Protein AF-0000000076987330 (afdb_homodimer)

Organism: Strigamia maritima (NCBI:txid126957)

Secondary structure (DSSP, 8-state):
------GGGHHHHHHHHHHHHHHHHHHHHTT---EEEEEEEES-GGGGGGHHHHHHHHHHHHHHHHHTS---TTTHHHHHHHTTEEEEEEE-SS--TT---SEEEEEEEE-SS-EEEEEEEEETTEEEEEEETTEEEEEEEESSSEEEEEETTTS--HHHHHHHHHHTT-EEEEEEEEETT--EEEEEEE--S----S-SS-----BS-S---/------TTTHHHHHHHHHHHHHHHHHHHHTT-S-EEEEEEEES-GGGGGGHHHHHHHHHHHHHHHHHTS---TTTHHHHHHHTTEEEEEEE-SS--TT---SEEEEEEEE-SS-EEEEEEEEETTEEEEEEETTEEEEEEEESSSEEEEEETTTS--HHHHHHHHHHTTPEEEEEEEEETT--EEEEEEE--SS---S-S-------------

InterPro domains:
  IPR029009 Allosteric substrate binding domain superfamily [G3DSA:3.30.1330.90] (2-137)
  IPR029009 Allosteric substrate binding domain superfamily [SSF143548] (8-134)

Structure (mmCIF, N/CA/C/O backbone):
data_AF-0000000076987330-model_v1
#
loop_
_entity.id
_entity.type
_entity.pdbx_description
1 polymer 'Uncharacterized protein'
#
loop_
_atom_site.group_PDB
_atom_site.id
_atom_site.type_symbol
_atom_site.label_atom_id
_atom_site.label_alt_id
_atom_site.label_comp_id
_atom_site.label_asym_id
_atom_site.label_entity_id
_atom_site.label_seq_id
_atom_site.pdbx_PDB_ins_code
_atom_site.Cartn_x
_atom_site.Cartn_y
_atom_site.Cartn_z
_atom_site.occupancy
_atom_site.B_iso_or_equiv
_atom_site.auth_seq_id
_atom_site.auth_comp_id
_atom_site.auth_asym_id
_atom_site.auth_atom_id
_atom_site.pdbx_PDB_model_num
ATOM 1 N N . MET A 1 1 ? -26.516 26.719 1.888 1 25.03 1 MET A N 1
ATOM 2 C CA . MET A 1 1 ? -25.797 26.312 0.688 1 25.03 1 MET A CA 1
ATOM 3 C C . MET A 1 1 ? -24.922 25.094 0.966 1 25.03 1 MET A C 1
ATOM 5 O O . MET A 1 1 ? -23.828 25.219 1.531 1 25.03 1 MET A O 1
ATOM 9 N N . SER A 1 2 ? -25.391 24.078 1.393 1 35.44 2 SER A N 1
ATOM 10 C CA . SER A 1 2 ? -24.75 22.812 1.689 1 35.44 2 SER A CA 1
ATOM 11 C C . SER A 1 2 ? -23.922 22.312 0.505 1 35.44 2 SER A C 1
ATOM 13 O O . SER A 1 2 ? -24.469 21.812 -0.478 1 35.44 2 SER A O 1
ATOM 15 N N . ALA A 1 3 ? -23 23.078 -0.077 1 39.34 3 ALA A N 1
ATOM 16 C CA . ALA A 1 3 ? -22.219 22.688 -1.252 1 39.34 3 ALA A CA 1
ATOM 17 C C . ALA A 1 3 ? -21.859 21.203 -1.199 1 39.34 3 ALA A C 1
ATOM 19 O O . ALA A 1 3 ? -21.172 20.75 -0.271 1 39.34 3 ALA A O 1
ATOM 20 N N . THR A 1 4 ? -22.688 20.406 -1.548 1 46.47 4 THR A N 1
ATOM 21 C CA . THR A 1 4 ? -22.516 18.984 -1.773 1 46.47 4 THR A CA 1
ATOM 22 C C . THR A 1 4 ? -21.141 18.703 -2.377 1 46.47 4 THR A C 1
ATOM 24 O O . THR A 1 4 ? -20.812 19.188 -3.463 1 46.47 4 THR A O 1
ATOM 27 N N . MET A 1 5 ? -20.234 18.688 -1.55 1 57.88 5 MET A N 1
ATOM 28 C CA . MET A 1 5 ? -18.891 18.344 -1.998 1 57.88 5 MET A CA 1
ATOM 29 C C . MET A 1 5 ? -18.938 17.297 -3.109 1 57.88 5 MET A C 1
ATOM 31 O O . MET A 1 5 ? -19.625 16.281 -2.982 1 57.88 5 MET A O 1
ATOM 35 N N . SER A 1 6 ? -18.719 17.719 -4.324 1 71.38 6 SER A N 1
ATOM 36 C CA . SER A 1 6 ? -18.703 16.766 -5.441 1 71.38 6 SER A CA 1
ATOM 37 C C . SER A 1 6 ? -17.844 15.555 -5.117 1 71.38 6 SER A C 1
ATOM 39 O O . SER A 1 6 ? -16.891 15.641 -4.34 1 71.38 6 SER A O 1
ATOM 41 N N . THR A 1 7 ? -18.375 14.375 -5.336 1 76.38 7 THR A N 1
ATOM 42 C CA . THR A 1 7 ? -17.672 13.102 -5.191 1 76.38 7 THR A CA 1
ATOM 43 C C . THR A 1 7 ? -16.234 13.211 -5.684 1 76.38 7 THR A C 1
ATOM 45 O O . THR A 1 7 ? -15.336 12.555 -5.145 1 76.38 7 THR A O 1
ATOM 48 N N . GLU A 1 8 ? -15.992 14.227 -6.535 1 84.06 8 GLU A N 1
ATOM 49 C CA . GLU A 1 8 ? -14.672 14.391 -7.141 1 84.06 8 GLU A CA 1
ATOM 50 C C . GLU A 1 8 ? -13.711 15.094 -6.188 1 84.06 8 GLU A C 1
ATOM 52 O O . GLU A 1 8 ? -12.492 14.961 -6.324 1 84.06 8 GLU A O 1
ATOM 57 N N . ASN A 1 9 ? -14.281 15.742 -5.219 1 92.12 9 ASN A N 1
ATOM 58 C CA . ASN A 1 9 ? -13.43 16.562 -4.359 1 92.12 9 ASN A CA 1
ATOM 59 C C . ASN A 1 9 ? -13.156 15.867 -3.025 1 92.12 9 ASN A C 1
ATOM 61 O O . ASN A 1 9 ? -12.312 16.328 -2.246 1 92.12 9 ASN A O 1
ATOM 65 N N . GLN A 1 10 ? -13.797 14.75 -2.848 1 93.25 10 GLN A N 1
ATOM 66 C CA . GLN A 1 10 ? -13.703 14.062 -1.563 1 93.25 10 GLN A CA 1
ATOM 67 C C . GLN A 1 10 ? -12.266 13.641 -1.273 1 93.25 10 GLN A C 1
ATOM 69 O O . GLN A 1 10 ? -11.773 13.805 -0.154 1 93.25 10 GLN A O 1
ATOM 74 N N . PRO A 1 11 ? -11.531 13.195 -2.26 1 93.31 11 PRO A N 1
ATOM 75 C CA . PRO A 1 11 ? -10.148 12.805 -1.983 1 93.31 11 PRO A CA 1
ATOM 76 C C . PRO A 1 11 ? -9.289 13.977 -1.513 1 93.31 11 PRO A C 1
ATOM 78 O O . PRO A 1 11 ? -8.391 13.797 -0.686 1 93.31 11 PRO A O 1
ATOM 81 N N . TRP A 1 12 ? -9.578 15.164 -1.968 1 96.06 12 TRP A N 1
ATOM 82 C CA . TRP A 1 12 ? -8.836 16.359 -1.569 1 96.06 12 TRP A CA 1
ATOM 83 C C . TRP A 1 12 ? -9.164 16.734 -0.131 1 96.06 12 TRP A C 1
ATOM 85 O O . TRP A 1 12 ? -8.281 17.188 0.61 1 96.06 12 TRP A O 1
ATOM 95 N N . VAL A 1 13 ? -10.336 16.547 0.188 1 96 13 VAL A N 1
ATOM 96 C CA . VAL A 1 13 ? -10.75 16.812 1.56 1 96 13 VAL A CA 1
ATOM 97 C C . VAL A 1 13 ? -10.047 15.852 2.514 1 96 13 VAL A C 1
ATOM 99 O O . VAL A 1 13 ? -9.438 16.281 3.5 1 96 13 VAL A O 1
ATOM 102 N N . GLU A 1 14 ? -10.078 14.594 2.148 1 94.38 14 GLU A N 1
ATOM 103 C CA . GLU A 1 14 ? -9.438 13.578 2.979 1 94.38 14 GLU A CA 1
ATOM 104 C C . GLU A 1 14 ? -7.938 13.836 3.105 1 94.38 14 GLU A C 1
ATOM 106 O O . GLU A 1 14 ? -7.387 13.781 4.207 1 94.38 14 GLU A O 1
ATOM 111 N N . LEU A 1 15 ? -7.367 14.133 2.02 1 96.31 15 LEU A N 1
ATOM 112 C CA . LEU A 1 15 ? -5.934 14.391 1.995 1 96.31 15 LEU A CA 1
ATOM 113 C C . LEU A 1 15 ? -5.582 15.578 2.891 1 96.31 15 LEU A C 1
ATOM 115 O O . LEU A 1 15 ? -4.715 15.461 3.762 1 96.31 15 LEU A O 1
ATOM 119 N N . SER A 1 16 ? -6.285 16.641 2.695 1 97.56 16 SER A N 1
ATOM 120 C CA . SER A 1 16 ? -6 17.875 3.416 1 97.56 16 SER A CA 1
ATOM 121 C C . SER A 1 16 ? -6.23 17.703 4.914 1 97.56 16 SER A C 1
ATOM 123 O O . SER A 1 16 ? -5.414 18.141 5.727 1 97.56 16 SER A O 1
ATOM 125 N N . GLN A 1 17 ? -7.273 17.094 5.227 1 96.25 17 GLN A N 1
ATOM 126 C CA . GLN A 1 17 ? -7.609 16.891 6.633 1 96.25 17 GLN A CA 1
ATOM 127 C C . GLN A 1 17 ? -6.586 15.984 7.316 1 96.25 17 GLN A C 1
ATOM 129 O O . GLN A 1 17 ? -6.125 16.297 8.422 1 96.25 17 GLN A O 1
ATOM 134 N N . SER A 1 18 ? -6.262 14.914 6.656 1 94.56 18 SER A N 1
ATOM 135 C CA . SER A 1 18 ? -5.32 13.961 7.234 1 94.56 18 SER A CA 1
ATOM 136 C C . SER A 1 18 ? -3.936 14.578 7.395 1 94.56 18 SER A C 1
ATOM 138 O O . SER A 1 18 ? -3.297 14.422 8.438 1 94.56 18 SER A O 1
ATOM 140 N N . LEU A 1 19 ? -3.5 15.266 6.395 1 96.56 19 LEU A N 1
ATOM 141 C CA . LEU A 1 19 ? -2.199 15.914 6.496 1 96.56 19 LEU A CA 1
ATOM 142 C C . LEU A 1 19 ? -2.215 17 7.57 1 96.56 19 LEU A C 1
ATOM 144 O O . LEU A 1 19 ? -1.224 17.188 8.273 1 96.56 19 LEU A O 1
ATOM 148 N N . GLY A 1 20 ? -3.318 17.688 7.617 1 96.94 20 GLY A N 1
ATOM 149 C CA . GLY A 1 20 ? -3.447 18.688 8.672 1 96.94 20 GLY A CA 1
ATOM 150 C C . GLY A 1 20 ? -3.301 18.109 10.062 1 96.94 20 GLY A C 1
ATOM 151 O O . GLY A 1 20 ? -2.58 18.656 10.898 1 96.94 20 GLY A O 1
ATOM 152 N N . GLN A 1 21 ? -3.982 17.062 10.289 1 94.31 21 GLN A N 1
ATOM 153 C CA . GLN A 1 21 ? -3.869 16.391 11.578 1 94.31 21 GLN A CA 1
ATOM 154 C C . GLN A 1 21 ? -2.428 15.977 11.859 1 94.31 21 GLN A C 1
ATOM 156 O O . GLN A 1 21 ? -1.93 16.172 12.969 1 94.31 21 GLN A O 1
ATOM 161 N N . LEU A 1 22 ? -1.836 15.43 10.898 1 93.44 22 LEU A N 1
ATOM 162 C CA . LEU A 1 22 ? -0.453 14.992 11.039 1 93.44 22 LEU A 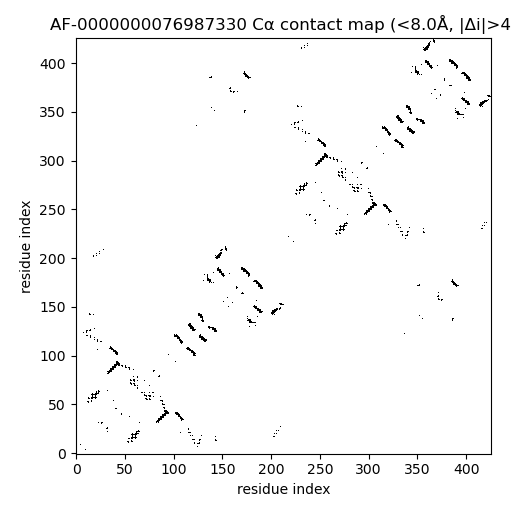CA 1
ATOM 163 C C . LEU A 1 22 ? 0.47 16.172 11.297 1 93.44 22 LEU A C 1
ATOM 165 O O . LEU A 1 22 ? 1.363 16.094 12.148 1 93.44 22 LEU A O 1
ATOM 169 N N . LEU A 1 23 ? 0.264 17.219 10.594 1 95.19 23 LEU A N 1
ATOM 170 C CA . LEU A 1 23 ? 1.075 18.422 10.789 1 95.19 23 LEU A CA 1
ATOM 171 C C . LEU A 1 23 ? 0.955 18.938 12.219 1 95.19 23 LEU A C 1
ATOM 173 O O . LEU A 1 23 ? 1.961 19.266 12.852 1 95.19 23 LEU A O 1
ATOM 177 N N . ALA A 1 24 ? -0.267 19 12.672 1 93.38 24 ALA A N 1
ATOM 178 C CA . ALA A 1 24 ? -0.497 19.453 14.039 1 93.38 24 ALA A CA 1
ATOM 179 C C . ALA A 1 24 ? 0.251 18.578 15.039 1 93.38 24 ALA A C 1
ATOM 181 O O . ALA A 1 24 ? 0.836 19.094 16 1 93.38 24 ALA A O 1
ATOM 182 N N . ALA A 1 25 ? 0.23 17.328 14.805 1 88.81 25 ALA A N 1
ATOM 183 C CA . ALA A 1 25 ? 0.934 16.391 15.68 1 88.81 25 ALA A CA 1
ATOM 184 C C . ALA A 1 25 ? 2.436 16.656 15.672 1 88.81 25 ALA A C 1
ATOM 186 O O . ALA A 1 25 ? 3.078 16.656 16.719 1 88.81 25 ALA A O 1
ATOM 187 N N . LEU A 1 26 ? 2.963 16.891 14.539 1 89 26 LEU A N 1
ATOM 188 C CA . LEU A 1 26 ? 4.391 17.156 14.406 1 89 26 LEU A CA 1
ATOM 189 C C . LEU A 1 26 ? 4.766 18.453 15.094 1 89 26 LEU A C 1
ATOM 191 O O . LEU A 1 26 ? 5.781 18.531 15.789 1 89 26 LEU A O 1
ATOM 195 N N . VAL A 1 27 ? 3.941 19.422 14.875 1 90.88 27 VAL A N 1
ATOM 196 C CA . VAL A 1 27 ? 4.188 20.734 15.453 1 90.88 27 VAL A CA 1
ATOM 197 C C . VAL A 1 27 ? 4.098 20.656 16.969 1 90.88 27 VAL A C 1
ATOM 199 O O . VAL A 1 27 ? 4.898 21.266 17.688 1 90.88 27 VAL A O 1
ATOM 202 N N . SER A 1 28 ? 3.109 19.922 17.391 1 86.94 28 SER A N 1
ATOM 203 C CA . SER A 1 28 ? 2.934 19.75 18.828 1 86.94 28 SER A CA 1
ATOM 204 C C . SER A 1 28 ? 4.164 19.125 19.469 1 86.94 28 SER A C 1
ATOM 206 O O . SER A 1 28 ? 4.5 19.438 20.625 1 86.94 28 SER A O 1
ATOM 208 N N . LYS A 1 29 ? 4.785 18.266 18.812 1 81.88 29 LYS A N 1
ATOM 209 C CA . LYS A 1 29 ? 6.004 17.641 19.312 1 81.88 29 LYS A CA 1
ATOM 210 C C . LYS A 1 29 ? 7.102 18.672 19.547 1 81.88 29 LYS A C 1
ATOM 212 O O . LYS A 1 29 ? 7.98 18.469 20.391 1 81.88 29 LYS A O 1
ATOM 217 N N . GLU A 1 30 ? 7.035 19.734 18.781 1 82.94 30 GLU A N 1
ATOM 218 C CA . GLU A 1 30 ? 7.988 20.828 18.938 1 82.94 30 GLU A CA 1
ATOM 219 C C . GLU A 1 30 ? 7.59 21.75 20.094 1 82.94 30 GLU A C 1
ATOM 221 O O . GLU A 1 30 ? 8.266 22.75 20.344 1 82.94 30 GLU A O 1
ATOM 226 N N . GLY A 1 31 ? 6.512 21.469 20.719 1 84.31 31 GLY A N 1
ATOM 227 C CA . GLY A 1 31 ? 6.035 22.266 21.844 1 84.31 31 GLY A CA 1
ATOM 228 C C . GLY A 1 31 ? 5.293 23.516 21.406 1 84.31 31 GLY A C 1
ATOM 229 O O . GLY A 1 31 ? 5.219 24.484 22.156 1 84.31 31 GLY A O 1
ATOM 230 N N . LYS A 1 32 ? 4.848 23.5 20.172 1 85.31 32 LYS A N 1
ATOM 231 C CA . LYS A 1 32 ? 4.16 24.672 19.625 1 85.31 32 LYS A CA 1
ATOM 232 C C . LYS A 1 32 ? 2.686 24.375 19.375 1 85.31 32 LYS A C 1
ATOM 234 O O . LYS A 1 32 ? 2.32 23.234 19.062 1 85.31 32 LYS A O 1
ATOM 239 N N . ASN A 1 33 ? 1.853 25.422 19.562 1 87.19 33 ASN A N 1
ATOM 240 C CA . ASN A 1 33 ? 0.434 25.266 19.25 1 87.19 33 ASN A CA 1
ATOM 241 C C . ASN A 1 33 ? -0.064 26.406 18.359 1 87.19 33 ASN A C 1
ATOM 243 O O . ASN A 1 33 ? -1.194 26.359 17.859 1 87.19 33 ASN A O 1
ATOM 247 N N . GLU A 1 34 ? 0.752 27.391 18.281 1 93.81 34 GLU A N 1
ATOM 248 C CA . GLU A 1 34 ? 0.515 28.5 17.344 1 93.81 34 GLU A CA 1
ATOM 249 C C . GLU A 1 34 ? 1.531 28.5 16.219 1 93.81 34 GLU A C 1
ATOM 251 O O . GLU A 1 34 ? 2.734 28.359 16.453 1 93.81 34 GLU A O 1
ATOM 256 N N . PHE A 1 35 ? 0.999 28.5 15.047 1 95.94 35 PHE A N 1
ATOM 257 C CA . PHE A 1 35 ? 1.918 28.438 13.914 1 95.94 35 PHE A CA 1
ATOM 258 C C . PHE A 1 35 ? 1.219 28.859 12.625 1 95.94 35 PHE A C 1
ATOM 260 O O . PHE A 1 35 ? -0.01 28.938 12.578 1 95.94 35 PHE A O 1
ATOM 267 N N . SER A 1 36 ? 2.057 29.281 11.656 1 97.38 36 SER A N 1
ATOM 268 C CA . SER A 1 36 ? 1.613 29.547 10.297 1 97.38 36 SER A CA 1
ATOM 269 C C . SER A 1 36 ? 2.064 28.438 9.344 1 97.38 36 SER A C 1
ATOM 271 O O . SER A 1 36 ? 3.254 28.125 9.266 1 97.38 36 SER A O 1
ATOM 273 N N . ALA A 1 37 ? 1.075 27.859 8.711 1 98.12 37 ALA A N 1
ATOM 274 C CA . ALA A 1 37 ? 1.368 26.781 7.773 1 98.12 37 ALA A CA 1
ATOM 275 C C . ALA A 1 37 ? 0.993 27.172 6.348 1 98.12 37 ALA A C 1
ATOM 277 O O . ALA A 1 37 ? 0.308 28.188 6.137 1 98.12 37 ALA A O 1
ATOM 278 N N . ASN A 1 38 ? 1.553 26.469 5.41 1 98.44 38 ASN A N 1
ATOM 279 C CA . ASN A 1 38 ? 1.253 26.703 4 1 98.44 38 ASN A CA 1
ATOM 280 C C . ASN A 1 38 ? 1.027 25.391 3.254 1 98.44 38 ASN A C 1
ATOM 282 O O . ASN A 1 38 ? 1.54 24.344 3.656 1 98.44 38 ASN A O 1
ATOM 286 N N . ILE A 1 39 ? 0.185 25.422 2.223 1 98.62 39 ILE A N 1
ATOM 287 C CA . ILE A 1 39 ? -0.045 24.312 1.308 1 98.62 39 ILE A CA 1
ATOM 288 C C . ILE A 1 39 ? 0.259 24.75 -0.123 1 98.62 39 ILE A C 1
ATOM 290 O O . ILE A 1 39 ? -0.17 25.812 -0.554 1 98.62 39 ILE A O 1
ATOM 294 N N . THR A 1 40 ? 1.055 24 -0.81 1 97.56 40 THR A N 1
ATOM 295 C CA . THR A 1 40 ? 1.182 24.125 -2.258 1 97.56 40 THR A CA 1
ATOM 296 C C . THR A 1 40 ? 0.51 22.938 -2.953 1 97.56 40 THR A C 1
ATOM 298 O O . THR A 1 40 ? 0.898 21.781 -2.748 1 97.56 40 THR A O 1
ATOM 301 N N . ILE A 1 41 ? -0.51 23.234 -3.756 1 97.25 41 ILE A N 1
ATOM 302 C CA . ILE A 1 41 ? -1.228 22.219 -4.523 1 97.25 41 ILE A CA 1
ATOM 303 C C . ILE A 1 41 ? -0.545 22.016 -5.875 1 97.25 41 ILE A C 1
ATOM 305 O O . ILE A 1 41 ? -0.143 22.984 -6.527 1 97.25 41 ILE A O 1
ATOM 309 N N . TYR A 1 42 ? -0.451 20.734 -6.219 1 95.06 42 TYR A N 1
ATOM 310 C CA . TYR A 1 42 ? 0.102 20.375 -7.516 1 95.06 42 TYR A CA 1
ATOM 311 C C . TYR A 1 42 ? -0.917 19.609 -8.352 1 95.06 42 TYR A C 1
ATOM 313 O O . TYR A 1 42 ? -1.58 18.703 -7.844 1 95.06 42 TYR A O 1
ATOM 321 N N . GLY A 1 43 ? -1.052 19.828 -9.672 1 88.38 43 GLY A N 1
ATOM 322 C CA . GLY A 1 43 ? -1.956 19.125 -10.57 1 88.38 43 GLY A CA 1
ATOM 323 C C . GLY A 1 43 ? -2.473 20 -11.695 1 88.38 43 GLY A C 1
ATOM 324 O O . GLY A 1 43 ? -3.193 19.531 -12.578 1 88.38 43 GLY A O 1
ATOM 325 N N . GLY A 1 44 ? -2.098 21.266 -11.719 1 84.19 44 GLY A N 1
ATOM 326 C CA . GLY A 1 44 ? -2.457 22.156 -12.812 1 84.19 44 GLY A CA 1
ATOM 327 C C . GLY A 1 44 ? -3.406 23.266 -12.391 1 84.19 44 GLY A C 1
ATOM 328 O O . GLY A 1 44 ? -3.951 23.234 -11.289 1 84.19 44 GLY A O 1
ATOM 329 N N . PRO A 1 45 ? -3.529 24.25 -13.203 1 85.38 45 PRO A N 1
ATOM 330 C CA . PRO A 1 45 ? -4.301 25.453 -12.883 1 85.38 45 PRO A CA 1
ATOM 331 C C . PRO A 1 45 ? -5.777 25.156 -12.641 1 85.38 45 PRO A C 1
ATOM 333 O O . PRO A 1 45 ? -6.469 25.938 -11.984 1 85.38 45 PRO A O 1
ATOM 336 N N . GLU A 1 46 ? -6.227 24.031 -13.109 1 88.31 46 GLU A N 1
ATOM 337 C CA . GLU A 1 46 ? -7.633 23.656 -12.938 1 88.31 46 GLU A CA 1
ATOM 338 C C . GLU A 1 46 ? -7.965 23.406 -11.469 1 88.31 46 GLU A C 1
ATOM 340 O O . GLU A 1 46 ? -9.141 23.391 -11.094 1 88.31 46 GLU A O 1
ATOM 345 N N . LEU A 1 47 ? -6.934 23.422 -10.688 1 93.19 47 LEU A N 1
ATOM 346 C CA . LEU A 1 47 ? -7.16 23.094 -9.281 1 93.19 47 LEU A CA 1
ATOM 347 C C . LEU A 1 47 ? -7.258 24.375 -8.438 1 93.19 47 LEU A C 1
ATOM 349 O O . LEU A 1 47 ? -7.352 24.297 -7.211 1 93.19 47 LEU A O 1
ATOM 353 N N . GLU A 1 48 ? -7.312 25.531 -9.039 1 94.75 48 GLU A N 1
ATOM 354 C CA . GLU A 1 48 ? -7.426 26.797 -8.336 1 94.75 48 GLU A CA 1
ATOM 355 C C . GLU A 1 48 ? -8.734 26.891 -7.555 1 94.75 48 GLU A C 1
ATOM 357 O O . GLU A 1 48 ? -8.797 27.531 -6.508 1 94.75 48 GLU A O 1
ATOM 362 N N . ASN A 1 49 ? -9.695 26.219 -8.031 1 94.75 49 ASN A N 1
ATOM 363 C CA . ASN A 1 49 ? -11 26.25 -7.387 1 94.75 49 ASN A CA 1
ATOM 364 C C . ASN A 1 49 ? -11 25.469 -6.078 1 94.75 49 ASN A C 1
ATOM 366 O O . ASN A 1 49 ? -11.945 25.562 -5.289 1 94.75 49 ASN A O 1
ATOM 370 N N . LEU A 1 50 ? -9.922 24.734 -5.809 1 96 50 LEU A N 1
ATOM 371 C CA . LEU A 1 50 ? -9.867 23.891 -4.621 1 96 50 LEU A CA 1
ATOM 372 C C . LEU A 1 50 ? -9.195 24.609 -3.463 1 96 50 LEU A C 1
ATOM 374 O O . LEU A 1 50 ? -9.148 24.094 -2.344 1 96 50 LEU A O 1
ATOM 378 N N . ILE A 1 51 ? -8.742 25.828 -3.662 1 97.62 51 ILE A N 1
ATOM 379 C CA . ILE A 1 51 ? -7.91 26.531 -2.688 1 97.62 51 ILE A CA 1
ATOM 380 C C . ILE A 1 51 ? -8.641 26.609 -1.352 1 97.62 51 ILE A C 1
ATOM 382 O O . ILE A 1 51 ? -8.117 26.188 -0.318 1 97.62 51 ILE A O 1
ATOM 386 N N . GLU A 1 52 ? -9.797 27.047 -1.394 1 97.69 52 GLU A N 1
ATOM 387 C CA . GLU A 1 52 ? -10.523 27.25 -0.142 1 97.69 52 GLU A CA 1
ATOM 388 C C . GLU A 1 52 ? -10.914 25.906 0.483 1 97.69 52 GLU A C 1
ATOM 390 O O . GLU A 1 52 ? -10.82 25.734 1.701 1 97.69 52 GLU A O 1
ATOM 395 N N . LEU A 1 53 ? -11.352 25.016 -0.306 1 97.56 53 LEU A N 1
ATOM 396 C CA . LEU A 1 53 ? -11.719 23.688 0.197 1 97.56 53 LEU A CA 1
ATOM 397 C C . LEU A 1 53 ? -10.539 23.031 0.892 1 97.56 53 LEU A C 1
ATOM 399 O O . LEU A 1 53 ? -10.68 22.469 1.983 1 97.56 53 LEU A O 1
ATOM 403 N N . VAL A 1 54 ? -9.422 23.078 0.267 1 98.19 54 VAL A N 1
ATOM 404 C CA . VAL A 1 54 ? -8.188 22.5 0.807 1 98.19 54 VAL A CA 1
ATOM 405 C C . VAL A 1 54 ? -7.805 23.219 2.096 1 98.19 54 VAL A C 1
ATOM 407 O O . VAL A 1 54 ? -7.453 22.578 3.09 1 98.19 54 VAL A O 1
ATOM 410 N N . ARG A 1 55 ? -7.926 24.5 2.088 1 98.69 55 ARG A N 1
ATOM 411 C CA . ARG A 1 55 ? -7.57 25.312 3.252 1 98.69 55 ARG A CA 1
ATOM 412 C C . ARG A 1 55 ? -8.414 24.922 4.465 1 98.69 55 ARG A C 1
ATOM 414 O O . ARG A 1 55 ? -7.875 24.578 5.516 1 98.69 55 ARG A O 1
ATOM 421 N N . VAL A 1 56 ? -9.688 24.922 4.281 1 98.56 56 VAL A N 1
ATOM 422 C CA . VAL A 1 56 ? -10.578 24.688 5.414 1 98.56 56 VAL A CA 1
ATOM 423 C C . VAL A 1 56 ? -10.492 23.234 5.852 1 98.56 56 VAL A C 1
ATOM 425 O O . VAL A 1 56 ? -10.633 22.922 7.039 1 98.56 56 VAL A O 1
ATOM 428 N N . SER A 1 57 ? -10.281 22.344 4.898 1 97.88 57 SER A N 1
ATOM 429 C CA . SER A 1 57 ? -10.125 20.922 5.242 1 97.88 57 SER A CA 1
ATOM 430 C C . SER A 1 57 ? -8.867 20.703 6.074 1 97.88 57 SER A C 1
ATOM 432 O O . SER A 1 57 ? -8.906 19.969 7.066 1 97.88 57 SER A O 1
ATOM 434 N N . ALA A 1 58 ? -7.801 21.344 5.66 1 98.38 58 ALA A N 1
ATOM 435 C CA . ALA A 1 58 ? -6.555 21.25 6.422 1 98.38 58 ALA A CA 1
ATOM 436 C C . ALA A 1 58 ? -6.727 21.797 7.832 1 98.38 58 ALA A C 1
ATOM 438 O O . ALA A 1 58 ? -6.305 21.172 8.805 1 98.38 58 ALA A O 1
ATOM 439 N N . LEU A 1 59 ? -7.332 22.891 7.895 1 98.62 59 LEU A N 1
ATOM 440 C CA . LEU A 1 59 ? -7.562 23.516 9.195 1 98.62 59 LEU A CA 1
ATOM 441 C C . LEU A 1 59 ? -8.453 22.641 10.07 1 98.62 59 LEU A C 1
ATOM 443 O O . LEU A 1 59 ? -8.258 22.578 11.289 1 98.62 59 LEU A O 1
ATOM 447 N N . SER A 1 60 ? -9.398 22.016 9.438 1 97.94 60 SER A N 1
ATOM 448 C CA . SER A 1 60 ? -10.258 21.094 10.18 1 97.94 60 SER A CA 1
ATOM 449 C C . SER A 1 60 ? -9.438 19.969 10.82 1 97.94 60 SER A C 1
ATOM 451 O O . SER A 1 60 ? -9.648 19.641 11.984 1 97.94 60 SER A O 1
ATOM 453 N N . GLY A 1 61 ? -8.547 19.469 10.094 1 95.56 61 GLY A N 1
ATOM 454 C CA . GLY A 1 61 ? -7.668 18.438 10.633 1 95.56 61 GLY A CA 1
ATOM 455 C C . GLY A 1 61 ? -6.77 18.953 11.742 1 95.56 61 GLY A C 1
ATOM 456 O O . GLY A 1 61 ? -6.648 18.312 12.789 1 95.56 61 GLY A O 1
ATOM 457 N N . ILE A 1 62 ? -6.227 20.062 11.531 1 96.38 62 ILE A N 1
ATOM 458 C CA . ILE A 1 62 ? -5.316 20.672 12.5 1 96.38 62 ILE A CA 1
ATOM 459 C C . ILE A 1 62 ? -6.062 20.953 13.805 1 96.38 62 ILE A C 1
ATOM 461 O O . ILE A 1 62 ? -5.609 20.547 14.883 1 96.38 62 ILE A O 1
ATOM 465 N N . MET A 1 63 ? -7.141 21.5 13.648 1 96.81 63 MET A N 1
ATOM 466 C CA . MET A 1 63 ? -7.863 21.938 14.836 1 96.81 63 MET A CA 1
ATOM 467 C C . MET A 1 63 ? -8.461 20.75 15.578 1 96.81 63 MET A C 1
ATOM 469 O O . MET A 1 63 ? -8.547 20.75 16.812 1 96.81 63 MET A O 1
ATOM 473 N N . SER A 1 64 ? -8.867 19.781 14.828 1 94.44 64 SER A N 1
ATOM 474 C CA . SER A 1 64 ? -9.359 18.578 15.484 1 94.44 64 SER A CA 1
ATOM 475 C C . SER A 1 64 ? -8.289 17.953 16.375 1 94.44 64 SER A C 1
ATOM 477 O O . SER A 1 64 ? -8.594 17.453 17.453 1 94.44 64 SER A O 1
ATOM 479 N N . TYR A 1 65 ? -7.133 18.031 15.945 1 90.94 65 TYR A N 1
ATOM 480 C CA . TYR A 1 65 ? -6.031 17.484 16.734 1 90.94 65 TYR A CA 1
ATOM 481 C C . TYR A 1 65 ? -5.746 18.359 17.953 1 90.94 65 TYR A C 1
ATOM 483 O O . TYR A 1 65 ? -5.617 17.859 19.062 1 90.94 65 TYR A O 1
ATOM 491 N N . ILE A 1 66 ? -5.648 19.625 17.75 1 92.31 66 ILE A N 1
ATOM 492 C CA . ILE A 1 66 ? -5.258 20.562 18.797 1 92.31 66 ILE A CA 1
ATOM 493 C C . ILE A 1 66 ? -6.324 20.594 19.891 1 92.31 66 ILE A C 1
ATOM 495 O O . ILE A 1 66 ? -6.004 20.562 21.078 1 92.31 66 ILE A O 1
ATOM 499 N N . LEU A 1 67 ? -7.52 20.562 19.453 1 93.75 67 LEU A N 1
ATOM 500 C CA . LEU A 1 67 ? -8.609 20.734 20.406 1 93.75 67 LEU A CA 1
ATOM 501 C C . LEU A 1 67 ? -9.117 19.391 20.922 1 93.75 67 LEU A C 1
ATOM 503 O O . LEU A 1 67 ? -9.945 19.344 21.828 1 93.75 67 LEU A O 1
ATOM 507 N N . LYS A 1 68 ? -8.703 18.375 20.328 1 89.88 68 LYS A N 1
ATOM 508 C CA . LYS A 1 68 ? -9.07 17.031 20.719 1 89.88 68 LYS A CA 1
ATOM 509 C C . LYS A 1 68 ? -10.586 16.828 20.625 1 89.88 68 LYS A C 1
ATOM 511 O O . LYS A 1 68 ? -11.195 16.25 21.516 1 89.88 68 LYS A O 1
ATOM 516 N N . ARG A 1 69 ? -11.109 17.438 19.609 1 90.56 69 ARG A N 1
ATOM 517 C CA . ARG A 1 69 ? -12.516 17.266 19.266 1 90.56 69 ARG A CA 1
ATOM 518 C C . ARG A 1 69 ? -12.727 17.438 17.75 1 90.56 69 ARG A C 1
ATOM 520 O O . ARG A 1 69 ? -11.875 18 17.062 1 90.56 69 ARG A O 1
ATOM 527 N N . LYS A 1 70 ? -13.898 16.922 17.359 1 91.25 70 LYS A N 1
ATOM 528 C CA . LYS A 1 70 ? -14.203 17.016 15.938 1 91.25 70 LYS A CA 1
ATOM 529 C C . LYS A 1 70 ? -14.422 18.469 15.531 1 91.25 70 LYS A C 1
ATOM 531 O O . LYS A 1 70 ? -15.227 19.188 16.141 1 91.25 70 LYS A O 1
ATOM 536 N N . CYS A 1 71 ? -13.68 18.938 14.555 1 95.62 71 CYS A N 1
ATOM 537 C CA . CYS A 1 71 ? -13.836 20.234 13.914 1 95.62 71 CYS A CA 1
ATOM 538 C C . CYS A 1 71 ? -14.195 20.094 12.445 1 95.62 71 CYS A C 1
ATOM 540 O O . CYS A 1 71 ? -13.555 19.312 11.719 1 95.62 71 CYS A O 1
ATOM 542 N N . THR A 1 72 ? -15.266 20.75 12.031 1 96 72 THR A N 1
ATOM 543 C CA . THR A 1 72 ? -15.742 20.625 10.656 1 96 72 THR A CA 1
ATOM 544 C C . THR A 1 72 ? -15.141 21.719 9.781 1 96 72 THR A C 1
ATOM 546 O O . THR A 1 72 ? -14.555 22.688 10.281 1 96 72 THR A O 1
ATOM 549 N N . ILE A 1 73 ? -15.305 21.531 8.484 1 96.19 73 ILE A N 1
ATOM 550 C CA . ILE A 1 73 ? -14.781 22.5 7.523 1 96.19 73 ILE A CA 1
ATOM 551 C C . ILE A 1 73 ? -15.539 23.828 7.66 1 96.19 73 ILE A C 1
ATOM 553 O O . ILE A 1 73 ? -15.039 24.875 7.254 1 96.19 73 ILE A O 1
ATOM 557 N N . ILE A 1 74 ? -16.656 23.781 8.297 1 96.56 74 ILE A N 1
ATOM 558 C CA . ILE A 1 74 ? -17.5 24.969 8.43 1 96.56 74 ILE A CA 1
ATOM 559 C C . ILE A 1 74 ? -16.953 25.875 9.531 1 96.56 74 ILE A C 1
ATOM 561 O O . ILE A 1 74 ? -17.016 27.094 9.422 1 96.56 74 ILE A O 1
ATOM 565 N N . ASN A 1 75 ? -16.375 25.297 10.523 1 97.25 75 ASN A N 1
ATOM 566 C CA . ASN A 1 75 ? -15.961 26.094 11.664 1 97.25 75 ASN A CA 1
ATOM 567 C C . ASN A 1 75 ? -14.445 26.125 11.805 1 97.25 75 ASN A C 1
ATOM 569 O O . ASN A 1 75 ? -13.914 26.734 12.734 1 97.25 75 ASN A O 1
ATOM 573 N N . SER A 1 76 ? -13.82 25.578 10.906 1 98.12 76 SER A N 1
ATOM 574 C CA . SER A 1 76 ? -12.375 25.375 11.031 1 98.12 76 SER A CA 1
ATOM 575 C C . SER A 1 76 ? -11.641 26.719 10.969 1 98.12 76 SER A C 1
ATOM 577 O O . SER A 1 76 ? -10.68 26.938 11.711 1 98.12 76 SER A O 1
ATOM 579 N N . SER A 1 77 ? -12.031 27.625 10.125 1 98.31 77 SER A N 1
ATOM 580 C CA . SER A 1 77 ? -11.352 28.906 9.969 1 98.31 77 SER A CA 1
ATOM 581 C C . SER A 1 77 ? -11.469 29.766 11.227 1 98.31 77 SER A C 1
ATOM 583 O O . SER A 1 77 ? -10.5 30.391 11.648 1 98.31 77 SER A O 1
ATOM 585 N N . VAL A 1 78 ? -12.617 29.812 11.797 1 98.38 78 VAL A N 1
ATOM 586 C CA . VAL A 1 78 ? -12.859 30.594 13 1 98.38 78 VAL A CA 1
ATOM 587 C C . VAL A 1 78 ? -12.047 30.016 14.164 1 98.38 78 VAL A C 1
ATOM 589 O O . VAL A 1 78 ? -11.375 30.75 14.891 1 98.38 78 VAL A O 1
ATOM 592 N N . LEU A 1 79 ? -12.133 28.703 14.297 1 98.25 79 LEU A N 1
ATOM 593 C CA . LEU A 1 79 ? -11.391 28.031 15.359 1 98.25 79 LEU A CA 1
ATOM 594 C C . LEU A 1 79 ? -9.891 28.266 15.203 1 98.25 79 LEU A C 1
ATOM 596 O O . LEU A 1 79 ? -9.188 28.484 16.188 1 98.25 79 LEU A O 1
ATOM 600 N N . ALA A 1 80 ? -9.438 28.188 13.984 1 98.56 80 ALA A N 1
ATOM 601 C CA . ALA A 1 80 ? -8.016 28.438 13.711 1 98.56 80 ALA A CA 1
ATOM 602 C C . ALA A 1 80 ? -7.617 29.844 14.117 1 98.56 80 ALA A C 1
ATOM 604 O O . ALA A 1 80 ? -6.586 30.047 14.766 1 98.56 80 ALA A O 1
ATOM 605 N N . HIS A 1 81 ? -8.391 30.812 13.727 1 98.06 81 HIS A N 1
ATOM 606 C CA . HIS A 1 81 ? -8.125 32.188 14.062 1 98.06 81 HIS A CA 1
ATOM 607 C C . HIS A 1 81 ? -8.078 32.406 15.578 1 98.06 81 HIS A C 1
ATOM 609 O O . HIS A 1 81 ? -7.176 33.062 16.094 1 98.06 81 HIS A O 1
ATOM 615 N N . GLU A 1 82 ? -8.977 31.781 16.25 1 97.94 82 GLU A N 1
ATOM 616 C CA . GLU A 1 82 ? -9.07 31.891 17.703 1 97.94 82 GLU A CA 1
ATOM 617 C C . GLU A 1 82 ? -7.855 31.25 18.375 1 97.94 82 GLU A C 1
ATOM 619 O O . GLU A 1 82 ? -7.559 31.562 19.547 1 97.94 82 GLU A O 1
ATOM 624 N N . ASN A 1 83 ? -7.184 30.406 17.734 1 97.25 83 ASN A N 1
ATOM 625 C CA . ASN A 1 83 ? -6.062 29.688 18.328 1 97.25 83 ASN A CA 1
ATOM 626 C C . ASN A 1 83 ? -4.738 30.078 17.672 1 97.25 83 ASN A C 1
ATOM 628 O O . ASN A 1 83 ? -3.734 29.375 17.828 1 97.25 83 ASN A O 1
ATOM 632 N N . ASN A 1 84 ? -4.715 31.109 16.875 1 97.44 84 ASN A N 1
ATOM 633 C CA . ASN A 1 84 ? -3.533 31.703 16.25 1 97.44 84 ASN A CA 1
ATOM 634 C C . ASN A 1 84 ? -2.85 30.703 15.32 1 97.44 84 ASN A C 1
ATOM 636 O O . ASN A 1 84 ? -1.625 30.562 15.344 1 97.44 84 ASN A O 1
ATOM 640 N N . VAL A 1 85 ? -3.662 29.922 14.586 1 97.94 85 VAL A N 1
ATOM 641 C CA . VAL A 1 85 ? -3.191 29.062 13.508 1 97.94 85 VAL A CA 1
ATOM 642 C C . VAL A 1 85 ? -3.566 29.656 12.156 1 97.94 85 VAL A C 1
ATOM 644 O O . VAL A 1 85 ? -4.73 29.984 11.914 1 97.94 85 VAL A O 1
ATOM 647 N N . LYS A 1 86 ? -2.611 29.875 11.359 1 97.88 86 LYS A N 1
ATOM 648 C CA . LYS A 1 86 ? -2.822 30.438 10.031 1 97.88 86 LYS A CA 1
ATOM 649 C C . LYS A 1 86 ? -2.469 29.438 8.938 1 97.88 86 LYS A C 1
ATOM 651 O O . LYS A 1 86 ? -1.551 28.625 9.102 1 97.88 86 LYS A O 1
ATOM 656 N N . MET A 1 87 ? -3.248 29.469 7.852 1 98.44 87 MET A N 1
ATOM 657 C CA . MET A 1 87 ? -3.021 28.594 6.711 1 98.44 87 MET A CA 1
ATOM 658 C C . MET A 1 87 ? -3.139 29.359 5.398 1 98.44 87 MET A C 1
ATOM 660 O O . MET A 1 87 ? -4.148 30.016 5.148 1 98.44 87 MET A O 1
ATOM 664 N N . THR A 1 88 ? -2.1 29.312 4.617 1 98.44 88 THR A N 1
ATOM 665 C CA . THR A 1 88 ? -2.156 29.828 3.258 1 98.44 88 THR A CA 1
ATOM 666 C C . THR A 1 88 ? -2.062 28.703 2.238 1 98.44 88 THR A C 1
ATOM 668 O O . THR A 1 88 ? -1.392 27.688 2.48 1 98.44 88 THR A O 1
ATOM 671 N N . VAL A 1 89 ? -2.82 28.812 1.145 1 98.44 89 VAL A N 1
ATOM 672 C CA . VAL A 1 89 ? -2.842 27.781 0.107 1 98.44 89 VAL A CA 1
ATOM 673 C C . VAL A 1 89 ? -2.561 28.422 -1.253 1 98.44 89 VAL A C 1
ATOM 675 O O . VAL A 1 89 ? -3.07 29.5 -1.559 1 98.44 89 VAL A O 1
ATOM 678 N N . GLU A 1 90 ? -1.685 27.797 -1.964 1 97.69 90 GLU A N 1
ATOM 679 C CA . GLU A 1 90 ? -1.426 28.219 -3.338 1 97.69 90 GLU A CA 1
ATOM 680 C C . GLU A 1 90 ? -1.396 27.031 -4.285 1 97.69 90 GLU A C 1
ATOM 682 O O . GLU A 1 90 ? -1.259 25.891 -3.846 1 97.69 90 GLU A O 1
ATOM 687 N N . VAL A 1 91 ? -1.633 27.297 -5.598 1 96.75 91 VAL A N 1
ATOM 688 C CA . VAL A 1 91 ? -1.53 26.297 -6.648 1 96.75 91 VAL A CA 1
ATOM 689 C C . VAL A 1 91 ? -0.269 26.531 -7.473 1 96.75 91 VAL A C 1
ATOM 691 O O . VAL A 1 91 ? -0.038 27.641 -7.957 1 96.75 91 VAL A O 1
ATOM 694 N N . ALA A 1 92 ? 0.562 25.5 -7.484 1 94.25 92 ALA A N 1
ATOM 695 C CA . ALA A 1 92 ? 1.771 25.609 -8.297 1 94.25 92 ALA A CA 1
ATOM 696 C C . ALA A 1 92 ? 1.477 25.281 -9.758 1 94.25 92 ALA A C 1
ATOM 698 O O . ALA A 1 92 ? 0.67 24.406 -10.062 1 94.25 92 ALA A O 1
ATOM 699 N N . PRO A 1 93 ? 2.195 25.922 -10.656 1 85.94 93 PRO A N 1
ATOM 700 C CA . PRO A 1 93 ? 1.955 25.703 -12.078 1 85.94 93 PRO A CA 1
ATOM 701 C C . PRO A 1 93 ? 2.504 24.359 -12.562 1 85.94 93 PRO A C 1
ATOM 703 O O . PRO A 1 93 ? 1.975 23.781 -13.516 1 85.94 93 PRO A O 1
ATOM 706 N N . THR A 1 94 ? 3.604 23.938 -11.984 1 86.38 94 THR A N 1
ATOM 707 C CA . THR A 1 94 ? 4.23 22.688 -12.422 1 86.38 94 THR A CA 1
ATOM 708 C C . THR A 1 94 ? 4.594 21.812 -11.227 1 86.38 94 THR A C 1
ATOM 710 O O . THR A 1 94 ? 4.785 22.328 -10.117 1 86.38 94 THR A O 1
ATOM 713 N N . ILE A 1 95 ? 4.523 20.562 -11.477 1 82.94 95 ILE A N 1
ATOM 714 C CA . ILE A 1 95 ? 4.988 19.594 -10.477 1 82.94 95 ILE A CA 1
ATOM 715 C C . ILE A 1 95 ? 6.504 19.422 -10.594 1 82.94 95 ILE A C 1
ATOM 717 O O . ILE A 1 95 ? 7.027 19.234 -11.695 1 82.94 95 ILE A O 1
ATOM 721 N N . PRO A 1 96 ? 7.125 19.594 -9.484 1 84.31 96 PRO A N 1
ATOM 722 C CA . PRO A 1 96 ? 8.555 19.281 -9.578 1 84.31 96 PRO A CA 1
ATOM 723 C C . PRO A 1 96 ? 8.828 17.906 -10.188 1 84.31 96 PRO A C 1
ATOM 725 O O . PRO A 1 96 ? 8.086 16.953 -9.93 1 84.31 96 PRO A O 1
ATOM 728 N N . SER A 1 97 ? 9.852 17.688 -10.938 1 83.06 97 SER A N 1
ATOM 729 C CA . SER A 1 97 ? 10.133 16.516 -11.75 1 83.06 97 SER A CA 1
ATOM 730 C C . SER A 1 97 ? 10.406 15.297 -10.875 1 83.06 97 SER A C 1
ATOM 732 O O . SER A 1 97 ? 10.203 14.156 -11.305 1 83.06 97 SER A O 1
ATOM 734 N N . HIS A 1 98 ? 10.836 15.602 -9.648 1 82.06 98 HIS A N 1
ATOM 735 C CA . HIS A 1 98 ? 11.211 14.461 -8.82 1 82.06 98 HIS A CA 1
ATOM 736 C C . HIS A 1 98 ? 9.977 13.805 -8.195 1 82.06 98 HIS A C 1
ATOM 738 O O . HIS A 1 98 ? 10.055 12.695 -7.672 1 82.06 98 HIS A O 1
ATOM 744 N N . TYR A 1 99 ? 8.875 14.516 -8.266 1 81.5 99 TYR A N 1
ATOM 745 C CA . TYR A 1 99 ? 7.637 13.898 -7.809 1 81.5 99 TYR A CA 1
ATOM 746 C C . TYR A 1 99 ? 6.977 13.117 -8.938 1 81.5 99 TYR A C 1
ATOM 748 O O . TYR A 1 99 ? 6.871 13.609 -10.062 1 81.5 99 TYR A O 1
ATOM 756 N N . ARG A 1 100 ? 6.684 11.828 -8.656 1 74.12 100 ARG A N 1
ATOM 757 C CA . ARG A 1 100 ? 6.109 10.953 -9.664 1 74.12 100 ARG A CA 1
ATOM 758 C C . ARG A 1 100 ? 4.602 10.812 -9.477 1 74.12 100 ARG A C 1
ATOM 760 O O . ARG A 1 100 ? 4.055 9.711 -9.617 1 74.12 100 ARG A O 1
ATOM 767 N N . PHE A 1 101 ? 4.035 11.945 -9.07 1 78.56 101 PHE A N 1
ATOM 768 C CA . PHE A 1 101 ? 2.582 11.883 -8.953 1 78.56 101 PHE A CA 1
ATOM 769 C C . PHE A 1 101 ? 1.924 12.992 -9.758 1 78.56 101 PHE A C 1
ATOM 771 O O . PHE A 1 101 ? 2.578 13.977 -10.117 1 78.56 101 PHE A O 1
ATOM 778 N N . GLY A 1 102 ? 0.658 12.789 -10.211 1 81.75 102 GLY A N 1
ATOM 779 C CA . GLY A 1 102 ? -0.074 13.758 -11.016 1 81.75 102 GLY A CA 1
ATOM 780 C C . GLY A 1 102 ? -0.694 14.867 -10.195 1 81.75 102 GLY A C 1
ATOM 781 O O . GLY A 1 102 ? -0.499 16.047 -10.492 1 81.75 102 GLY A O 1
ATOM 782 N N . GLU A 1 103 ? -1.432 14.539 -9.18 1 92.06 103 GLU A N 1
ATOM 783 C CA . GLU A 1 103 ? -2.121 15.492 -8.32 1 92.06 103 GLU A CA 1
ATOM 784 C C . GLU A 1 103 ? -1.767 15.273 -6.852 1 92.06 103 GLU A C 1
ATOM 786 O O . GLU A 1 103 ? -1.804 14.141 -6.363 1 92.06 103 GLU A O 1
ATOM 791 N N . GLY A 1 104 ? -1.341 16.344 -6.223 1 95.56 104 GLY A N 1
ATOM 792 C CA . GLY A 1 104 ? -0.955 16.234 -4.828 1 95.56 104 GLY A CA 1
ATOM 793 C C . GLY A 1 104 ? -0.689 17.578 -4.168 1 95.56 104 GLY A C 1
ATOM 794 O O . GLY A 1 104 ? -1.117 18.609 -4.672 1 95.56 104 GLY A O 1
ATOM 795 N N . MET A 1 105 ? -0.096 17.5 -2.924 1 97.38 105 MET A N 1
ATOM 796 C CA . MET A 1 105 ? 0.194 18.75 -2.221 1 97.38 105 MET A CA 1
ATOM 797 C C . MET A 1 105 ? 1.373 18.578 -1.27 1 97.38 105 MET A C 1
ATOM 799 O O . MET A 1 105 ? 1.707 17.453 -0.887 1 97.38 105 MET A O 1
ATOM 803 N N . ILE A 1 106 ? 2.025 19.688 -1.034 1 97.38 106 ILE A N 1
ATOM 804 C CA . ILE A 1 106 ? 2.998 19.828 0.043 1 97.38 106 ILE A CA 1
ATOM 805 C C . ILE A 1 106 ? 2.432 20.75 1.126 1 97.38 106 ILE A C 1
ATOM 807 O O . ILE A 1 106 ? 1.946 21.844 0.832 1 97.38 106 ILE A O 1
ATOM 811 N N . MET A 1 107 ? 2.373 20.234 2.332 1 98.25 107 MET A N 1
ATOM 812 C CA . MET A 1 107 ? 1.919 21 3.49 1 98.25 107 MET A CA 1
ATOM 813 C C . MET A 1 107 ? 3.041 21.156 4.512 1 98.25 107 MET A C 1
ATOM 815 O O . MET A 1 107 ? 3.76 20.203 4.805 1 98.25 107 MET A O 1
ATOM 819 N N . GLY A 1 108 ? 3.193 22.391 4.996 1 97.69 108 GLY A N 1
ATOM 820 C CA . GLY A 1 108 ? 4.285 22.484 5.957 1 97.69 108 GLY A CA 1
ATOM 821 C C . GLY A 1 108 ? 4.281 23.797 6.73 1 97.69 108 GLY A C 1
ATOM 822 O O . GLY A 1 108 ? 3.408 24.641 6.527 1 97.69 108 GLY A O 1
ATOM 823 N N . VAL A 1 109 ? 5.078 23.812 7.707 1 96.94 109 VAL A N 1
ATOM 824 C CA . VAL A 1 109 ? 5.434 24.984 8.508 1 96.94 109 VAL A CA 1
ATOM 825 C C . VAL A 1 109 ? 6.906 25.328 8.297 1 96.94 109 VAL A C 1
ATOM 827 O O . VAL A 1 109 ? 7.762 24.438 8.289 1 96.94 109 VAL A O 1
ATOM 830 N N . ASN A 1 110 ? 7.109 26.531 7.883 1 93.69 110 ASN A N 1
ATOM 831 C CA . ASN A 1 110 ? 8.477 27.031 7.738 1 93.69 110 ASN A CA 1
ATOM 832 C C . ASN A 1 110 ? 8.773 28.141 8.742 1 93.69 110 ASN A C 1
ATOM 834 O O . ASN A 1 110 ? 8.641 29.328 8.422 1 93.69 110 ASN A O 1
ATOM 838 N N . GLU A 1 111 ? 9.117 27.797 9.953 1 87.06 111 GLU A N 1
ATOM 839 C CA . GLU A 1 111 ? 9.516 28.75 10.984 1 87.06 111 GLU A CA 1
ATOM 840 C C . GLU A 1 111 ? 11.039 28.875 11.047 1 87.06 111 GLU A C 1
ATOM 842 O O . GLU A 1 111 ? 11.766 28.031 10.531 1 87.06 111 GLU A O 1
ATOM 847 N N . LYS A 1 112 ? 11.547 30 11.594 1 85.62 112 LYS A N 1
ATOM 848 C CA . LYS A 1 112 ? 12.977 30.297 11.648 1 85.62 112 LYS A CA 1
ATOM 849 C C . LYS A 1 112 ? 13.75 29.188 12.344 1 85.62 112 LYS A C 1
ATOM 851 O O . LYS A 1 112 ? 14.82 28.781 11.883 1 85.62 112 LYS A O 1
ATOM 856 N N . GLU A 1 113 ? 13.18 28.578 13.438 1 85 113 GLU A N 1
ATOM 857 C CA . GLU A 1 113 ? 13.891 27.609 14.273 1 85 113 GLU A CA 1
ATOM 858 C C . GLU A 1 113 ? 13.547 26.188 13.891 1 85 113 GLU A C 1
ATOM 860 O O . GLU A 1 113 ? 14.273 25.25 14.234 1 85 113 GLU A O 1
ATOM 865 N N . TRP A 1 114 ? 12.422 26.016 13.203 1 83.69 114 TRP A N 1
ATOM 866 C CA . TRP A 1 114 ? 12.008 24.641 12.898 1 83.69 114 TRP A CA 1
ATOM 867 C C . TRP A 1 114 ? 11.133 24.594 11.656 1 83.69 114 TRP A C 1
ATOM 869 O O . TRP A 1 114 ? 10.523 25.594 11.281 1 83.69 114 TRP A O 1
ATOM 879 N N . THR A 1 115 ? 11.25 23.438 10.898 1 92.94 115 THR A N 1
ATOM 880 C CA . THR A 1 115 ? 10.461 23.219 9.695 1 92.94 115 THR A CA 1
ATOM 881 C C . THR A 1 115 ? 9.812 21.844 9.711 1 92.94 115 THR A C 1
ATOM 883 O O . THR A 1 115 ? 10.352 20.906 10.305 1 92.94 115 THR A O 1
ATOM 886 N N . GLU A 1 116 ? 8.57 21.766 9.273 1 94.06 116 GLU A N 1
ATOM 887 C CA . GLU A 1 116 ? 7.859 20.516 9.008 1 94.06 116 GLU A CA 1
ATOM 888 C C . GLU A 1 116 ? 7.363 20.469 7.562 1 94.06 116 GLU A C 1
ATOM 890 O O . GLU A 1 116 ? 6.961 21.484 7.004 1 94.06 116 GLU A O 1
ATOM 895 N N . SER A 1 117 ? 7.465 19.297 6.992 1 96.75 117 SER A N 1
ATOM 896 C CA . SER A 1 117 ? 6.992 19.156 5.617 1 96.75 117 SER A CA 1
ATOM 897 C C . SER A 1 117 ? 6.328 17.797 5.406 1 96.75 117 SER A C 1
ATOM 899 O O . SER A 1 117 ? 6.902 16.766 5.738 1 96.75 117 SER A O 1
ATOM 901 N N . LEU A 1 118 ? 5.113 17.859 4.902 1 96.88 118 LEU A N 1
ATOM 902 C CA . LEU A 1 118 ? 4.344 16.672 4.539 1 96.88 118 LEU A CA 1
ATOM 903 C C . LEU A 1 118 ? 4.004 16.688 3.055 1 96.88 118 LEU A C 1
ATOM 905 O O . LEU A 1 118 ? 3.645 17.719 2.498 1 96.88 118 LEU A O 1
ATOM 909 N N . VAL A 1 119 ? 4.211 15.539 2.402 1 96.94 119 VAL A N 1
ATOM 910 C CA . VAL A 1 119 ? 3.832 15.398 0.999 1 96.94 119 VAL A CA 1
ATOM 911 C C . VAL A 1 119 ? 2.812 14.273 0.845 1 96.94 119 VAL A C 1
ATOM 913 O O . VAL A 1 119 ? 3.016 13.172 1.358 1 96.94 119 VAL A O 1
ATOM 916 N N . GLY A 1 120 ? 1.702 14.562 0.261 1 96.75 120 GLY A N 1
ATOM 917 C CA . GLY A 1 120 ? 0.687 13.586 -0.087 1 96.75 120 GLY A CA 1
ATOM 918 C C . GLY A 1 120 ? 0.125 13.773 -1.482 1 96.75 120 GLY A C 1
ATOM 919 O O . GLY A 1 120 ? 0.308 14.836 -2.092 1 96.75 120 GLY A O 1
ATOM 920 N N . PHE A 1 121 ? -0.468 12.734 -2.029 1 94.25 121 PHE A N 1
ATOM 921 C CA . PHE A 1 121 ? -1.062 12.883 -3.352 1 94.25 121 PHE A CA 1
ATOM 922 C C . PHE A 1 121 ? -2.32 12.039 -3.48 1 94.25 121 PHE A C 1
ATOM 924 O O . PHE A 1 121 ? -2.68 11.305 -2.557 1 94.25 121 PHE A O 1
ATOM 931 N N . ILE A 1 122 ? -3.02 12.375 -4.547 1 91.5 122 ILE A N 1
ATOM 932 C CA . ILE A 1 122 ? -4.223 11.625 -4.902 1 91.5 122 ILE A CA 1
ATOM 933 C C . ILE A 1 122 ? -3.881 10.578 -5.953 1 91.5 122 ILE A C 1
ATOM 935 O O . ILE A 1 122 ? -3.322 10.898 -7.004 1 91.5 122 ILE A O 1
ATOM 939 N N . ARG A 1 123 ? -4.125 9.305 -5.602 1 82.75 123 ARG A N 1
ATOM 940 C CA . ARG A 1 123 ? -3.898 8.203 -6.531 1 82.75 123 ARG A CA 1
ATOM 941 C C . ARG A 1 123 ? -5.172 7.387 -6.73 1 82.75 123 ARG A C 1
ATOM 943 O O . ARG A 1 123 ? -5.668 6.762 -5.793 1 82.75 123 ARG A O 1
ATOM 950 N N . GLN A 1 124 ? -5.699 7.426 -7.934 1 75.69 124 GLN A N 1
ATOM 951 C CA . GLN A 1 124 ? -6.898 6.676 -8.281 1 75.69 124 GLN A CA 1
ATOM 952 C C . GLN A 1 124 ? -8.047 7.004 -7.332 1 75.69 124 GLN A C 1
ATOM 954 O O . GLN A 1 124 ? -8.727 6.102 -6.832 1 75.69 124 GLN A O 1
ATOM 959 N N . GLY A 1 125 ? -8.086 8.227 -6.934 1 81.5 125 GLY A N 1
ATOM 960 C CA . GLY A 1 125 ? -9.203 8.68 -6.121 1 81.5 125 GLY A CA 1
ATOM 961 C C . GLY A 1 125 ? -8.969 8.508 -4.633 1 81.5 125 GLY A C 1
ATOM 962 O O . GLY A 1 125 ? -9.836 8.82 -3.818 1 81.5 125 GLY A O 1
ATOM 963 N N . PHE A 1 126 ? -7.793 8.062 -4.309 1 84.44 126 PHE A N 1
ATOM 964 C CA . PHE A 1 126 ? -7.5 7.859 -2.895 1 84.44 126 PHE A CA 1
ATOM 965 C C . PHE A 1 126 ? -6.379 8.781 -2.436 1 84.44 126 PHE A C 1
ATOM 967 O O . PHE A 1 126 ? -5.426 9.031 -3.18 1 84.44 126 PHE A O 1
ATOM 974 N N . ALA A 1 127 ? -6.531 9.25 -1.228 1 92.5 127 ALA A N 1
ATOM 975 C CA . ALA A 1 127 ? -5.496 10.07 -0.598 1 92.5 127 ALA A CA 1
ATOM 976 C C . ALA A 1 127 ? -4.395 9.195 -0.001 1 92.5 127 ALA A C 1
ATOM 978 O O . ALA A 1 127 ? -4.68 8.211 0.68 1 92.5 127 ALA A O 1
ATOM 979 N N . VAL A 1 128 ? -3.107 9.578 -0.273 1 92.94 128 VAL A N 1
ATOM 980 C CA . VAL A 1 128 ? -2 8.797 0.267 1 92.94 128 VAL A CA 1
ATOM 981 C C . VAL A 1 128 ? -0.931 9.727 0.825 1 92.94 128 VAL A C 1
ATOM 983 O O . VAL A 1 128 ? -0.793 10.867 0.368 1 92.94 128 VAL A O 1
ATOM 986 N N . LEU A 1 129 ? -0.196 9.266 1.832 1 95.31 129 LEU A N 1
ATOM 987 C CA . LEU A 1 129 ? 0.967 9.945 2.395 1 95.31 129 LEU A CA 1
ATOM 988 C C . LEU A 1 129 ? 2.248 9.484 1.71 1 95.31 129 LEU A C 1
ATOM 990 O O . LEU A 1 129 ? 2.502 8.281 1.604 1 95.31 129 LEU A O 1
ATOM 994 N N . TYR A 1 130 ? 3.033 10.43 1.284 1 95.06 130 TYR A N 1
ATOM 995 C CA . TYR A 1 130 ? 4.238 10.117 0.523 1 95.06 130 TYR A CA 1
ATOM 996 C C . TYR A 1 130 ? 5.484 10.305 1.378 1 95.06 130 TYR A C 1
ATOM 998 O O . TYR A 1 130 ? 6.41 9.492 1.321 1 95.06 130 TYR A O 1
ATOM 1006 N N . SER A 1 131 ? 5.48 11.406 2.131 1 95.44 131 SER A N 1
ATOM 1007 C CA . SER A 1 131 ? 6.695 11.656 2.898 1 95.44 131 SER A CA 1
ATOM 1008 C C . SER A 1 131 ? 6.41 12.508 4.129 1 95.44 131 SER A C 1
ATOM 1010 O O . SER A 1 131 ? 5.441 13.273 4.148 1 95.44 131 SER A O 1
ATOM 1012 N N . ILE A 1 132 ? 7.148 12.297 5.156 1 94.31 132 ILE A N 1
ATOM 1013 C CA . ILE A 1 132 ? 7.227 13.125 6.355 1 94.31 132 ILE A CA 1
ATOM 1014 C C . ILE A 1 132 ? 8.641 13.672 6.512 1 94.31 132 ILE A C 1
ATOM 1016 O O . ILE A 1 132 ? 9.594 12.914 6.688 1 94.31 132 ILE A O 1
ATOM 1020 N N . ASN A 1 133 ? 8.773 15 6.414 1 93.69 133 ASN A N 1
ATOM 1021 C CA . ASN A 1 133 ? 10.055 15.672 6.602 1 93.69 133 ASN A CA 1
ATOM 1022 C C . ASN A 1 133 ? 11.133 15.078 5.707 1 93.69 133 ASN A C 1
ATOM 1024 O O . ASN A 1 133 ? 12.211 14.719 6.184 1 93.69 133 ASN A O 1
ATOM 1028 N N . ASN A 1 134 ? 10.805 14.883 4.484 1 93.31 134 ASN A N 1
ATOM 1029 C CA . ASN A 1 134 ? 11.695 14.445 3.412 1 93.31 134 ASN A CA 1
ATOM 1030 C C . ASN A 1 134 ? 12.07 12.977 3.557 1 93.31 134 ASN A C 1
ATOM 1032 O O . ASN A 1 134 ? 12.914 12.469 2.809 1 93.31 134 ASN A O 1
ATOM 1036 N N . SER A 1 135 ? 11.562 12.328 4.516 1 93.44 135 SER A N 1
ATOM 1037 C CA . SER A 1 135 ? 11.641 10.875 4.582 1 93.44 135 SER A CA 1
ATOM 1038 C C . SER A 1 135 ? 10.492 10.227 3.814 1 93.44 135 SER A C 1
ATOM 1040 O O . SER A 1 135 ? 9.328 10.422 4.145 1 93.44 135 SER A O 1
ATOM 1042 N N . VAL A 1 136 ? 10.828 9.391 2.848 1 94 136 VAL A N 1
ATOM 1043 C CA . VAL A 1 136 ? 9.859 8.961 1.84 1 94 136 VAL A CA 1
ATOM 1044 C C . VAL A 1 136 ? 9.414 7.527 2.127 1 94 136 VAL A C 1
ATOM 1046 O O . VAL A 1 136 ? 10.227 6.684 2.523 1 94 136 VAL A O 1
ATOM 1049 N N . PHE A 1 137 ? 8.156 7.309 1.903 1 92.62 137 PHE A N 1
ATOM 1050 C CA . PHE A 1 137 ? 7.633 5.949 1.899 1 92.62 137 PHE A CA 1
ATOM 1051 C C . PHE A 1 137 ? 7.617 5.379 0.486 1 92.62 137 PHE A C 1
ATOM 1053 O O . PHE A 1 137 ? 6.891 5.871 -0.38 1 92.62 137 PHE A O 1
ATOM 1060 N N . GLU A 1 138 ? 8.391 4.34 0.303 1 87.81 138 GLU A N 1
ATOM 1061 C CA . GLU A 1 138 ? 8.461 3.721 -1.017 1 87.81 138 GLU A CA 1
ATOM 1062 C C . GLU A 1 138 ? 7.09 3.238 -1.477 1 87.81 138 GLU A C 1
ATOM 1064 O O . GLU A 1 138 ? 6.781 3.279 -2.67 1 87.81 138 GLU A O 1
ATOM 1069 N N . THR A 1 139 ? 6.414 2.734 -0.595 1 85.25 139 THR A 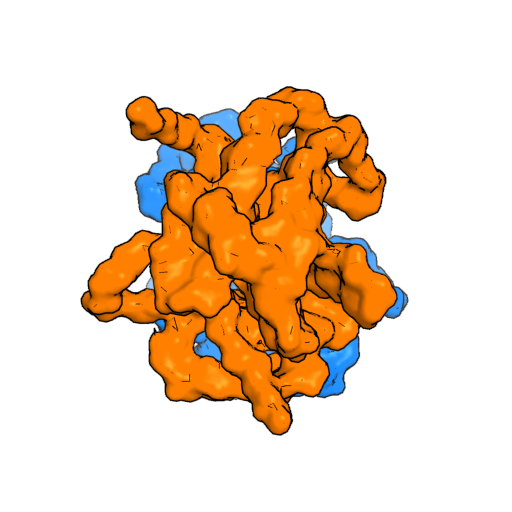N 1
ATOM 1070 C CA . THR A 1 139 ? 4.996 2.443 -0.797 1 85.25 139 THR A CA 1
ATOM 1071 C C . THR A 1 139 ? 4.129 3.494 -0.114 1 85.25 139 THR A C 1
ATOM 1073 O O . THR A 1 139 ? 4.066 3.555 1.115 1 85.25 139 THR A O 1
ATOM 1076 N N . PRO A 1 140 ? 3.469 4.27 -0.965 1 88.06 140 PRO A N 1
ATOM 1077 C CA . PRO A 1 140 ? 2.668 5.316 -0.323 1 88.06 140 PRO A CA 1
ATOM 1078 C C . PRO A 1 140 ? 1.651 4.754 0.669 1 88.06 140 PRO A C 1
ATOM 1080 O O . PRO A 1 140 ? 1.071 3.693 0.431 1 88.06 140 PRO A O 1
ATOM 1083 N N . VAL A 1 141 ? 1.437 5.535 1.697 1 92.31 141 VAL A N 1
ATOM 1084 C CA . VAL A 1 141 ? 0.6 5.094 2.809 1 92.31 141 VAL A CA 1
ATOM 1085 C C . VAL A 1 141 ? -0.839 5.551 2.586 1 92.31 141 VAL A C 1
ATOM 1087 O O . VAL A 1 141 ? -1.116 6.754 2.566 1 92.31 141 VAL A O 1
ATOM 1090 N N . PRO A 1 142 ? -1.723 4.59 2.475 1 89.81 142 PRO A N 1
ATOM 1091 C CA . PRO A 1 142 ? -3.117 5.023 2.359 1 89.81 142 PRO A CA 1
ATOM 1092 C C . PRO A 1 142 ? -3.609 5.762 3.602 1 89.81 142 PRO A C 1
ATOM 1094 O O . PRO A 1 142 ? -3.305 5.355 4.727 1 89.81 142 PRO A O 1
ATOM 1097 N N . LEU A 1 143 ? -4.391 6.828 3.363 1 90.75 143 LEU A N 1
ATOM 1098 C CA . LEU A 1 143 ? -4.848 7.652 4.477 1 90.75 143 LEU A CA 1
ATOM 1099 C C . LEU A 1 143 ? -6.285 7.305 4.852 1 90.75 143 LEU A C 1
ATOM 1101 O O . LEU A 1 143 ? -6.883 7.965 5.707 1 90.75 143 LEU A O 1
ATOM 1105 N N . SER A 1 144 ? -6.75 6.227 4.277 1 81.5 144 SER A N 1
ATOM 1106 C CA . SER A 1 144 ? -8.148 5.852 4.469 1 81.5 144 SER A CA 1
ATOM 1107 C C . SER A 1 144 ? -8.336 5.074 5.766 1 81.5 144 SER A C 1
ATOM 1109 O O . SER A 1 144 ? -9.469 4.859 6.207 1 81.5 144 SER A O 1
ATOM 1111 N N . HIS A 1 145 ? -7.258 4.605 6.391 1 78.5 145 HIS A N 1
ATOM 1112 C CA . HIS A 1 145 ? -7.348 3.814 7.609 1 78.5 145 HIS A CA 1
ATOM 1113 C C . HIS A 1 145 ? -6.852 4.602 8.82 1 78.5 145 HIS A C 1
ATOM 1115 O O . HIS A 1 145 ? -6.344 5.715 8.672 1 78.5 145 HIS A O 1
ATOM 1121 N N . ARG A 1 146 ? -7.18 3.988 10 1 82.25 146 ARG A N 1
ATOM 1122 C CA . ARG A 1 146 ? -6.559 4.527 11.203 1 82.25 146 ARG A CA 1
ATOM 1123 C C . ARG A 1 146 ? -5.051 4.301 11.188 1 82.25 146 ARG A C 1
ATOM 1125 O O . ARG A 1 146 ? -4.59 3.174 10.984 1 82.25 146 ARG A O 1
ATOM 1132 N N . LEU A 1 147 ? -4.387 5.422 11.414 1 86.31 147 LEU A N 1
ATOM 1133 C CA . LEU A 1 147 ? -2.932 5.336 11.336 1 86.31 147 LEU A CA 1
ATOM 1134 C C . LEU A 1 147 ? -2.295 5.664 12.688 1 86.31 147 LEU A C 1
ATOM 1136 O O . LEU A 1 147 ? -2.74 6.578 13.383 1 86.31 147 LEU A O 1
ATOM 1140 N N . LEU A 1 148 ? -1.385 4.836 13.055 1 83.19 148 LEU A N 1
ATOM 1141 C CA . LEU A 1 148 ? -0.444 5.133 14.133 1 83.19 148 LEU A CA 1
ATOM 1142 C C . LEU A 1 148 ? 0.929 5.488 13.57 1 83.19 148 LEU A C 1
ATOM 1144 O O . LEU A 1 148 ? 1.508 4.715 12.805 1 83.19 148 LEU A O 1
ATOM 1148 N N . ILE A 1 149 ? 1.397 6.66 13.938 1 86.69 149 ILE A N 1
ATOM 1149 C CA . ILE A 1 149 ? 2.643 7.16 13.367 1 86.69 149 ILE A CA 1
ATOM 1150 C C . ILE A 1 149 ? 3.709 7.258 14.453 1 86.69 149 ILE A C 1
ATOM 1152 O O . ILE A 1 149 ? 3.48 7.871 15.5 1 86.69 149 ILE A O 1
ATOM 1156 N N . TYR A 1 150 ? 4.875 6.652 14.117 1 80.81 150 TYR A N 1
ATOM 1157 C CA . TYR A 1 150 ? 5.98 6.617 15.07 1 80.81 150 TYR A CA 1
ATOM 1158 C C . TYR A 1 150 ? 7.242 7.223 14.461 1 80.81 150 TYR A C 1
ATOM 1160 O O . TYR A 1 150 ? 7.547 6.992 13.289 1 80.81 150 TYR A O 1
ATOM 1168 N N . SER A 1 151 ? 7.914 8.031 15.297 1 81.25 151 SER A N 1
ATOM 1169 C CA . SER A 1 151 ? 9.242 8.508 14.922 1 81.25 151 SER A CA 1
ATOM 1170 C C . SER A 1 151 ? 10.336 7.645 15.539 1 81.25 151 SER A C 1
ATOM 1172 O O . SER A 1 151 ? 10.211 7.203 16.688 1 81.25 151 SER A O 1
ATOM 1174 N N . LYS A 1 152 ? 11.422 7.414 14.734 1 73.38 152 LYS A N 1
ATOM 1175 C CA . LYS A 1 152 ? 12.555 6.625 15.211 1 73.38 152 LYS A CA 1
ATOM 1176 C C . LYS A 1 152 ? 13.164 7.238 16.469 1 73.38 152 LYS A C 1
ATOM 1178 O O . LYS A 1 152 ? 13.586 6.516 17.375 1 73.38 152 LYS A O 1
ATOM 1183 N N . ASP A 1 153 ? 13.414 8.508 16.469 1 65.25 153 ASP A N 1
ATOM 1184 C CA . ASP A 1 153 ? 14.117 9.188 17.547 1 65.25 153 ASP A CA 1
ATOM 1185 C C . ASP A 1 153 ? 13.383 9.016 18.875 1 65.25 153 ASP A C 1
ATOM 1187 O O . ASP A 1 153 ? 13.992 9.086 19.953 1 65.25 153 ASP A O 1
ATOM 1191 N N . LYS A 1 154 ? 12.195 8.836 18.891 1 54 154 LYS A N 1
ATOM 1192 C CA . LYS A 1 154 ? 11.422 8.82 20.125 1 54 154 LYS A CA 1
ATOM 1193 C C . LYS A 1 154 ? 10.906 7.418 20.422 1 54 154 LYS A C 1
ATOM 1195 O O . LYS A 1 154 ? 10.359 7.172 21.516 1 54 154 LYS A O 1
ATOM 1200 N N . THR A 1 155 ? 10.922 6.641 19.438 1 54.81 155 THR A N 1
ATOM 1201 C CA . THR A 1 155 ? 10.164 5.41 19.625 1 54.81 155 THR A CA 1
ATOM 1202 C C . THR A 1 155 ? 11.086 4.191 19.562 1 54.81 155 THR A C 1
ATOM 1204 O O . THR A 1 155 ? 12.086 4.203 18.844 1 54.81 155 THR A O 1
ATOM 1207 N N . PRO A 1 156 ? 10.555 3.236 20.469 1 55.47 156 PRO A N 1
ATOM 1208 C CA . PRO A 1 156 ? 11.109 1.881 20.406 1 55.47 156 PRO A CA 1
ATOM 1209 C C . PRO A 1 156 ? 11.203 1.344 18.984 1 55.47 156 PRO A C 1
ATOM 1211 O O . PRO A 1 156 ? 10.508 1.835 18.094 1 55.47 156 PRO A O 1
ATOM 1214 N N . ASP A 1 157 ? 12.055 0.47 18.672 1 64.12 157 ASP A N 1
ATOM 1215 C CA . ASP A 1 157 ? 12.281 -0.228 17.422 1 64.12 157 ASP A CA 1
ATOM 1216 C C . ASP A 1 157 ? 10.977 -0.815 16.875 1 64.12 157 ASP A C 1
ATOM 1218 O O . ASP A 1 157 ? 10.023 -1.026 17.641 1 64.12 157 ASP A O 1
ATOM 1222 N N . VAL A 1 158 ? 10.656 -0.63 15.656 1 67.06 158 VAL A N 1
ATOM 1223 C CA . VAL A 1 158 ? 9.492 -1.166 14.961 1 67.06 158 VAL A CA 1
ATOM 1224 C C . VAL A 1 158 ? 9.109 -2.514 15.562 1 67.06 158 VAL A C 1
ATOM 1226 O O . VAL A 1 158 ? 7.926 -2.855 15.625 1 67.06 158 VAL A O 1
ATOM 1229 N N . VAL A 1 159 ? 10.047 -3.09 16.156 1 71.06 159 VAL A N 1
ATOM 1230 C CA . VAL A 1 159 ? 9.82 -4.402 16.75 1 71.06 159 VAL A CA 1
ATOM 1231 C C . VAL A 1 159 ? 9 -4.254 18.031 1 71.06 159 VAL A C 1
ATOM 1233 O O . VAL A 1 159 ? 8.062 -5.023 18.266 1 71.06 159 VAL A O 1
ATOM 1236 N N . GLN A 1 160 ? 9.383 -3.281 18.703 1 72.31 160 GLN A N 1
ATOM 1237 C CA . GLN A 1 160 ? 8.656 -3.043 19.953 1 72.31 160 GLN A CA 1
ATOM 1238 C C . GLN A 1 160 ? 7.223 -2.602 19.672 1 72.31 160 GLN A C 1
ATOM 1240 O O . GLN A 1 160 ? 6.293 -3.041 20.359 1 72.31 160 GLN A O 1
ATOM 1245 N N . VAL A 1 161 ? 7.039 -1.853 18.734 1 67.56 161 VAL A N 1
ATOM 1246 C CA . VAL A 1 161 ? 5.711 -1.379 18.359 1 67.56 161 VAL A CA 1
ATOM 1247 C C . VAL A 1 161 ? 4.852 -2.557 17.906 1 67.56 161 VAL A C 1
ATOM 1249 O O . VAL A 1 161 ? 3.711 -2.707 18.344 1 67.56 161 VAL A O 1
ATOM 1252 N N . MET A 1 162 ? 5.453 -3.361 17.125 1 69.69 162 MET A N 1
ATOM 1253 C CA . MET A 1 162 ? 4.727 -4.52 16.609 1 69.69 162 MET A CA 1
ATOM 1254 C C . MET A 1 162 ? 4.355 -5.477 17.734 1 69.69 162 MET A C 1
ATOM 1256 O O . MET A 1 162 ? 3.252 -6.02 17.766 1 69.69 162 MET A O 1
ATOM 1260 N N . ASN A 1 163 ? 5.324 -5.641 18.625 1 71.25 163 ASN A N 1
ATOM 1261 C CA . ASN A 1 163 ? 5.055 -6.48 19.781 1 71.25 163 ASN A CA 1
ATOM 1262 C C . ASN A 1 163 ? 3.867 -5.957 20.594 1 71.25 163 ASN A C 1
ATOM 1264 O O . ASN A 1 163 ? 3.002 -6.73 21 1 71.25 163 ASN A O 1
ATOM 1268 N N . GLY A 1 164 ? 3.91 -4.699 20.812 1 70.56 164 GLY A N 1
ATOM 1269 C CA . GLY A 1 164 ? 2.801 -4.086 21.531 1 70.56 164 GLY A CA 1
ATOM 1270 C C . GLY A 1 164 ? 1.474 -4.238 20.812 1 70.56 164 GLY A C 1
ATOM 1271 O O . GLY A 1 164 ? 0.455 -4.535 21.438 1 70.56 164 GLY A O 1
ATOM 1272 N N . LEU A 1 165 ? 1.495 -4.129 19.547 1 69.88 165 LEU A N 1
ATOM 1273 C CA . LEU A 1 165 ? 0.281 -4.207 18.75 1 69.88 165 LEU A CA 1
ATOM 1274 C C . LEU A 1 165 ? -0.258 -5.633 18.703 1 69.88 165 LEU A C 1
ATOM 1276 O O . LEU A 1 165 ? -1.472 -5.844 18.766 1 69.88 165 LEU A O 1
ATOM 1280 N N . MET A 1 166 ? 0.633 -6.566 18.641 1 69.62 166 MET A N 1
ATOM 1281 C CA . MET A 1 166 ? 0.228 -7.965 18.594 1 69.62 166 MET A CA 1
ATOM 1282 C C . MET A 1 166 ? -0.393 -8.406 19.906 1 69.62 166 MET A C 1
ATOM 1284 O O . MET A 1 166 ? -1.216 -9.32 19.938 1 69.62 166 MET A O 1
ATOM 1288 N N . LYS A 1 167 ? 0.103 -7.762 20.891 1 70.25 167 LYS A N 1
ATOM 1289 C CA . LYS A 1 167 ? -0.434 -8.078 22.219 1 70.25 167 LYS A CA 1
ATOM 1290 C C . LYS A 1 167 ? -1.771 -7.379 22.453 1 70.25 167 LYS A C 1
ATOM 1292 O O . LYS A 1 167 ? -2.527 -7.754 23.344 1 70.25 167 LYS A O 1
ATOM 1297 N N . SER A 1 168 ? -1.913 -6.414 21.594 1 69.94 168 SER A N 1
ATOM 1298 C CA . SER A 1 168 ? -3.176 -5.688 21.703 1 69.94 168 SER A CA 1
ATOM 1299 C C . SER A 1 168 ? -4.246 -6.316 20.812 1 69.94 168 SER A C 1
ATOM 1301 O O . SER A 1 168 ? -3.979 -7.281 20.094 1 69.94 168 SER A O 1
ATOM 1303 N N . ASN A 1 169 ? -5.457 -5.926 20.953 1 71.31 169 ASN A N 1
ATOM 1304 C CA . ASN A 1 169 ? -6.551 -6.391 20.109 1 71.31 169 ASN A CA 1
ATOM 1305 C C . ASN A 1 169 ? -6.656 -5.578 18.828 1 71.31 169 ASN A C 1
ATOM 1307 O O . ASN A 1 169 ? -7.691 -5.594 18.156 1 71.31 169 ASN A O 1
ATOM 1311 N N . VAL A 1 170 ? -5.566 -4.914 18.562 1 73.19 170 VAL A N 1
ATOM 1312 C CA . VAL A 1 170 ? -5.574 -4.086 17.359 1 73.19 170 VAL A CA 1
ATOM 1313 C C . VAL A 1 170 ? -5.168 -4.93 16.156 1 73.19 170 VAL A C 1
ATOM 1315 O O . VAL A 1 170 ? -4.168 -5.648 16.203 1 73.19 170 VAL A O 1
ATOM 1318 N N . MET A 1 171 ? -6 -4.898 15.141 1 79.94 171 MET A N 1
ATOM 1319 C CA . MET A 1 171 ? -5.699 -5.617 13.906 1 79.94 171 MET A CA 1
ATOM 1320 C C . MET A 1 171 ? -4.855 -4.762 12.969 1 79.94 171 MET A C 1
ATOM 1322 O O . MET A 1 171 ? -5.328 -3.744 12.461 1 79.94 171 MET A O 1
ATOM 1326 N N . VAL A 1 172 ? -3.615 -5.172 12.75 1 84.94 172 VAL A N 1
ATOM 1327 C CA . VAL A 1 172 ? -2.689 -4.418 11.914 1 84.94 172 VAL A CA 1
ATOM 1328 C C . VAL A 1 172 ? -2.9 -4.789 10.445 1 84.94 172 VAL A C 1
ATOM 1330 O O . VAL A 1 172 ? -2.877 -5.969 10.086 1 84.94 172 VAL A O 1
ATOM 1333 N N . ASN A 1 173 ? -3.107 -3.76 9.625 1 89.44 173 ASN A N 1
ATOM 1334 C CA . ASN A 1 173 ? -3.191 -3.971 8.18 1 89.44 173 ASN A CA 1
ATOM 1335 C C . ASN A 1 173 ? -1.81 -3.99 7.535 1 89.44 173 ASN A C 1
ATOM 1337 O O . ASN A 1 173 ? -1.492 -4.898 6.766 1 89.44 173 ASN A O 1
ATOM 1341 N N . ALA A 1 174 ? -1.043 -2.99 7.902 1 90.06 174 ALA A N 1
ATOM 1342 C CA . ALA A 1 174 ? 0.279 -2.834 7.305 1 90.06 174 ALA A CA 1
ATOM 1343 C C . ALA A 1 174 ? 1.162 -1.921 8.148 1 90.06 174 ALA A C 1
ATOM 1345 O O . ALA A 1 174 ? 0.658 -1.094 8.914 1 90.06 174 ALA A O 1
ATOM 1346 N N . VAL A 1 175 ? 2.393 -2.137 8.023 1 87.19 175 VAL A N 1
ATOM 1347 C CA . VAL A 1 175 ? 3.412 -1.262 8.594 1 87.19 175 VAL A CA 1
ATOM 1348 C C . VAL A 1 175 ? 4.281 -0.687 7.477 1 87.19 175 VAL A C 1
ATOM 1350 O O . VAL A 1 175 ? 4.809 -1.431 6.648 1 87.19 175 VAL A O 1
ATOM 1353 N N . TYR A 1 176 ? 4.438 0.606 7.488 1 90.19 176 TYR A N 1
ATOM 1354 C CA . TYR A 1 176 ? 5.238 1.288 6.477 1 90.19 176 TYR A CA 1
ATOM 1355 C C . TYR A 1 176 ? 6.488 1.905 7.094 1 90.19 176 TYR A C 1
ATOM 1357 O O . TYR A 1 176 ? 6.422 2.514 8.164 1 90.19 176 TYR A O 1
ATOM 1365 N N . CYS A 1 177 ? 7.59 1.729 6.367 1 87.56 177 CYS A N 1
ATOM 1366 C CA . CYS A 1 177 ? 8.859 2.275 6.816 1 87.56 177 CYS A CA 1
ATOM 1367 C C . CYS A 1 177 ? 9.367 3.346 5.855 1 87.56 177 CYS A C 1
ATOM 1369 O O . CYS A 1 177 ? 9.43 3.119 4.648 1 87.56 177 CYS A O 1
ATOM 1371 N N . SER A 1 178 ? 9.703 4.465 6.484 1 90.44 178 SER A N 1
ATOM 1372 C CA . SER A 1 178 ? 10.195 5.539 5.629 1 90.44 178 SER A CA 1
ATOM 1373 C C . SER A 1 178 ? 11.672 5.34 5.285 1 90.44 178 SER A C 1
ATOM 1375 O O . SER A 1 178 ? 12.367 4.555 5.934 1 90.44 178 SER A O 1
ATOM 1377 N N . LYS A 1 179 ? 12.141 5.922 4.227 1 88.5 179 LYS A N 1
ATOM 1378 C CA . LYS A 1 179 ? 13.516 5.883 3.744 1 88.5 179 LYS A CA 1
ATOM 1379 C C . LYS A 1 179 ? 14.141 7.277 3.752 1 88.5 179 LYS A C 1
ATOM 1381 O O . LYS A 1 179 ? 13.43 8.281 3.666 1 88.5 179 LYS A O 1
ATOM 1386 N N . PRO A 1 180 ? 15.477 7.328 3.873 1 83.06 180 PRO A N 1
ATOM 1387 C CA . PRO A 1 180 ? 16.438 6.219 3.857 1 83.06 180 PRO A CA 1
ATOM 1388 C C . PRO A 1 180 ? 16.703 5.652 5.25 1 83.06 180 PRO A C 1
ATOM 1390 O O . PRO A 1 180 ? 17.203 4.535 5.379 1 83.06 180 PRO A O 1
ATOM 1393 N N . ASN A 1 181 ? 16.312 6.32 6.363 1 79.88 181 ASN A N 1
ATOM 1394 C CA . ASN A 1 181 ? 16.812 5.977 7.691 1 79.88 181 ASN A CA 1
ATOM 1395 C C . ASN A 1 181 ? 15.703 5.383 8.57 1 79.88 181 ASN A C 1
ATOM 1397 O O . ASN A 1 181 ? 15.906 5.176 9.766 1 79.88 181 ASN A O 1
ATOM 1401 N N . ASN A 1 182 ? 14.602 5.105 7.996 1 81.5 182 ASN A N 1
ATOM 1402 C CA . ASN A 1 182 ? 13.469 4.656 8.797 1 81.5 182 ASN A CA 1
ATOM 1403 C C . ASN A 1 182 ? 13.148 5.637 9.914 1 81.5 182 ASN A C 1
ATOM 1405 O O . ASN A 1 182 ? 12.977 5.234 11.07 1 81.5 182 ASN A O 1
ATOM 1409 N N . ASP A 1 183 ? 13.109 6.859 9.555 1 85.94 183 ASP A N 1
ATOM 1410 C CA . ASP A 1 183 ? 12.836 7.895 10.547 1 85.94 183 ASP A CA 1
ATOM 1411 C C . ASP A 1 183 ? 11.391 7.816 11.039 1 85.94 183 ASP A C 1
ATOM 1413 O O . ASP A 1 183 ? 11.094 8.242 12.156 1 85.94 183 ASP A O 1
ATOM 1417 N N . TRP A 1 184 ? 10.562 7.242 10.172 1 85.94 184 TRP A N 1
ATOM 1418 C CA . TRP A 1 184 ? 9.141 7.164 10.484 1 85.94 184 TRP A CA 1
ATOM 1419 C C . TRP A 1 184 ? 8.602 5.766 10.211 1 85.94 184 TRP A C 1
ATOM 1421 O O . TRP A 1 184 ? 8.945 5.145 9.195 1 85.94 184 TRP A O 1
ATOM 1431 N N . PHE A 1 185 ? 7.75 5.301 11.133 1 83.88 185 PHE A N 1
ATOM 1432 C CA . PHE A 1 185 ? 6.934 4.105 10.953 1 83.88 185 PHE A CA 1
ATOM 1433 C C . PHE A 1 185 ? 5.44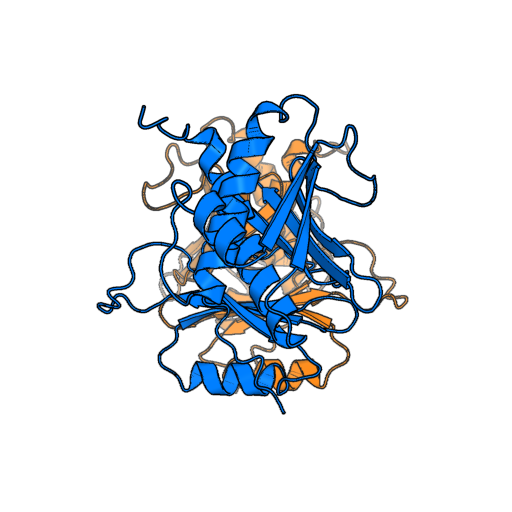9 4.449 11.023 1 83.88 185 PHE A C 1
ATOM 1435 O O . PHE A 1 185 ? 5.012 5.164 11.922 1 83.88 185 PHE A O 1
ATOM 1442 N N . VAL A 1 186 ? 4.77 3.965 10.023 1 87.38 186 VAL A N 1
ATOM 1443 C CA . VAL A 1 186 ? 3.324 4.176 10.031 1 87.38 186 VAL A CA 1
ATOM 1444 C C . VAL A 1 186 ? 2.605 2.828 10.062 1 87.38 186 VAL A C 1
ATOM 1446 O O . VAL A 1 186 ? 2.873 1.954 9.234 1 87.38 186 VAL A O 1
ATOM 1449 N N . VAL A 1 187 ? 1.751 2.676 11.031 1 84.69 187 VAL A N 1
ATOM 1450 C CA . VAL A 1 187 ? 0.969 1.454 11.188 1 84.69 187 VAL A CA 1
ATOM 1451 C C . VAL A 1 187 ? -0.485 1.719 10.797 1 84.69 187 VAL A C 1
ATOM 1453 O O . VAL A 1 187 ? -1.135 2.6 11.367 1 84.69 187 VAL A O 1
ATOM 1456 N N . SER A 1 188 ? -0.868 1.016 9.766 1 89 188 SER A N 1
ATOM 1457 C CA . SER A 1 188 ? -2.279 1.043 9.398 1 89 188 SER A CA 1
ATOM 1458 C C . SER A 1 188 ? -3.064 -0.04 10.133 1 89 188 SER A C 1
ATOM 1460 O O . SER A 1 188 ? -2.668 -1.207 10.133 1 89 188 SER A O 1
ATOM 1462 N N . THR A 1 189 ? -4.137 0.389 10.789 1 84.06 189 THR A N 1
ATOM 1463 C CA . THR A 1 189 ? -4.887 -0.551 11.617 1 84.06 189 THR A CA 1
ATOM 1464 C C . THR A 1 189 ? -6.355 -0.583 11.195 1 84.06 189 THR A C 1
ATOM 1466 O O . THR A 1 189 ? -6.84 0.34 10.539 1 84.06 189 THR A O 1
ATOM 1469 N N . SER A 1 190 ? -6.918 -1.807 11.375 1 75.5 190 SER A N 1
ATOM 1470 C CA . SER A 1 190 ? -8.367 -1.944 11.266 1 75.5 190 SER A CA 1
ATOM 1471 C C . SER A 1 190 ? -9.016 -2.098 12.633 1 75.5 190 SER A C 1
ATOM 1473 O O . SER A 1 190 ? -8.391 -2.594 13.57 1 75.5 190 SER A O 1
ATOM 1475 N N . THR A 1 191 ? -9.898 -1.193 13.094 1 57.31 191 THR A N 1
ATOM 1476 C CA . THR A 1 191 ? -10.594 -1.395 14.359 1 57.31 191 THR A CA 1
ATOM 1477 C C . THR A 1 191 ? -11.594 -2.543 14.242 1 57.31 191 THR A C 1
ATOM 1479 O O . THR A 1 191 ? -12.141 -2.797 13.164 1 57.31 191 THR A O 1
ATOM 1482 N N . GLU A 1 192 ? -11.461 -3.57 15.148 1 48.91 192 GLU A N 1
ATOM 1483 C CA . GLU A 1 192 ? -12.656 -4.395 15.297 1 48.91 192 GLU A CA 1
ATOM 1484 C C . GLU A 1 192 ? -13.922 -3.539 15.312 1 48.91 192 GLU A C 1
ATOM 1486 O O . GLU A 1 192 ? -13.883 -2.375 15.711 1 48.91 192 GLU A O 1
ATOM 1491 N N . LYS A 1 193 ? -15.039 -4 14.68 1 40.59 193 LYS A N 1
ATOM 1492 C CA . LYS A 1 193 ? -16.344 -3.346 14.742 1 40.59 193 LYS A CA 1
ATOM 1493 C C . LYS A 1 193 ? -16.609 -2.803 16.141 1 40.59 193 LYS A C 1
ATOM 1495 O O . LYS A 1 193 ? -17.766 -2.523 16.5 1 40.59 193 LYS A O 1
ATOM 1500 N N . LYS A 1 194 ? -15.945 -3.033 17.188 1 38.75 194 LYS A N 1
ATOM 1501 C CA . LYS A 1 194 ? -16.688 -2.496 18.328 1 38.75 194 LYS A CA 1
ATOM 1502 C C . LYS A 1 194 ? -17.094 -1.049 18.094 1 38.75 194 LYS A C 1
ATOM 1504 O O . LYS A 1 194 ? -16.484 -0.347 17.281 1 38.75 194 LYS A O 1
ATOM 1509 N N . ASN A 1 195 ? -18.062 -0.607 19.047 1 31.88 195 ASN A N 1
ATOM 1510 C CA . ASN A 1 195 ? -18.766 0.639 19.312 1 31.88 195 ASN A CA 1
ATOM 1511 C C . ASN A 1 195 ? -17.812 1.835 19.328 1 31.88 195 ASN A C 1
ATOM 1513 O O . ASN A 1 195 ? -17.578 2.443 20.375 1 31.88 195 ASN A O 1
ATOM 1517 N N . ASN A 1 196 ? -16.672 1.68 18.984 1 32.06 196 ASN A N 1
ATOM 1518 C CA . ASN A 1 196 ? -16.062 2.986 19.188 1 32.06 196 ASN A CA 1
ATOM 1519 C C . ASN A 1 196 ? -16.891 4.102 18.562 1 32.06 196 ASN A C 1
ATOM 1521 O O . ASN A 1 196 ? -17.172 4.086 17.359 1 32.06 196 ASN A O 1
ATOM 1525 N N . PRO A 1 197 ? -17.719 4.707 19.406 1 29.61 197 PRO A N 1
ATOM 1526 C CA . PRO A 1 197 ? -18.562 5.832 19 1 29.61 197 PRO A CA 1
ATOM 1527 C C . PRO A 1 197 ? -17.875 6.723 17.953 1 29.61 197 PRO A C 1
ATOM 1529 O O . PRO A 1 197 ? -18.469 7.715 17.516 1 29.61 197 PRO A O 1
ATOM 1532 N N . LEU A 1 198 ? -16.547 6.973 18.219 1 31.69 198 LEU A N 1
ATOM 1533 C CA . LEU A 1 198 ? -16.188 7.996 17.234 1 31.69 198 LEU A CA 1
ATOM 1534 C C . LEU A 1 198 ? -16.312 7.465 15.82 1 31.69 198 LEU A C 1
ATOM 1536 O O . LEU A 1 198 ? -15.977 6.309 15.547 1 31.69 198 LEU A O 1
ATOM 1540 N N . GLY A 1 199 ? -17.344 7.652 15.086 1 28.42 199 GLY A N 1
ATOM 1541 C CA . GLY A 1 199 ? -17.781 7.391 13.727 1 28.42 199 GLY A CA 1
ATOM 1542 C C . GLY A 1 199 ? -16.719 6.711 12.883 1 28.42 199 GLY A C 1
ATOM 1543 O O . GLY A 1 199 ? -15.602 6.496 13.336 1 28.42 199 GLY A O 1
ATOM 1544 N N . GLU A 1 200 ? -17.188 6.387 11.516 1 33.06 200 GLU A N 1
ATOM 1545 C CA . GLU A 1 200 ? -16.766 5.781 10.258 1 33.06 200 GLU A CA 1
ATOM 1546 C C . GLU A 1 200 ? -15.305 6.078 9.953 1 33.06 200 GLU A C 1
ATOM 1548 O O . GLU A 1 200 ? -14.68 5.395 9.141 1 33.06 200 GLU A O 1
ATOM 1553 N N . GLY A 1 201 ? -14.977 7.348 9.898 1 30.34 201 GLY A N 1
ATOM 1554 C CA . GLY A 1 201 ? -13.828 7.785 9.125 1 30.34 201 GLY A CA 1
ATOM 1555 C C . GLY A 1 201 ? -12.516 7.266 9.664 1 30.34 201 GLY A C 1
ATOM 1556 O O . GLY A 1 201 ? -12.453 6.758 10.781 1 30.34 201 GLY A O 1
ATOM 1557 N N . MET A 1 202 ? -11.531 7.148 8.758 1 34.31 202 MET A N 1
ATOM 1558 C CA . MET A 1 202 ? -10.078 6.977 8.734 1 34.31 202 MET A CA 1
ATOM 1559 C C . MET A 1 202 ? -9.414 7.781 9.844 1 34.31 202 MET A C 1
ATOM 1561 O O . MET A 1 202 ? -9.141 8.969 9.672 1 34.31 202 MET A O 1
ATOM 1565 N N . LYS A 1 203 ? -10.055 8.055 11.055 1 35.78 203 LYS A N 1
ATOM 1566 C CA . LYS A 1 203 ? -9.25 9.086 11.695 1 35.78 203 LYS A CA 1
ATOM 1567 C C . LYS A 1 203 ? -7.82 8.609 11.922 1 35.78 203 LYS A C 1
ATOM 1569 O O . LYS A 1 203 ? -7.598 7.531 12.469 1 35.78 203 LYS A O 1
ATOM 1574 N N . PRO A 1 204 ? -6.891 9.07 11.109 1 34.88 204 PRO A N 1
ATOM 1575 C CA . PRO A 1 204 ? -5.512 8.891 11.562 1 34.88 204 PRO A CA 1
ATOM 1576 C C . PRO A 1 204 ? -5.352 9.125 13.07 1 34.88 204 PRO A C 1
ATOM 1578 O O . PRO A 1 204 ? -5.77 10.164 13.586 1 34.88 204 PRO A O 1
ATOM 1581 N N . SER A 1 205 ? -5.961 8.445 13.922 1 35.41 205 SER A N 1
ATOM 1582 C CA . SER A 1 205 ? -5.48 8.75 15.266 1 35.41 205 SER A CA 1
ATOM 1583 C C . SER A 1 205 ? -3.959 8.68 15.344 1 35.41 205 SER A C 1
ATOM 1585 O O . SER A 1 205 ? -3.373 7.613 15.117 1 35.41 205 SER A O 1
ATOM 1587 N N . VAL A 1 206 ? -3.314 9.672 14.688 1 36.25 206 VAL A N 1
ATOM 1588 C CA . VAL A 1 206 ? -1.907 9.844 15.039 1 36.25 206 VAL A CA 1
ATOM 1589 C C . VAL A 1 206 ? -1.731 9.742 16.547 1 36.25 206 VAL A C 1
ATOM 1591 O O . VAL A 1 206 ? -1.961 10.719 17.266 1 36.25 206 VAL A O 1
ATOM 1594 N N . ASP A 1 207 ? -2.59 9.172 17.188 1 35.44 207 ASP A N 1
ATOM 1595 C CA . ASP A 1 207 ? -2.266 9.148 18.609 1 35.44 207 ASP A CA 1
ATOM 1596 C C . ASP A 1 207 ? -0.757 9.047 18.828 1 35.44 207 ASP A C 1
ATOM 1598 O O . ASP A 1 207 ? -0.038 8.508 17.984 1 35.44 207 ASP A O 1
ATOM 1602 N N . GLU A 1 208 ? -0.351 9.977 19.875 1 33.81 208 GLU A N 1
ATOM 1603 C CA . GLU A 1 208 ? 0.876 10.359 20.562 1 33.81 208 GLU A CA 1
ATOM 1604 C C . GLU A 1 208 ? 1.8 9.164 20.75 1 33.81 208 GLU A C 1
ATOM 1606 O O . GLU A 1 208 ? 1.849 8.578 21.828 1 33.81 208 GLU A O 1
ATOM 1611 N N . PHE A 1 209 ? 1.773 8.125 20.25 1 31.02 209 PHE A N 1
ATOM 1612 C CA . PHE A 1 209 ? 2.969 7.559 20.875 1 31.02 209 PHE A CA 1
ATOM 1613 C C . PHE A 1 209 ? 4.211 8.336 20.453 1 31.02 209 PHE A C 1
ATOM 1615 O O . PHE A 1 209 ? 4.996 7.875 19.625 1 31.02 209 PHE A O 1
ATOM 1622 N N . ILE A 1 210 ? 4.074 9.422 19.781 1 30.67 210 ILE A N 1
ATOM 1623 C CA . ILE A 1 210 ? 5.309 10.172 19.953 1 30.67 210 ILE A CA 1
ATOM 1624 C C . ILE A 1 210 ? 5.664 10.258 21.438 1 30.67 210 ILE A C 1
ATOM 1626 O O . ILE A 1 210 ? 5.105 11.078 22.172 1 30.67 210 ILE A O 1
ATOM 1630 N N . ARG A 1 211 ? 5.508 9.281 22.125 1 24.88 211 ARG A N 1
ATOM 1631 C CA . ARG A 1 211 ? 5.863 9.359 23.531 1 24.88 211 ARG A CA 1
ATOM 1632 C C . ARG A 1 211 ? 7.176 10.109 23.719 1 24.88 211 ARG A C 1
ATOM 1634 O O . ARG A 1 211 ? 8.188 9.773 23.109 1 24.88 211 ARG A O 1
ATOM 1641 N N . SER A 1 212 ? 7.035 11.359 24.172 1 21.45 212 SER A N 1
ATOM 1642 C CA . SER A 1 212 ? 8.086 12.07 24.891 1 21.45 212 SER A CA 1
ATOM 1643 C C . SER A 1 212 ? 8.922 11.109 25.734 1 21.45 212 SER A C 1
ATOM 1645 O O . SER A 1 212 ? 8.375 10.227 26.391 1 21.45 212 SER A O 1
ATOM 1647 N N . SER A 1 213 ? 10.203 10.945 25.297 1 19.25 213 SER A N 1
ATOM 1648 C CA . SER A 1 213 ? 11.062 10.719 26.453 1 19.25 213 SER A CA 1
ATOM 1649 C C . SER A 1 213 ? 10.75 11.695 27.578 1 19.25 213 SER A C 1
ATOM 1651 O O . SER A 1 213 ? 10.453 12.867 27.328 1 19.25 213 SER A O 1
ATOM 1653 N N . MET B 1 1 ? 9.828 -12.57 -34.25 1 25.3 1 MET B N 1
ATOM 1654 C CA . MET B 1 1 ? 8.672 -11.719 -34 1 25.3 1 MET B CA 1
ATOM 1655 C C . MET B 1 1 ? 8.688 -11.219 -32.562 1 25.3 1 MET B C 1
ATOM 1657 O O . MET B 1 1 ? 8.336 -11.969 -31.625 1 25.3 1 MET B O 1
ATOM 1661 N N . SER B 1 2 ? 9.586 -10.578 -32.125 1 36 2 SER B N 1
ATOM 1662 C CA . SER B 1 2 ? 9.758 -10.016 -30.797 1 36 2 SER B CA 1
ATOM 1663 C C . SER B 1 2 ? 8.539 -9.203 -30.375 1 36 2 SER B C 1
ATOM 1665 O O . SER B 1 2 ? 8.312 -8.109 -30.891 1 36 2 SER B O 1
ATOM 1667 N N . ALA B 1 3 ? 7.336 -9.695 -30.391 1 39.34 3 ALA B N 1
ATOM 1668 C CA . ALA B 1 3 ? 6.129 -8.945 -30.078 1 39.34 3 ALA B CA 1
ATOM 1669 C C . ALA B 1 3 ? 6.375 -7.992 -28.906 1 39.34 3 ALA B C 1
ATOM 1671 O O . ALA B 1 3 ? 6.738 -8.43 -27.812 1 39.34 3 ALA B O 1
ATOM 1672 N N . THR B 1 4 ? 6.871 -6.922 -29.172 1 46.5 4 THR B N 1
ATOM 1673 C CA . THR B 1 4 ? 7.02 -5.785 -28.266 1 46.5 4 THR B CA 1
ATOM 1674 C C . THR B 1 4 ? 5.809 -5.664 -27.344 1 46.5 4 THR B C 1
ATOM 1676 O O . THR B 1 4 ? 4.68 -5.484 -27.812 1 46.5 4 THR B O 1
ATOM 1679 N N . MET B 1 5 ? 5.852 -6.445 -26.391 1 58.09 5 MET B N 1
ATOM 1680 C CA . MET B 1 5 ? 4.785 -6.348 -25.391 1 58.09 5 MET B CA 1
ATOM 1681 C C . MET B 1 5 ? 4.336 -4.902 -25.219 1 58.09 5 MET B C 1
ATOM 1683 O O . MET B 1 5 ? 5.164 -4.004 -25.062 1 58.09 5 MET B O 1
ATOM 1687 N N . SER B 1 6 ? 3.182 -4.574 -25.75 1 71.75 6 SER B N 1
ATOM 1688 C CA . SER B 1 6 ? 2.66 -3.221 -25.578 1 71.75 6 SER B CA 1
ATOM 1689 C C . SER B 1 6 ? 2.744 -2.773 -24.125 1 71.75 6 SER B C 1
ATOM 1691 O O . SER B 1 6 ? 2.666 -3.598 -23.219 1 71.75 6 SER B O 1
ATOM 1693 N N . THR B 1 7 ? 3.279 -1.596 -23.891 1 76.31 7 THR B N 1
ATOM 1694 C CA . THR B 1 7 ? 3.357 -0.954 -22.578 1 76.31 7 THR B CA 1
ATOM 1695 C C . THR B 1 7 ? 2.076 -1.193 -21.781 1 76.31 7 THR B C 1
ATOM 1697 O O . THR B 1 7 ? 2.117 -1.315 -20.562 1 76.31 7 THR B O 1
ATOM 1700 N N . GLU B 1 8 ? 0.987 -1.52 -22.516 1 84.06 8 GLU B N 1
ATOM 1701 C CA . GLU B 1 8 ? -0.316 -1.69 -21.891 1 84.06 8 GLU B CA 1
ATOM 1702 C C . GLU B 1 8 ? -0.451 -3.078 -21.266 1 84.06 8 GLU B C 1
ATOM 1704 O O . GLU B 1 8 ? -1.262 -3.283 -20.359 1 84.06 8 GLU B O 1
ATOM 1709 N N . ASN B 1 9 ? 0.39 -3.951 -21.719 1 92 9 ASN B N 1
ATOM 1710 C CA . ASN B 1 9 ? 0.221 -5.332 -21.281 1 92 9 ASN B CA 1
ATOM 1711 C C . ASN B 1 9 ? 1.236 -5.707 -20.219 1 92 9 ASN B C 1
ATOM 1713 O O . ASN B 1 9 ? 1.131 -6.77 -19.594 1 92 9 ASN B O 1
ATOM 1717 N N . GLN B 1 10 ? 2.119 -4.793 -19.953 1 93.25 10 GLN B N 1
ATOM 1718 C CA . GLN B 1 10 ? 3.205 -5.086 -19.016 1 93.25 10 GLN B CA 1
ATOM 1719 C C . GLN B 1 10 ? 2.668 -5.398 -17.625 1 93.25 10 GLN B C 1
ATOM 1721 O O . GLN B 1 10 ? 3.127 -6.34 -16.969 1 93.25 10 GLN B O 1
ATOM 1726 N N . PRO B 1 11 ? 1.64 -4.711 -17.172 1 93.25 11 PRO B N 1
ATOM 1727 C CA . PRO B 1 11 ? 1.114 -5.027 -15.844 1 93.25 11 PRO B CA 1
ATOM 1728 C C . PRO B 1 11 ? 0.55 -6.441 -15.758 1 93.25 11 PRO B C 1
ATOM 1730 O O . PRO B 1 11 ? 0.653 -7.086 -14.711 1 93.25 11 PRO B O 1
ATOM 1733 N N . TRP B 1 12 ? 0.024 -6.949 -16.828 1 96 12 TRP B N 1
ATOM 1734 C CA . TRP B 1 12 ? -0.525 -8.305 -16.859 1 96 12 TRP B CA 1
ATOM 1735 C C . TRP B 1 12 ? 0.588 -9.344 -16.812 1 96 12 TRP B C 1
ATOM 1737 O O . TRP B 1 12 ? 0.438 -10.391 -16.172 1 96 12 TRP B O 1
ATOM 1747 N N . VAL B 1 13 ? 1.604 -9.016 -17.422 1 95.88 13 VAL B N 1
ATOM 1748 C CA . VAL B 1 13 ? 2.764 -9.898 -17.406 1 95.88 13 VAL B CA 1
ATOM 1749 C C . VAL B 1 13 ? 3.32 -9.984 -15.984 1 95.88 13 VAL B C 1
ATOM 1751 O O . VAL B 1 13 ? 3.525 -11.078 -15.453 1 95.88 13 VAL B O 1
ATOM 1754 N N . GLU B 1 14 ? 3.477 -8.828 -15.391 1 94.38 14 GLU B N 1
ATOM 1755 C CA . GLU B 1 14 ? 4.008 -8.773 -14.031 1 94.38 14 GLU B CA 1
ATOM 1756 C C . GLU B 1 14 ? 3.1 -9.508 -13.055 1 94.38 14 GLU B C 1
ATOM 1758 O O . GLU B 1 14 ? 3.572 -10.297 -12.234 1 94.38 14 GLU B O 1
ATOM 1763 N N . LEU B 1 15 ? 1.871 -9.266 -13.211 1 96.38 15 LEU B N 1
ATOM 1764 C CA . LEU B 1 15 ? 0.888 -9.898 -12.336 1 96.38 15 LEU B CA 1
ATOM 1765 C C . LEU B 1 15 ? 0.942 -11.414 -12.469 1 96.38 15 LEU B C 1
ATOM 1767 O O . LEU B 1 15 ? 1.074 -12.125 -11.469 1 96.38 15 LEU B O 1
ATOM 1771 N N . SER B 1 16 ? 0.895 -11.859 -13.672 1 97.56 16 SER B N 1
ATOM 1772 C CA . SER B 1 16 ? 0.843 -13.289 -13.938 1 97.56 16 SER B CA 1
ATOM 1773 C C . SER B 1 16 ? 2.119 -13.984 -13.477 1 97.56 16 SER B C 1
ATOM 1775 O O . SER B 1 16 ? 2.064 -15.047 -12.859 1 97.56 16 SER B O 1
ATOM 1777 N N . GLN B 1 17 ? 3.178 -13.391 -13.766 1 96.38 17 GLN B N 1
ATOM 1778 C CA . GLN B 1 17 ? 4.465 -13.969 -13.391 1 96.38 17 GLN B CA 1
ATOM 1779 C C . GLN B 1 17 ? 4.617 -14.039 -11.875 1 96.38 17 GLN B C 1
ATOM 1781 O O . GLN B 1 17 ? 5.035 -15.062 -11.328 1 96.38 17 GLN B O 1
ATOM 1786 N N . SER B 1 18 ? 4.289 -12.953 -11.227 1 94.88 18 SER B N 1
ATOM 1787 C CA . SER B 1 18 ? 4.43 -12.891 -9.781 1 94.88 18 SER B CA 1
ATOM 1788 C C . SER B 1 18 ? 3.498 -13.883 -9.094 1 94.88 18 SER B C 1
ATOM 1790 O O . SER B 1 18 ? 3.908 -14.594 -8.172 1 94.88 18 SER B O 1
ATOM 1792 N N . LEU B 1 19 ? 2.287 -13.938 -9.539 1 96.81 19 LEU B N 1
ATOM 1793 C CA . LEU B 1 19 ? 1.352 -14.891 -8.953 1 96.81 19 LEU B CA 1
ATOM 1794 C C . LEU B 1 19 ? 1.788 -16.328 -9.227 1 96.81 19 LEU B C 1
ATOM 1796 O O . LEU B 1 19 ? 1.627 -17.203 -8.375 1 96.81 19 LEU B O 1
ATOM 1800 N N . GLY B 1 20 ? 2.279 -16.516 -10.422 1 97.06 20 GLY B N 1
ATOM 1801 C CA . GLY B 1 20 ? 2.797 -17.828 -10.734 1 97.06 20 GLY B CA 1
ATOM 1802 C C . GLY B 1 20 ? 3.896 -18.281 -9.789 1 97.06 20 GLY B C 1
ATOM 1803 O O . GLY B 1 20 ? 3.881 -19.406 -9.297 1 97.06 20 GLY B O 1
ATOM 1804 N N . GLN B 1 21 ? 4.82 -17.422 -9.578 1 94.56 21 GLN B N 1
ATOM 1805 C CA . GLN B 1 21 ? 5.895 -17.734 -8.641 1 94.56 21 GLN B CA 1
ATOM 1806 C C . GLN B 1 21 ? 5.344 -18.047 -7.254 1 94.56 21 GLN B C 1
ATOM 1808 O O . GLN B 1 21 ? 5.781 -19.016 -6.613 1 94.56 21 GLN B O 1
ATOM 1813 N N . LEU B 1 22 ? 4.465 -17.266 -6.84 1 93.94 22 LEU B N 1
ATOM 1814 C CA . LEU B 1 22 ? 3.855 -17.469 -5.527 1 93.94 22 LEU B CA 1
ATOM 1815 C C . LEU B 1 22 ? 3.098 -18.781 -5.473 1 93.94 22 LEU B C 1
ATOM 1817 O O . LEU B 1 22 ? 3.184 -19.516 -4.48 1 93.94 22 LEU B O 1
ATOM 1821 N N . LEU B 1 23 ? 2.383 -19.062 -6.492 1 95.5 23 LEU B N 1
ATOM 1822 C CA . LEU B 1 23 ? 1.638 -20.312 -6.551 1 95.5 23 LEU B CA 1
ATOM 1823 C C . LEU B 1 23 ? 2.578 -21.516 -6.438 1 95.5 23 LEU B C 1
ATOM 1825 O O . LEU B 1 23 ? 2.307 -22.453 -5.684 1 95.5 23 LEU B O 1
ATOM 1829 N N . ALA B 1 24 ? 3.633 -21.453 -7.195 1 93.62 24 ALA B N 1
ATOM 1830 C CA . ALA B 1 24 ? 4.613 -22.531 -7.148 1 93.62 24 ALA B CA 1
ATOM 1831 C C . ALA B 1 24 ? 5.152 -22.719 -5.734 1 93.62 24 ALA B C 1
ATOM 1833 O O . ALA B 1 24 ? 5.32 -23.844 -5.27 1 93.62 24 ALA B O 1
ATOM 1834 N N . ALA B 1 25 ? 5.402 -21.641 -5.086 1 89.31 25 ALA B N 1
ATOM 1835 C CA . ALA B 1 25 ? 5.895 -21.703 -3.715 1 89.31 25 ALA B CA 1
ATOM 1836 C C . ALA B 1 25 ? 4.883 -22.359 -2.791 1 89.31 25 ALA B C 1
ATOM 1838 O O . ALA B 1 25 ? 5.246 -23.188 -1.951 1 89.31 25 ALA B O 1
ATOM 1839 N N . LEU B 1 26 ? 3.67 -22.031 -2.953 1 89.56 26 LEU B N 1
ATOM 1840 C CA . LEU B 1 26 ? 2.611 -22.594 -2.125 1 89.56 26 LEU B CA 1
ATOM 1841 C C . LEU B 1 26 ? 2.459 -24.094 -2.387 1 89.56 26 LEU B C 1
ATOM 1843 O O . LEU B 1 26 ? 2.311 -24.875 -1.449 1 89.56 26 LEU B O 1
ATOM 1847 N N . VAL B 1 27 ? 2.498 -24.391 -3.627 1 91.25 27 VAL B N 1
ATOM 1848 C CA . VAL B 1 27 ? 2.342 -25.797 -4.023 1 91.25 27 VAL B CA 1
ATOM 1849 C C . VAL B 1 27 ? 3.52 -26.609 -3.504 1 91.25 27 VAL B C 1
ATOM 1851 O O . VAL B 1 27 ? 3.342 -27.734 -3.041 1 91.25 27 VAL B O 1
ATOM 1854 N N . SER B 1 28 ? 4.672 -26 -3.629 1 87.44 28 SER B N 1
ATOM 1855 C CA . SER B 1 28 ? 5.871 -26.688 -3.152 1 87.44 28 SER B CA 1
ATOM 1856 C C . SER B 1 28 ? 5.773 -27 -1.662 1 87.44 28 SER B C 1
ATOM 1858 O O . SER B 1 28 ? 6.301 -28.016 -1.199 1 87.44 28 SER B O 1
ATOM 1860 N N . LYS B 1 29 ? 5.18 -26.172 -0.938 1 82.56 29 LYS B N 1
ATOM 1861 C CA . LYS B 1 29 ? 4.98 -26.391 0.492 1 82.56 29 LYS B CA 1
ATOM 1862 C C . LYS B 1 29 ? 4.141 -27.641 0.749 1 82.56 29 LYS B C 1
ATOM 1864 O O . LYS B 1 29 ? 4.262 -28.266 1.802 1 82.56 29 LYS B O 1
ATOM 1869 N N . GLU B 1 30 ? 3.312 -27.953 -0.204 1 83.12 30 GLU B N 1
ATOM 1870 C CA . GLU B 1 30 ? 2.488 -29.156 -0.113 1 83.12 30 GLU B CA 1
ATOM 1871 C C . GLU B 1 30 ? 3.268 -30.391 -0.549 1 83.12 30 GLU B C 1
ATOM 1873 O O . GLU B 1 30 ? 2.725 -31.5 -0.57 1 83.12 30 GLU B O 1
ATOM 1878 N N . GLY B 1 31 ? 4.473 -30.219 -0.929 1 84.75 31 GLY B N 1
ATOM 1879 C CA . GLY B 1 31 ? 5.324 -31.328 -1.35 1 84.75 31 GLY B CA 1
ATOM 1880 C C . GLY B 1 31 ? 5.074 -31.766 -2.781 1 84.75 31 GLY B C 1
ATOM 1881 O O . GLY B 1 31 ? 5.352 -32.906 -3.146 1 84.75 31 GLY B O 1
ATOM 1882 N N . LYS B 1 32 ? 4.453 -30.875 -3.541 1 85.44 32 LYS B N 1
ATOM 1883 C CA . LYS B 1 32 ? 4.117 -31.203 -4.926 1 85.44 32 LYS B CA 1
ATOM 1884 C C . LYS B 1 32 ? 4.938 -30.359 -5.902 1 85.44 32 LYS B C 1
ATOM 1886 O O . LYS B 1 32 ? 5.289 -29.219 -5.602 1 85.44 32 LYS B O 1
ATOM 1891 N N . ASN B 1 33 ? 5.258 -30.969 -7.055 1 87.38 33 ASN B N 1
ATOM 1892 C CA . ASN B 1 33 ? 5.953 -30.219 -8.102 1 87.38 33 ASN B CA 1
ATOM 1893 C C . ASN B 1 33 ? 5.254 -30.359 -9.445 1 87.38 33 ASN B C 1
ATOM 1895 O O . ASN B 1 33 ? 5.605 -29.672 -10.414 1 87.38 33 ASN B O 1
ATOM 1899 N N . GLU B 1 34 ? 4.375 -31.297 -9.477 1 93.88 34 GLU B N 1
ATOM 1900 C CA . GLU B 1 34 ? 3.502 -31.484 -10.633 1 93.88 34 GLU B CA 1
ATOM 1901 C C . GLU B 1 34 ? 2.059 -31.125 -10.297 1 93.88 34 GLU B C 1
ATOM 1903 O O . GLU B 1 34 ? 1.528 -31.547 -9.266 1 93.88 34 GLU B O 1
ATOM 1908 N N . PHE B 1 35 ? 1.546 -30.266 -11.094 1 95.94 35 PHE B N 1
ATOM 1909 C CA . PHE B 1 35 ? 0.184 -29.844 -10.797 1 95.94 35 PHE B CA 1
ATOM 1910 C C . PHE B 1 35 ? -0.447 -29.156 -12 1 95.94 35 PHE B C 1
ATOM 1912 O O . PHE B 1 35 ? 0.25 -28.797 -12.953 1 95.94 35 PHE B O 1
ATOM 1919 N N . SER B 1 36 ? -1.8 -29.156 -11.992 1 97.38 36 SER B N 1
ATOM 1920 C CA . SER B 1 36 ? -2.598 -28.406 -12.945 1 97.38 36 SER B CA 1
ATOM 1921 C C . SER B 1 36 ? -3.209 -27.172 -12.305 1 97.38 36 SER B C 1
ATOM 1923 O O . SER B 1 36 ? -3.896 -27.266 -11.281 1 97.38 36 SER B O 1
ATOM 1925 N N . ALA B 1 37 ? -2.865 -26.047 -12.891 1 98.12 37 ALA B N 1
ATOM 1926 C CA . ALA B 1 37 ? -3.381 -24.781 -12.375 1 98.12 37 ALA B CA 1
ATOM 1927 C C . ALA B 1 37 ? -4.305 -24.109 -13.383 1 98.12 37 ALA B C 1
ATOM 1929 O O . ALA B 1 37 ? -4.352 -24.516 -14.555 1 98.12 37 ALA B O 1
ATOM 1930 N N . ASN B 1 38 ? -5.098 -23.203 -12.891 1 98.44 38 ASN B N 1
ATOM 1931 C CA . ASN B 1 38 ? -6.004 -22.438 -13.742 1 98.44 38 ASN B CA 1
ATOM 1932 C C . ASN B 1 38 ? -5.984 -20.953 -13.391 1 98.44 38 ASN B C 1
ATOM 1934 O O . ASN B 1 38 ? -5.676 -20.578 -12.258 1 98.44 38 ASN B O 1
ATOM 1938 N N . ILE B 1 39 ? -6.23 -20.109 -14.383 1 98.62 39 ILE B N 1
ATOM 1939 C CA . ILE B 1 39 ? -6.395 -18.656 -14.211 1 98.62 39 ILE B CA 1
ATOM 1940 C C . ILE B 1 39 ? -7.75 -18.234 -14.758 1 98.62 39 ILE B C 1
ATOM 1942 O O . ILE B 1 39 ? -8.141 -18.625 -15.859 1 98.62 39 ILE B O 1
ATOM 1946 N N . THR B 1 40 ? -8.508 -17.516 -13.984 1 97.56 40 THR B N 1
ATOM 1947 C CA . THR B 1 40 ? -9.664 -16.781 -14.477 1 97.56 40 THR B CA 1
ATOM 1948 C C . THR B 1 40 ? -9.375 -15.281 -14.5 1 97.56 40 THR B C 1
ATOM 1950 O O . THR B 1 40 ? -9.109 -14.68 -13.461 1 97.56 40 THR B O 1
ATOM 1953 N N . ILE B 1 41 ? -9.414 -14.711 -15.695 1 97.25 41 ILE B N 1
ATOM 1954 C CA . ILE B 1 41 ? -9.203 -13.281 -15.883 1 97.25 41 ILE B CA 1
ATOM 1955 C C . ILE B 1 41 ? -10.531 -12.539 -15.75 1 97.25 41 ILE B C 1
ATOM 1957 O O . ILE B 1 41 ? -11.555 -12.992 -16.266 1 97.25 41 ILE B O 1
ATOM 1961 N N . TYR B 1 42 ? -10.438 -11.422 -15.047 1 95 42 TYR B N 1
ATOM 1962 C CA . TYR B 1 42 ? -11.602 -10.555 -14.891 1 95 42 TYR B CA 1
ATOM 1963 C C . TYR B 1 42 ? -11.328 -9.164 -15.461 1 95 42 TYR B C 1
ATOM 1965 O O . TYR B 1 42 ? -10.266 -8.586 -15.227 1 95 42 TYR B O 1
ATOM 1973 N N . GLY B 1 43 ? -12.266 -8.492 -16.156 1 88.06 43 GLY B N 1
ATOM 1974 C CA . GLY B 1 43 ? -12.141 -7.152 -16.703 1 88.06 43 GLY B CA 1
ATOM 1975 C C . GLY B 1 43 ? -12.914 -6.969 -18 1 88.06 43 GLY B C 1
ATOM 1976 O O . GLY B 1 43 ? -12.953 -5.863 -18.547 1 88.06 43 GLY B O 1
ATOM 1977 N N . GLY B 1 44 ? -13.555 -7.996 -18.484 1 83.81 44 GLY B N 1
ATOM 1978 C CA . GLY B 1 44 ? -14.406 -7.887 -19.656 1 83.81 44 GLY B CA 1
ATOM 1979 C C . GLY B 1 44 ? -13.875 -8.656 -20.859 1 83.81 44 GLY B C 1
ATOM 1980 O O . GLY B 1 44 ? -12.734 -9.117 -20.844 1 83.81 44 GLY B O 1
ATOM 1981 N N . PRO B 1 45 ? -14.695 -8.883 -21.812 1 85.19 45 PRO B N 1
ATOM 1982 C CA . PRO B 1 45 ? -14.375 -9.719 -22.969 1 85.19 45 PRO B CA 1
ATOM 1983 C C . PRO B 1 45 ? -13.195 -9.18 -23.781 1 85.19 45 PRO B C 1
ATOM 1985 O O . PRO B 1 45 ? -12.555 -9.938 -24.516 1 85.19 45 PRO B O 1
ATOM 1988 N N . GLU B 1 46 ? -12.906 -7.918 -23.594 1 88.19 46 GLU B N 1
ATOM 1989 C CA . GLU B 1 46 ? -11.805 -7.309 -24.344 1 88.19 46 GLU B CA 1
ATOM 1990 C C . GLU B 1 46 ? -10.461 -7.891 -23.922 1 88.19 46 GLU B C 1
ATOM 1992 O O . GLU B 1 46 ? -9.461 -7.738 -24.625 1 88.19 46 GLU B O 1
ATOM 1997 N N . LEU B 1 47 ? -10.523 -8.695 -22.891 1 93.19 47 LEU B N 1
ATOM 1998 C CA . LEU B 1 47 ? -9.266 -9.227 -22.359 1 93.19 47 LEU B CA 1
ATOM 1999 C C . LEU B 1 47 ? -9.008 -10.633 -22.891 1 93.19 47 LEU B C 1
ATOM 2001 O O . LEU B 1 47 ? -8.039 -11.281 -22.484 1 93.19 47 LEU B O 1
ATOM 2005 N N . GLU B 1 48 ? -9.773 -11.109 -23.828 1 94.75 48 GLU B N 1
ATOM 2006 C CA . GLU B 1 48 ? -9.602 -12.43 -24.406 1 94.75 48 GLU B CA 1
ATOM 2007 C C . GLU B 1 48 ? -8.266 -12.547 -25.141 1 94.75 48 GLU B C 1
ATOM 2009 O O . GLU B 1 48 ? -7.68 -13.633 -25.203 1 94.75 48 GLU B O 1
ATOM 2014 N N . ASN B 1 49 ? -7.805 -11.461 -25.609 1 94.75 49 ASN B N 1
ATOM 2015 C CA . ASN B 1 49 ? -6.543 -11.453 -26.344 1 94.75 49 ASN B CA 1
ATOM 2016 C C . ASN B 1 49 ? -5.352 -11.664 -25.422 1 94.75 49 ASN B C 1
ATOM 2018 O O . ASN B 1 49 ? -4.234 -11.906 -25.875 1 94.75 49 ASN B O 1
ATOM 2022 N N . LEU B 1 50 ? -5.586 -11.617 -24.109 1 96.06 50 LEU B N 1
ATOM 2023 C CA . LEU B 1 50 ? -4.492 -11.719 -23.141 1 96.06 50 LEU B CA 1
ATOM 2024 C C . LEU B 1 50 ? -4.305 -13.156 -22.672 1 96.06 50 LEU B C 1
ATOM 2026 O O . LEU B 1 50 ? -3.361 -13.461 -21.938 1 96.06 50 LEU B O 1
ATOM 2030 N N . ILE B 1 51 ? -5.113 -14.078 -23.141 1 97.62 51 ILE B N 1
ATOM 2031 C CA . ILE B 1 51 ? -5.145 -15.43 -22.609 1 97.62 51 ILE B CA 1
ATOM 2032 C C . ILE B 1 51 ? -3.76 -16.062 -22.719 1 97.62 51 ILE B C 1
ATOM 2034 O O . ILE B 1 51 ? -3.199 -16.531 -21.734 1 97.62 51 ILE B O 1
ATOM 2038 N N . GLU B 1 52 ? -3.223 -16 -23.828 1 97.75 52 GLU B N 1
ATOM 2039 C CA . GLU B 1 52 ? -1.935 -16.672 -24.031 1 97.75 52 GLU B CA 1
ATOM 2040 C C . GLU B 1 52 ? -0.819 -15.93 -23.297 1 97.75 52 GLU B C 1
ATOM 2042 O O . GLU B 1 52 ? 0.06 -16.547 -22.703 1 97.75 52 GLU B O 1
ATOM 2047 N N . LEU B 1 53 ? -0.832 -14.648 -23.359 1 97.56 53 LEU B N 1
ATOM 2048 C CA . LEU B 1 53 ? 0.177 -13.859 -22.656 1 97.56 53 LEU B CA 1
ATOM 2049 C C . LEU B 1 53 ? 0.162 -14.156 -21.172 1 97.56 53 LEU B C 1
ATOM 2051 O O . LEU B 1 53 ? 1.217 -14.352 -20.562 1 97.56 53 LEU B O 1
ATOM 2055 N N . VAL B 1 54 ? -0.984 -14.172 -20.609 1 98.19 54 VAL B N 1
ATOM 2056 C CA . VAL B 1 54 ? -1.168 -14.453 -19.188 1 98.19 54 VAL B CA 1
ATOM 2057 C C . VAL B 1 54 ? -0.705 -15.883 -18.891 1 98.19 54 VAL B C 1
ATOM 2059 O O . VAL B 1 54 ? 0 -16.109 -17.891 1 98.19 54 VAL B O 1
ATOM 2062 N N . ARG B 1 55 ? -1.043 -16.781 -19.734 1 98.75 55 ARG B N 1
ATOM 2063 C CA . ARG B 1 55 ? -0.679 -18.188 -19.547 1 98.75 55 ARG B CA 1
ATOM 2064 C C . ARG B 1 55 ? 0.836 -18.359 -19.5 1 98.75 55 ARG B C 1
ATOM 2066 O O . ARG B 1 55 ? 1.375 -18.891 -18.531 1 98.75 55 ARG B O 1
ATOM 2073 N N . VAL B 1 56 ? 1.489 -17.844 -20.484 1 98.56 56 VAL B N 1
ATOM 2074 C CA . VAL B 1 56 ? 2.926 -18.062 -20.594 1 98.56 56 VAL B CA 1
ATOM 2075 C C . VAL B 1 56 ? 3.656 -17.281 -19.5 1 98.56 56 VAL B C 1
ATOM 2077 O O . VAL B 1 56 ? 4.695 -17.703 -19 1 98.56 56 VAL B O 1
ATOM 2080 N N . SER B 1 57 ? 3.131 -16.109 -19.156 1 97.88 57 SER B N 1
ATOM 2081 C CA . SER B 1 57 ? 3.73 -15.328 -18.094 1 97.88 57 SER B CA 1
ATOM 2082 C C . SER B 1 57 ? 3.633 -16.047 -16.75 1 97.88 57 SER B C 1
ATOM 2084 O O . SER B 1 57 ? 4.602 -16.094 -15.984 1 97.88 57 SER B O 1
ATOM 2086 N N . ALA B 1 58 ? 2.465 -16.625 -16.516 1 98.38 58 ALA B N 1
ATOM 2087 C CA . ALA B 1 58 ? 2.279 -17.391 -15.289 1 98.38 58 ALA B CA 1
ATOM 2088 C C . ALA B 1 58 ? 3.223 -18.594 -15.242 1 98.38 58 ALA B C 1
ATOM 2090 O O . ALA B 1 58 ? 3.865 -18.844 -14.219 1 98.38 58 ALA B O 1
ATOM 2091 N N . LEU B 1 59 ? 3.295 -19.234 -16.297 1 98.69 59 LEU B N 1
ATOM 2092 C CA . LEU B 1 59 ? 4.172 -20.406 -16.375 1 98.69 59 LEU B CA 1
ATOM 2093 C C . LEU B 1 59 ? 5.629 -20 -16.188 1 98.69 59 LEU B C 1
ATOM 2095 O O . LEU B 1 59 ? 6.41 -20.734 -15.578 1 98.69 59 LEU B O 1
ATOM 2099 N N . SER B 1 60 ? 5.961 -18.859 -16.734 1 97.94 60 SER B N 1
ATOM 2100 C CA . SER B 1 60 ? 7.312 -18.359 -16.531 1 97.94 60 SER B CA 1
ATOM 2101 C C . SER B 1 60 ? 7.625 -18.172 -15.055 1 97.94 60 SER B C 1
ATOM 2103 O O . SER B 1 60 ? 8.703 -18.547 -14.594 1 97.94 60 SER B O 1
ATOM 2105 N N . GLY B 1 61 ? 6.719 -17.625 -14.359 1 95.75 61 GLY B N 1
ATOM 2106 C CA . GLY B 1 61 ? 6.891 -17.469 -12.922 1 95.75 61 GLY B CA 1
ATOM 2107 C C . GLY B 1 61 ? 6.977 -18.797 -12.188 1 95.75 61 GLY B C 1
ATOM 2108 O O . GLY B 1 61 ? 7.859 -19 -11.352 1 95.75 61 GLY B O 1
ATOM 2109 N N . ILE B 1 62 ? 6.152 -19.672 -12.531 1 96.62 62 ILE B N 1
ATOM 2110 C CA . ILE B 1 62 ? 6.098 -20.984 -11.891 1 96.62 62 ILE B CA 1
ATOM 2111 C C . ILE B 1 62 ? 7.41 -21.734 -12.133 1 96.62 62 ILE B C 1
ATOM 2113 O O . ILE B 1 62 ? 8.031 -22.219 -11.188 1 96.62 62 ILE B O 1
ATOM 2117 N N . MET B 1 63 ? 7.77 -21.719 -13.297 1 96.94 63 MET B N 1
ATOM 2118 C CA . MET B 1 63 ? 8.93 -22.516 -13.656 1 96.94 63 MET B CA 1
ATOM 2119 C C . MET B 1 63 ? 10.211 -21.891 -13.117 1 96.94 63 MET B C 1
ATOM 2121 O O . MET B 1 63 ? 11.148 -22.609 -12.758 1 96.94 63 MET B O 1
ATOM 2125 N N . SER B 1 64 ? 10.234 -20.594 -13.102 1 94.75 64 SER B N 1
ATOM 2126 C CA . SER B 1 64 ? 11.391 -19.938 -12.508 1 94.75 64 SER B CA 1
ATOM 2127 C C . SER B 1 64 ? 11.578 -20.344 -11.047 1 94.75 64 SER B C 1
ATOM 2129 O O . SER B 1 64 ? 12.703 -20.531 -10.586 1 94.75 64 SER B O 1
ATOM 2131 N N . TYR B 1 65 ? 10.523 -20.531 -10.406 1 91.5 65 TYR B N 1
ATOM 2132 C CA . TYR B 1 65 ? 10.594 -20.938 -9.008 1 91.5 65 TYR B CA 1
ATOM 2133 C C . TYR B 1 65 ? 11.016 -22.406 -8.891 1 91.5 65 TYR B C 1
ATOM 2135 O O . TYR B 1 65 ? 11.906 -22.734 -8.109 1 91.5 65 TYR B O 1
ATOM 2143 N N . ILE B 1 66 ? 10.414 -23.25 -9.656 1 92.81 66 ILE B N 1
ATOM 2144 C CA . ILE B 1 66 ? 10.641 -24.688 -9.562 1 92.81 66 ILE B CA 1
ATOM 2145 C C . ILE B 1 66 ? 12.07 -25.016 -9.961 1 92.81 66 ILE B C 1
ATOM 2147 O O . ILE B 1 66 ? 12.742 -25.812 -9.297 1 92.81 66 ILE B O 1
ATOM 2151 N N . LEU B 1 67 ? 12.5 -24.359 -10.953 1 94 67 LEU B N 1
ATOM 2152 C CA . LEU B 1 67 ? 13.797 -24.703 -11.516 1 94 67 LEU B CA 1
ATOM 2153 C C . LEU B 1 67 ? 14.906 -23.859 -10.898 1 94 67 LEU B C 1
ATOM 2155 O O . LEU B 1 67 ? 16.094 -24.109 -11.148 1 94 67 LEU B O 1
ATOM 2159 N N . LYS B 1 68 ? 14.555 -22.906 -10.203 1 90.5 68 LYS B N 1
ATOM 2160 C CA . LYS B 1 68 ? 15.492 -22.016 -9.523 1 90.5 68 LYS B CA 1
ATOM 2161 C C . LYS B 1 68 ? 16.422 -21.328 -10.523 1 90.5 68 LYS B C 1
ATOM 2163 O O . LYS B 1 68 ? 17.625 -21.25 -10.305 1 90.5 68 LYS B O 1
ATOM 2168 N N . ARG B 1 69 ? 15.812 -21 -11.625 1 91.06 69 ARG B N 1
ATOM 2169 C CA . ARG B 1 69 ? 16.469 -20.203 -12.664 1 91.06 69 ARG B CA 1
ATOM 2170 C C . ARG B 1 69 ? 15.461 -19.375 -13.445 1 91.06 69 ARG B C 1
ATOM 2172 O O . ARG B 1 69 ? 14.266 -19.656 -13.422 1 91.06 69 ARG B O 1
ATOM 2179 N N . LYS B 1 70 ? 16.047 -18.391 -14.133 1 91.75 70 LYS B N 1
ATOM 2180 C CA . LYS B 1 70 ? 15.18 -17.531 -14.922 1 91.75 70 LYS B CA 1
ATOM 2181 C C . LYS B 1 70 ? 14.555 -18.281 -16.094 1 91.75 70 LYS B C 1
ATOM 2183 O O . LYS B 1 70 ? 15.258 -18.922 -16.875 1 91.75 70 LYS B O 1
ATOM 2188 N N . CYS B 1 71 ? 13.25 -18.266 -16.172 1 95.69 71 CYS B N 1
ATOM 2189 C CA . CYS B 1 71 ? 12.469 -18.797 -17.281 1 95.69 71 CYS B CA 1
ATOM 2190 C C . CYS B 1 71 ? 11.68 -17.688 -17.969 1 95.69 71 CYS B C 1
ATOM 2192 O O . CYS B 1 71 ? 11.016 -16.891 -17.297 1 95.69 71 CYS B O 1
ATOM 2194 N N . THR B 1 72 ? 11.82 -17.625 -19.281 1 95.94 72 THR B N 1
ATOM 2195 C CA . THR B 1 72 ? 11.164 -16.562 -20.047 1 95.94 72 THR B CA 1
ATOM 2196 C C . THR B 1 72 ? 9.812 -17.047 -20.578 1 95.94 72 THR B C 1
ATOM 2198 O O . THR B 1 72 ? 9.508 -18.234 -20.531 1 95.94 72 THR B O 1
ATOM 2201 N N . ILE B 1 73 ? 9.047 -16.062 -21.047 1 96.06 73 ILE B N 1
ATOM 2202 C CA . ILE B 1 73 ? 7.727 -16.375 -21.594 1 96.06 73 ILE B CA 1
ATOM 2203 C C . ILE B 1 73 ? 7.875 -17.188 -22.875 1 96.06 73 ILE B C 1
ATOM 2205 O O . ILE B 1 73 ? 6.941 -17.891 -23.281 1 96.06 73 ILE B O 1
ATOM 2209 N N . ILE B 1 74 ? 9.031 -17.188 -23.438 1 96.5 74 ILE B N 1
ATOM 2210 C CA . ILE B 1 74 ? 9.266 -17.875 -24.703 1 96.5 74 ILE B CA 1
ATOM 2211 C C . ILE B 1 74 ? 9.438 -19.375 -24.453 1 96.5 74 ILE B C 1
ATOM 2213 O O . ILE B 1 74 ? 9.008 -20.203 -25.266 1 96.5 74 ILE B O 1
ATOM 2217 N N . ASN B 1 75 ? 9.992 -19.719 -23.344 1 97.19 75 ASN B N 1
ATOM 2218 C CA . ASN B 1 75 ? 10.305 -21.125 -23.109 1 97.19 75 ASN B CA 1
ATOM 2219 C C . ASN B 1 75 ? 9.461 -21.703 -21.984 1 97.19 75 ASN B C 1
ATOM 2221 O O . ASN B 1 75 ? 9.602 -22.891 -21.656 1 97.19 75 ASN B O 1
ATOM 2225 N N . SER B 1 76 ? 8.609 -20.969 -21.516 1 98.12 76 SER B N 1
ATOM 2226 C CA . SER B 1 76 ? 7.875 -21.359 -20.312 1 98.12 76 SER B CA 1
ATOM 2227 C C . SER B 1 76 ? 6.941 -22.531 -20.594 1 98.12 76 SER B C 1
ATOM 2229 O O . SER B 1 76 ? 6.816 -23.438 -19.781 1 98.12 76 SER B O 1
ATOM 2231 N N . SER B 1 77 ? 6.277 -22.578 -21.734 1 98.31 77 SER B N 1
ATOM 2232 C CA . SER B 1 77 ? 5.336 -23.656 -22.062 1 98.31 77 SER B CA 1
ATOM 2233 C C . SER B 1 77 ? 6.047 -24.984 -22.203 1 98.31 77 SER B C 1
ATOM 2235 O O . SER B 1 77 ? 5.555 -26.016 -21.734 1 98.31 77 SER B O 1
ATOM 2237 N N . VAL B 1 78 ? 7.141 -25 -22.859 1 98.38 78 VAL B N 1
ATOM 2238 C CA . VAL B 1 78 ? 7.906 -26.219 -23.078 1 98.38 78 VAL B CA 1
ATOM 2239 C C . VAL B 1 78 ? 8.43 -26.75 -21.734 1 98.38 78 VAL B C 1
ATOM 2241 O O . VAL B 1 78 ? 8.305 -27.938 -21.438 1 98.38 78 VAL B O 1
ATOM 2244 N N . LEU B 1 79 ? 9.008 -25.828 -20.969 1 98.25 79 LEU B N 1
ATOM 2245 C CA . LEU B 1 79 ? 9.531 -26.203 -19.656 1 98.25 79 LEU B CA 1
ATOM 2246 C C . LEU B 1 79 ? 8.422 -26.75 -18.766 1 98.25 79 LEU B C 1
ATOM 2248 O O . LEU B 1 79 ? 8.633 -27.734 -18.031 1 98.25 79 LEU B O 1
ATOM 2252 N N . ALA B 1 80 ? 7.289 -26.125 -18.828 1 98.56 80 ALA B N 1
ATOM 2253 C CA . ALA B 1 80 ? 6.152 -26.594 -18.031 1 98.56 80 ALA B CA 1
ATOM 2254 C C . ALA B 1 80 ? 5.742 -28 -18.453 1 98.56 80 ALA B C 1
ATOM 2256 O O . ALA B 1 80 ? 5.516 -28.859 -17.594 1 98.56 80 ALA B O 1
ATOM 2257 N N . HIS B 1 81 ? 5.625 -28.234 -19.734 1 98.06 81 HIS B N 1
ATOM 2258 C CA . HIS B 1 81 ? 5.262 -29.547 -20.25 1 98.06 81 HIS B CA 1
ATOM 2259 C C . HIS B 1 81 ? 6.258 -30.609 -19.812 1 98.06 81 HIS B C 1
ATOM 2261 O O . HIS B 1 81 ? 5.859 -31.688 -19.359 1 98.06 81 HIS B O 1
ATOM 2267 N N . GLU B 1 82 ? 7.496 -30.266 -19.844 1 98 82 GLU B N 1
ATOM 2268 C CA . GLU B 1 82 ? 8.562 -31.172 -19.453 1 98 82 GLU B CA 1
ATOM 2269 C C . GLU B 1 82 ? 8.508 -31.5 -17.969 1 98 82 GLU B C 1
ATOM 2271 O O . GLU B 1 82 ? 9.07 -32.5 -17.531 1 98 82 GLU B O 1
ATOM 2276 N N . ASN B 1 83 ? 7.906 -30.703 -17.203 1 97.31 83 ASN B N 1
ATOM 2277 C CA . ASN B 1 83 ? 7.871 -30.875 -15.75 1 97.31 83 ASN B CA 1
ATOM 2278 C C . ASN B 1 83 ? 6.461 -31.188 -15.258 1 97.31 83 ASN B C 1
ATOM 2280 O O . ASN B 1 83 ? 6.184 -31.094 -14.062 1 97.31 83 ASN B O 1
ATOM 2284 N N . ASN B 1 84 ? 5.547 -31.484 -16.141 1 97.44 84 ASN B N 1
ATOM 2285 C CA . ASN B 1 84 ? 4.184 -31.906 -15.852 1 97.44 84 ASN B CA 1
ATOM 2286 C C . ASN B 1 84 ? 3.404 -30.844 -15.094 1 97.44 84 ASN B C 1
ATOM 2288 O O . ASN B 1 84 ? 2.717 -31.141 -14.117 1 97.44 84 ASN B O 1
ATOM 2292 N N . VAL B 1 85 ? 3.627 -29.578 -15.477 1 98 85 VAL B N 1
ATOM 2293 C CA . VAL B 1 85 ? 2.838 -28.453 -15 1 98 85 VAL B CA 1
ATOM 2294 C C . VAL B 1 85 ? 1.902 -27.969 -16.109 1 98 85 VAL B C 1
ATOM 2296 O O . VAL B 1 85 ? 2.344 -27.688 -17.219 1 98 85 VAL B O 1
ATOM 2299 N N . LYS B 1 86 ? 0.663 -27.938 -15.812 1 97.88 86 LYS B N 1
ATOM 2300 C CA . LYS B 1 86 ? -0.346 -27.5 -16.781 1 97.88 86 LYS B CA 1
ATOM 2301 C C . LYS B 1 86 ? -1.029 -26.219 -16.312 1 97.88 86 LYS B C 1
ATOM 2303 O O . LYS B 1 86 ? -1.221 -26.016 -15.109 1 97.88 86 LYS B O 1
ATOM 2308 N N . MET B 1 87 ? -1.342 -25.359 -17.281 1 98.44 87 MET B N 1
ATOM 2309 C CA . MET B 1 87 ? -2.023 -24.109 -16.984 1 98.44 87 MET B CA 1
ATOM 2310 C C . MET B 1 87 ? -3.141 -23.859 -18 1 98.44 87 MET B C 1
ATOM 2312 O O . MET B 1 87 ? -2.908 -23.875 -19.203 1 98.44 87 MET B O 1
ATOM 2316 N N . THR B 1 88 ? -4.332 -23.672 -17.5 1 98.44 88 THR B N 1
ATOM 2317 C CA . THR B 1 88 ? -5.441 -23.219 -18.328 1 98.44 88 THR B CA 1
ATOM 2318 C C . THR B 1 88 ? -5.875 -21.812 -17.953 1 98.44 88 THR B C 1
ATOM 2320 O O . THR B 1 88 ? -5.793 -21.422 -16.781 1 98.44 88 THR B O 1
ATOM 2323 N N . VAL B 1 89 ? -6.23 -21.016 -18.938 1 98.44 89 VAL B N 1
ATOM 2324 C CA . VAL B 1 89 ? -6.637 -19.625 -18.719 1 98.44 89 VAL B CA 1
ATOM 2325 C C . VAL B 1 89 ? -7.996 -19.375 -19.375 1 98.44 89 VAL B C 1
ATOM 2327 O O . VAL B 1 89 ? -8.242 -19.828 -20.484 1 98.44 89 VAL B O 1
ATOM 2330 N N . GLU B 1 90 ? -8.852 -18.766 -18.625 1 97.62 90 GLU B N 1
ATOM 2331 C CA 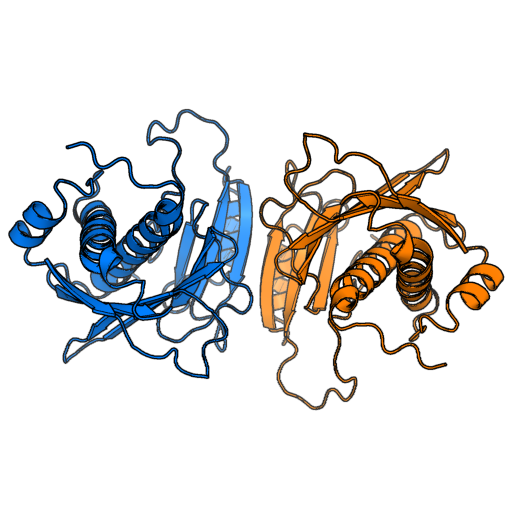. GLU B 1 90 ? -10.133 -18.344 -19.172 1 97.62 90 GLU B CA 1
ATOM 2332 C C . GLU B 1 90 ? -10.453 -16.906 -18.781 1 97.62 90 GLU B C 1
ATOM 2334 O O . GLU B 1 90 ? -9.859 -16.359 -17.844 1 97.62 90 GLU B O 1
ATOM 2339 N N . VAL B 1 91 ? -11.344 -16.25 -19.578 1 96.75 91 VAL B N 1
ATOM 2340 C CA . VAL B 1 91 ? -11.844 -14.914 -19.266 1 96.75 91 VAL B CA 1
ATOM 2341 C C . VAL B 1 91 ? -13.289 -15 -18.797 1 96.75 91 VAL B C 1
ATOM 2343 O O . VAL B 1 91 ? -14.133 -15.602 -19.469 1 96.75 91 VAL B O 1
ATOM 2346 N N . ALA B 1 92 ? -13.477 -14.492 -17.594 1 94.19 92 ALA B N 1
ATOM 2347 C CA . ALA B 1 92 ? -14.844 -14.461 -17.062 1 94.19 92 ALA B CA 1
ATOM 2348 C C . ALA B 1 92 ? -15.609 -13.25 -17.609 1 94.19 92 ALA B C 1
ATOM 2350 O O . ALA B 1 92 ? -15.039 -12.164 -17.75 1 94.19 92 ALA B O 1
ATOM 2351 N N . PRO B 1 93 ? -16.891 -13.414 -17.781 1 85.69 93 PRO B N 1
ATOM 2352 C CA . PRO B 1 93 ? -17.703 -12.32 -18.328 1 85.69 93 PRO B CA 1
ATOM 2353 C C . PRO B 1 93 ? -17.953 -11.219 -17.297 1 85.69 93 PRO B C 1
ATOM 2355 O O . PRO B 1 93 ? -18.109 -10.047 -17.672 1 85.69 93 PRO B O 1
ATOM 2358 N N . THR B 1 94 ? -18.094 -11.594 -16.062 1 86.19 94 THR B N 1
ATOM 2359 C CA . THR B 1 94 ? -18.406 -10.617 -15.016 1 86.19 94 THR B CA 1
ATOM 2360 C C . THR B 1 94 ? -17.484 -10.797 -13.812 1 86.19 94 THR B C 1
ATOM 2362 O O . THR B 1 94 ? -16.969 -11.891 -13.586 1 86.19 94 THR B O 1
ATOM 2365 N N . ILE B 1 95 ? -17.219 -9.703 -13.203 1 83 95 ILE B N 1
ATOM 2366 C CA . ILE B 1 95 ? -16.484 -9.734 -11.945 1 83 95 ILE B CA 1
ATOM 2367 C C . ILE B 1 95 ? -17.438 -10.008 -10.789 1 83 95 ILE B C 1
ATOM 2369 O O . ILE B 1 95 ? -18.5 -9.375 -10.68 1 83 95 ILE B O 1
ATOM 2373 N N . PRO B 1 96 ? -17.078 -10.992 -10.047 1 84.25 96 PRO B N 1
ATOM 2374 C CA . PRO B 1 96 ? -17.922 -11.156 -8.859 1 84.25 96 PRO B CA 1
ATOM 2375 C C . PRO B 1 96 ? -18.094 -9.867 -8.062 1 84.25 96 PRO B C 1
ATOM 2377 O O . PRO B 1 96 ? -17.141 -9.086 -7.945 1 84.25 96 PRO B O 1
ATOM 2380 N N . SER B 1 97 ? -19.203 -9.594 -7.461 1 83 97 SER B N 1
ATOM 2381 C CA . SER B 1 97 ? -19.594 -8.328 -6.84 1 83 97 SER B CA 1
ATOM 2382 C C . SER B 1 97 ? -18.734 -8.039 -5.609 1 83 97 SER B C 1
ATOM 2384 O O . SER B 1 97 ? -18.547 -6.879 -5.238 1 83 97 SER B O 1
ATOM 2386 N N . HIS B 1 98 ? -18.219 -9.125 -5.055 1 81.94 98 HIS B N 1
ATOM 2387 C CA . HIS B 1 98 ? -17.484 -8.906 -3.818 1 81.94 98 HIS B CA 1
ATOM 2388 C C . HIS B 1 98 ? -16.062 -8.406 -4.102 1 81.94 98 HIS B C 1
ATOM 2390 O O . HIS B 1 98 ? -15.383 -7.926 -3.195 1 81.94 98 HIS B O 1
ATOM 2396 N N . TYR B 1 99 ? -15.664 -8.547 -5.336 1 81.38 99 TYR B N 1
ATOM 2397 C CA . TYR B 1 99 ? -14.375 -7.969 -5.707 1 81.38 99 TYR B CA 1
ATOM 2398 C C . TYR B 1 99 ? -14.531 -6.508 -6.117 1 81.38 99 TYR B C 1
ATOM 2400 O O . TYR B 1 99 ? -15.43 -6.164 -6.887 1 81.38 99 TYR B O 1
ATOM 2408 N N . ARG B 1 100 ? -13.742 -5.621 -5.457 1 73.75 100 ARG B N 1
ATOM 2409 C CA . ARG B 1 100 ? -13.828 -4.188 -5.707 1 73.75 100 ARG B CA 1
ATOM 2410 C C . ARG B 1 100 ? -12.719 -3.723 -6.641 1 73.75 100 ARG B C 1
ATOM 2412 O O . ARG B 1 100 ? -12.117 -2.668 -6.426 1 73.75 100 ARG B O 1
ATOM 2419 N N . PHE B 1 101 ? -12.453 -4.633 -7.594 1 78.31 101 PHE B N 1
ATOM 2420 C CA . PHE B 1 101 ? -11.453 -4.195 -8.562 1 78.31 101 PHE B CA 1
ATOM 2421 C C . PHE B 1 101 ? -11.977 -4.336 -9.984 1 78.31 101 PHE B C 1
ATOM 2423 O O . PHE B 1 101 ? -12.953 -5.051 -10.219 1 78.31 101 PHE B O 1
ATOM 2430 N N . GLY B 1 102 ? -11.469 -3.504 -10.93 1 81.44 102 GLY B N 1
ATOM 2431 C CA . GLY B 1 102 ? -11.906 -3.506 -12.32 1 81.44 102 GLY B CA 1
ATOM 2432 C C . GLY B 1 102 ? -11.281 -4.621 -13.141 1 81.44 102 GLY B C 1
ATOM 2433 O O . GLY B 1 102 ? -11.992 -5.363 -13.82 1 81.44 102 GLY B O 1
ATOM 2434 N N . GLU B 1 103 ? -9.984 -4.754 -13.117 1 91.88 103 GLU B N 1
ATOM 2435 C CA . GLU B 1 103 ? -9.242 -5.754 -13.883 1 91.88 103 GLU B CA 1
ATOM 2436 C C . GLU B 1 103 ? -8.336 -6.574 -12.977 1 91.88 103 GLU B C 1
ATOM 2438 O O . GLU B 1 103 ? -7.598 -6.02 -12.156 1 91.88 103 GLU B O 1
ATOM 2443 N N . GLY B 1 104 ? -8.492 -7.887 -13.086 1 95.5 104 GLY B N 1
ATOM 2444 C CA . GLY B 1 104 ? -7.68 -8.758 -12.242 1 95.5 104 GLY B CA 1
ATOM 2445 C C . GLY B 1 104 ? -7.797 -10.219 -12.609 1 95.5 104 GLY B C 1
ATOM 2446 O O . GLY B 1 104 ? -8.234 -10.555 -13.719 1 95.5 104 GLY B O 1
ATOM 2447 N N . MET B 1 105 ? -7.242 -11.094 -11.711 1 97.38 105 MET B N 1
ATOM 2448 C CA . MET B 1 105 ? -7.312 -12.531 -11.984 1 97.38 105 MET B CA 1
ATOM 2449 C C . MET B 1 105 ? -7.297 -13.336 -10.695 1 97.38 105 MET B C 1
ATOM 2451 O O . MET B 1 105 ? -6.863 -12.836 -9.648 1 97.38 105 MET B O 1
ATOM 2455 N N . ILE B 1 106 ? -7.883 -14.516 -10.805 1 97.38 106 ILE B N 1
ATOM 2456 C CA . ILE B 1 106 ? -7.75 -15.57 -9.805 1 97.38 106 ILE B CA 1
ATOM 2457 C C . ILE B 1 106 ? -6.914 -16.719 -10.375 1 97.38 106 ILE B C 1
ATOM 2459 O O . ILE B 1 106 ? -7.176 -17.188 -11.484 1 97.38 106 ILE B O 1
ATOM 2463 N N . MET B 1 107 ? -5.836 -17.031 -9.688 1 98.25 107 MET B N 1
ATOM 2464 C CA . MET B 1 107 ? -4.965 -18.141 -10.062 1 98.25 107 MET B CA 1
ATOM 2465 C C . MET B 1 107 ? -4.969 -19.219 -8.984 1 98.25 107 MET B C 1
ATOM 2467 O O . MET B 1 107 ? -4.898 -18.922 -7.793 1 98.25 107 MET B O 1
ATOM 2471 N N . GLY B 1 108 ? -5.109 -20.469 -9.43 1 97.75 108 GLY B N 1
ATOM 2472 C CA . GLY B 1 108 ? -5.125 -21.453 -8.359 1 97.75 108 GLY B CA 1
ATOM 2473 C C . GLY B 1 108 ? -4.977 -22.875 -8.859 1 97.75 108 GLY B C 1
ATOM 2474 O O . GLY B 1 108 ? -4.863 -23.109 -10.07 1 97.75 108 GLY B O 1
ATOM 2475 N N . VAL B 1 109 ? -4.77 -23.734 -7.961 1 97.06 109 VAL B N 1
ATOM 2476 C CA . VAL B 1 109 ? -4.781 -25.172 -8.109 1 97.06 109 VAL B CA 1
ATOM 2477 C C . VAL B 1 109 ? -5.949 -25.766 -7.32 1 97.06 109 VAL B C 1
ATOM 2479 O O . VAL B 1 109 ? -6.199 -25.375 -6.18 1 97.06 109 VAL B O 1
ATOM 2482 N N . ASN B 1 110 ? -6.766 -26.469 -8.047 1 93.75 110 ASN B N 1
ATOM 2483 C CA . ASN B 1 110 ? -7.871 -27.172 -7.41 1 93.75 110 ASN B CA 1
ATOM 2484 C C . ASN B 1 110 ? -7.691 -28.688 -7.5 1 93.75 110 ASN B C 1
ATOM 2486 O O . ASN B 1 110 ? -8.234 -29.328 -8.406 1 93.75 110 ASN B O 1
ATOM 2490 N N . GLU B 1 111 ? -6.902 -29.266 -6.617 1 87 111 GLU B N 1
ATOM 2491 C CA . GLU B 1 111 ? -6.715 -30.703 -6.535 1 87 111 GLU B CA 1
ATOM 2492 C C . GLU B 1 111 ? -7.648 -31.328 -5.496 1 87 111 GLU B C 1
ATOM 2494 O O . GLU B 1 111 ? -8.188 -30.625 -4.641 1 87 111 GLU B O 1
ATOM 2499 N N . LYS B 1 112 ? -7.93 -32.625 -5.605 1 85.62 112 LYS B N 1
ATOM 2500 C CA . LYS B 1 112 ? -8.867 -33.344 -4.734 1 85.62 112 LYS B CA 1
ATOM 2501 C C . LYS B 1 112 ? -8.484 -33.156 -3.266 1 85.62 112 LYS B C 1
ATOM 2503 O O . LYS B 1 112 ? -9.344 -32.938 -2.414 1 85.62 112 LYS B O 1
ATOM 2508 N N . GLU B 1 113 ? -7.148 -33.219 -2.934 1 85.06 113 GLU B N 1
ATOM 2509 C CA . GLU B 1 113 ? -6.676 -33.219 -1.553 1 85.06 113 GLU B CA 1
ATOM 2510 C C . GLU B 1 113 ? -6.277 -31.828 -1.085 1 85.06 113 GLU B C 1
ATOM 2512 O O . GLU B 1 113 ? -6.176 -31.578 0.118 1 85.06 113 GLU B O 1
ATOM 2517 N N . TRP B 1 114 ? -6.027 -30.938 -2.031 1 83.88 114 TRP B N 1
ATOM 2518 C CA . TRP B 1 114 ? -5.551 -29.625 -1.618 1 83.88 114 TRP B CA 1
ATOM 2519 C C . TRP B 1 114 ? -5.895 -28.578 -2.666 1 83.88 114 TRP B C 1
ATOM 2521 O O . TRP B 1 114 ? -6.113 -28.891 -3.834 1 83.88 114 TRP B O 1
ATOM 2531 N N . THR B 1 115 ? -6.148 -27.297 -2.162 1 92.94 115 THR B N 1
ATOM 2532 C CA . THR B 1 115 ? -6.465 -26.172 -3.031 1 92.94 115 THR B CA 1
ATOM 2533 C C . THR B 1 115 ? -5.613 -24.953 -2.668 1 92.94 115 THR B C 1
ATOM 2535 O O . THR B 1 115 ? -5.219 -24.797 -1.513 1 92.94 115 THR B O 1
ATOM 2538 N N . GLU B 1 116 ? -5.121 -24.266 -3.672 1 94.31 116 GLU B N 1
ATOM 2539 C CA . GLU B 1 116 ? -4.484 -22.953 -3.535 1 94.31 116 GLU B CA 1
ATOM 2540 C C . GLU B 1 116 ? -5.203 -21.906 -4.375 1 94.31 116 GLU B C 1
ATOM 2542 O O . GLU B 1 116 ? -5.684 -22.203 -5.473 1 94.31 116 GLU B O 1
ATOM 2547 N N . SER B 1 117 ? -5.312 -20.734 -3.812 1 96.88 117 SER B N 1
ATOM 2548 C CA . SER B 1 117 ? -5.965 -19.656 -4.551 1 96.88 117 SER B CA 1
ATOM 2549 C C . SER B 1 117 ? -5.281 -18.312 -4.301 1 96.88 117 SER B C 1
ATOM 2551 O O . SER B 1 117 ? -5.059 -17.938 -3.15 1 96.88 117 SER B O 1
ATOM 2553 N N . LEU B 1 118 ? -4.918 -17.688 -5.395 1 97 118 LEU B N 1
ATOM 2554 C CA . LEU B 1 118 ? -4.328 -16.344 -5.371 1 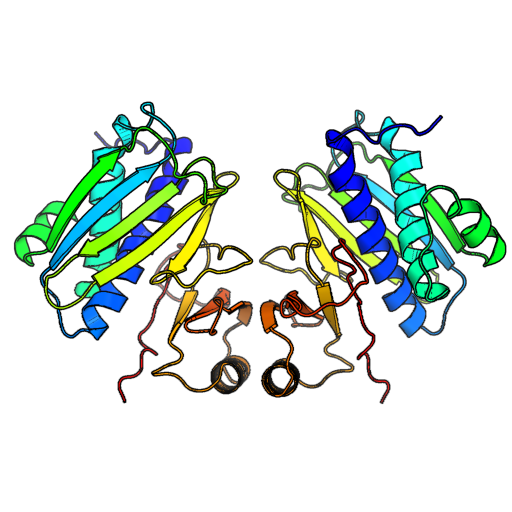97 118 LEU B CA 1
ATOM 2555 C C . LEU B 1 118 ? -5.195 -15.359 -6.145 1 97 118 LEU B C 1
ATOM 2557 O O . LEU B 1 118 ? -5.703 -15.68 -7.219 1 97 118 LEU B O 1
ATOM 2561 N N . VAL B 1 119 ? -5.426 -14.18 -5.547 1 97 119 VAL B N 1
ATOM 2562 C CA . VAL B 1 119 ? -6.16 -13.125 -6.23 1 97 119 VAL B CA 1
ATOM 2563 C C . VAL B 1 119 ? -5.289 -11.883 -6.352 1 97 119 VAL B C 1
ATOM 2565 O O . VAL B 1 119 ? -4.691 -11.438 -5.367 1 97 119 VAL B O 1
ATOM 2568 N N . GLY B 1 120 ? -5.121 -11.398 -7.531 1 96.81 120 GLY B N 1
ATOM 2569 C CA . GLY B 1 120 ? -4.434 -10.148 -7.805 1 96.81 120 GLY B CA 1
ATOM 2570 C C . GLY B 1 120 ? -5.152 -9.281 -8.82 1 96.81 120 GLY B C 1
ATOM 2571 O O . GLY B 1 120 ? -6.039 -9.758 -9.531 1 96.81 120 GLY B O 1
ATOM 2572 N N . PHE B 1 121 ? -4.852 -7.996 -8.828 1 94.19 121 PHE B N 1
ATOM 2573 C CA . PHE B 1 121 ? -5.488 -7.133 -9.82 1 94.19 121 PHE B CA 1
ATOM 2574 C C . PHE B 1 121 ? -4.539 -6.031 -10.266 1 94.19 121 PHE B C 1
ATOM 2576 O O . PHE B 1 121 ? -3.414 -5.93 -9.766 1 94.19 121 PHE B O 1
ATOM 2583 N N . ILE B 1 122 ? -4.977 -5.422 -11.352 1 91.5 122 ILE B N 1
ATOM 2584 C CA . ILE B 1 122 ? -4.254 -4.277 -11.898 1 91.5 122 ILE B CA 1
ATOM 2585 C C . ILE B 1 122 ? -4.891 -2.98 -11.398 1 91.5 122 ILE B C 1
ATOM 2587 O O . ILE B 1 122 ? -6.094 -2.771 -11.562 1 91.5 122 ILE B O 1
ATOM 2591 N N . ARG B 1 123 ? -4.086 -2.174 -10.695 1 82.38 123 ARG B N 1
ATOM 2592 C CA . ARG B 1 123 ? -4.547 -0.878 -10.203 1 82.38 123 ARG B CA 1
ATOM 2593 C C . ARG B 1 123 ? -3.648 0.248 -10.711 1 82.38 123 ARG B C 1
ATOM 2595 O O . ARG B 1 123 ? -2.465 0.304 -10.375 1 82.38 123 ARG B O 1
ATOM 2602 N N . GLN B 1 124 ? -4.211 1.105 -11.531 1 75.62 124 GLN B N 1
ATOM 2603 C CA . GLN B 1 124 ? -3.482 2.248 -12.078 1 75.62 124 GLN B CA 1
ATOM 2604 C C . GLN B 1 124 ? -2.197 1.805 -12.766 1 75.62 124 GLN B C 1
ATOM 2606 O O . GLN B 1 124 ? -1.133 2.387 -12.539 1 75.62 124 GLN B O 1
ATOM 261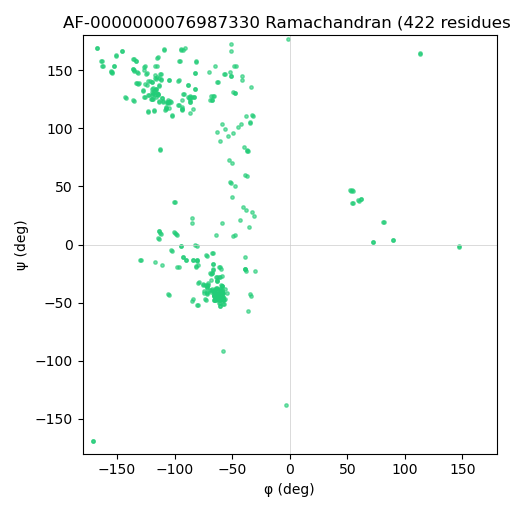1 N N . GLY B 1 125 ? -2.277 0.665 -13.391 1 81.38 125 GLY B N 1
ATOM 2612 C CA . GLY B 1 125 ? -1.146 0.205 -14.18 1 81.38 125 GLY B CA 1
ATOM 2613 C C . GLY B 1 125 ? -0.162 -0.632 -13.383 1 81.38 125 GLY B C 1
ATOM 2614 O O . GLY B 1 125 ? 0.866 -1.061 -13.914 1 81.38 125 GLY B O 1
ATOM 2615 N N . PHE B 1 126 ? -0.496 -0.875 -12.156 1 84.31 126 PHE B N 1
ATOM 2616 C CA . PHE B 1 126 ? 0.408 -1.664 -11.328 1 84.31 126 PHE B CA 1
ATOM 2617 C C . PHE B 1 126 ? -0.249 -2.971 -10.898 1 84.31 126 PHE B C 1
ATOM 2619 O O . PHE B 1 126 ? -1.449 -3.006 -10.617 1 84.31 126 PHE B O 1
ATOM 2626 N N . ALA B 1 127 ? 0.566 -3.986 -10.852 1 92.44 127 ALA B N 1
ATOM 2627 C CA . ALA B 1 127 ? 0.121 -5.289 -10.367 1 92.44 127 ALA B CA 1
ATOM 2628 C C . ALA B 1 127 ? 0.153 -5.348 -8.844 1 92.44 127 ALA B C 1
ATOM 2630 O O . ALA B 1 127 ? 1.133 -4.93 -8.219 1 92.44 127 ALA B O 1
ATOM 2631 N N . VAL B 1 128 ? -0.958 -5.871 -8.242 1 93 128 VAL B N 1
ATOM 2632 C CA . VAL B 1 128 ? -1 -5.965 -6.789 1 93 128 VAL B CA 1
ATOM 2633 C C . VAL B 1 128 ? -1.556 -7.324 -6.375 1 93 128 VAL B C 1
ATOM 2635 O O . VAL B 1 128 ? -2.338 -7.934 -7.109 1 93 128 VAL B O 1
ATOM 2638 N N . LEU B 1 129 ? -1.131 -7.812 -5.199 1 95.56 129 LEU B N 1
ATOM 2639 C CA . LEU B 1 129 ? -1.656 -9.016 -4.566 1 95.56 129 LEU B CA 1
ATOM 2640 C C . LEU B 1 129 ? -2.789 -8.672 -3.605 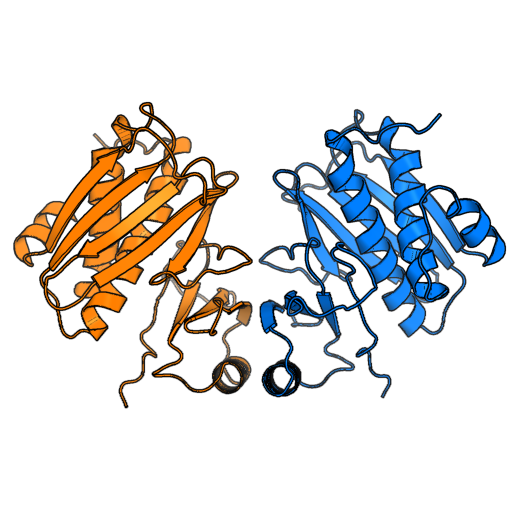1 95.56 129 LEU B C 1
ATOM 2642 O O . LEU B 1 129 ? -2.641 -7.801 -2.748 1 95.56 129 LEU B O 1
ATOM 2646 N N . TYR B 1 130 ? -3.885 -9.367 -3.758 1 95.12 130 TYR B N 1
ATOM 2647 C CA . TYR B 1 130 ? -5.07 -9.07 -2.969 1 95.12 130 TYR B CA 1
ATOM 2648 C C . TYR B 1 130 ? -5.281 -10.109 -1.877 1 95.12 130 TYR B C 1
ATOM 2650 O O . TYR B 1 130 ? -5.629 -9.773 -0.744 1 95.12 130 TYR B O 1
ATOM 2658 N N . SER B 1 131 ? -5.094 -11.367 -2.266 1 95.62 131 SER B N 1
ATOM 2659 C CA . SER B 1 131 ? -5.363 -12.391 -1.261 1 95.62 131 SER B CA 1
ATOM 2660 C C . SER B 1 131 ? -4.574 -13.664 -1.545 1 95.62 131 SER B C 1
ATOM 2662 O O . SER B 1 131 ? -4.203 -13.93 -2.691 1 95.62 131 SER B O 1
ATOM 2664 N N . ILE B 1 132 ? -4.219 -14.367 -0.515 1 94.81 132 ILE B N 1
ATOM 2665 C CA . ILE B 1 132 ? -3.67 -15.719 -0.528 1 94.81 132 ILE B CA 1
ATOM 2666 C C . ILE B 1 132 ? -4.605 -16.672 0.22 1 94.81 132 ILE B C 1
ATOM 2668 O O . ILE B 1 132 ? -4.824 -16.516 1.424 1 94.81 132 ILE B O 1
ATOM 2672 N N . ASN B 1 133 ? -5.172 -17.641 -0.505 1 93.94 133 ASN B N 1
ATOM 2673 C CA . ASN B 1 133 ? -6.039 -18.656 0.082 1 93.94 133 ASN B CA 1
ATOM 2674 C C . ASN B 1 133 ? -7.16 -18.016 0.903 1 93.94 133 ASN B C 1
ATOM 2676 O O . ASN B 1 133 ? -7.367 -18.375 2.062 1 93.94 133 ASN B O 1
ATOM 2680 N N . ASN B 1 134 ? -7.785 -17.031 0.342 1 93.5 134 ASN B N 1
ATOM 2681 C CA . ASN B 1 134 ? -8.969 -16.359 0.866 1 93.5 134 ASN B CA 1
ATOM 2682 C C . ASN B 1 134 ? -8.633 -15.484 2.066 1 93.5 134 ASN B C 1
ATOM 2684 O O . ASN B 1 134 ? -9.523 -14.922 2.707 1 93.5 134 ASN B O 1
ATOM 2688 N N . SER B 1 135 ? -7.418 -15.406 2.428 1 93.62 135 SER B N 1
ATOM 2689 C CA . SER B 1 135 ? -6.957 -14.398 3.375 1 93.62 135 SER B CA 1
ATOM 2690 C C . SER B 1 135 ? -6.598 -13.094 2.666 1 93.62 135 SER B C 1
ATOM 2692 O O . SER B 1 135 ? -5.707 -13.07 1.813 1 93.62 135 SER B O 1
ATOM 2694 N N . VAL B 1 136 ? -7.227 -12.008 3.057 1 94.06 136 VAL B N 1
ATOM 2695 C CA . VAL B 1 136 ? -7.227 -10.789 2.258 1 94.06 136 VAL B CA 1
ATOM 2696 C C . VAL B 1 136 ? -6.285 -9.758 2.887 1 94.06 136 VAL B C 1
ATOM 2698 O O . VAL B 1 136 ? -6.234 -9.625 4.113 1 94.06 136 VAL B O 1
ATOM 2701 N N . PHE B 1 137 ? -5.602 -9.07 2.039 1 92.88 137 PHE B N 1
ATOM 2702 C CA . PHE B 1 137 ? -4.844 -7.898 2.461 1 92.88 137 PHE B CA 1
ATOM 2703 C C . PHE B 1 137 ? -5.668 -6.629 2.287 1 92.88 137 PHE B C 1
ATOM 2705 O O . PHE B 1 137 ? -5.988 -6.238 1.162 1 92.88 137 PHE B O 1
ATOM 2712 N N . GLU B 1 138 ? -5.965 -5.996 3.391 1 87.94 138 GLU B N 1
ATOM 2713 C CA . GLU B 1 138 ? -6.762 -4.777 3.346 1 87.94 138 GLU B CA 1
ATOM 2714 C C . GLU B 1 138 ? -6.094 -3.709 2.484 1 87.94 138 GLU B C 1
ATOM 2716 O O . GLU B 1 138 ? -6.773 -2.93 1.813 1 87.94 138 GLU B O 1
ATOM 2721 N N . THR B 1 139 ? -4.871 -3.648 2.615 1 85.44 139 THR B N 1
ATOM 2722 C CA . THR B 1 139 ? -4.047 -2.867 1.698 1 85.44 139 THR B CA 1
ATOM 2723 C C . THR B 1 139 ? -3.355 -3.775 0.686 1 85.44 139 THR B C 1
ATOM 2725 O O . THR B 1 139 ? -2.449 -4.535 1.041 1 85.44 139 THR B O 1
ATOM 2728 N N . PRO B 1 140 ? -3.816 -3.637 -0.554 1 88.25 140 PRO B N 1
ATOM 2729 C CA . PRO B 1 140 ? -3.195 -4.535 -1.528 1 88.25 140 PRO B CA 1
ATOM 2730 C C . PRO B 1 140 ? -1.676 -4.395 -1.577 1 88.25 140 PRO B C 1
ATOM 2732 O O . PRO B 1 140 ? -1.15 -3.287 -1.445 1 88.25 140 PRO B O 1
ATOM 2735 N N . VAL B 1 141 ? -1.044 -5.52 -1.833 1 92.69 141 VAL B N 1
ATOM 2736 C CA . VAL B 1 141 ? 0.412 -5.594 -1.782 1 92.69 141 VAL B CA 1
ATOM 2737 C C . VAL B 1 141 ? 0.992 -5.344 -3.172 1 92.69 141 VAL B C 1
ATOM 2739 O O . VAL B 1 141 ? 0.766 -6.125 -4.098 1 92.69 141 VAL B O 1
ATOM 2742 N N . PRO B 1 142 ? 1.753 -4.273 -3.285 1 89.88 142 PRO B N 1
AT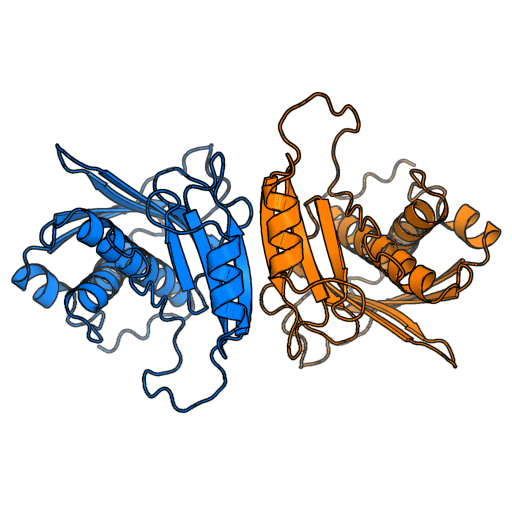OM 2743 C CA . PRO B 1 142 ? 2.391 -4.082 -4.59 1 89.88 142 PRO B CA 1
ATOM 2744 C C . PRO B 1 142 ? 3.355 -5.215 -4.945 1 89.88 142 PRO B C 1
ATOM 2746 O O . PRO B 1 142 ? 4.113 -5.676 -4.086 1 89.88 142 PRO B O 1
ATOM 2749 N N . LEU B 1 143 ? 3.324 -5.617 -6.219 1 90.94 143 LEU B N 1
ATOM 2750 C CA . LEU B 1 143 ? 4.148 -6.742 -6.641 1 90.94 143 LEU B CA 1
ATOM 2751 C C . LEU B 1 143 ? 5.418 -6.258 -7.336 1 90.94 143 LEU B C 1
ATOM 2753 O O . LEU B 1 143 ? 6.195 -7.062 -7.852 1 90.94 143 LEU B O 1
ATOM 2757 N N . SER B 1 144 ? 5.641 -4.969 -7.242 1 81.75 144 SER B N 1
ATOM 2758 C CA . SER B 1 144 ? 6.762 -4.367 -7.957 1 81.75 144 SER B CA 1
ATOM 2759 C C . SER B 1 144 ? 8.062 -4.504 -7.168 1 81.75 144 SER B C 1
ATOM 2761 O O . SER B 1 144 ? 9.141 -4.25 -7.699 1 81.75 144 SER B O 1
ATOM 2763 N N . HIS B 1 145 ? 7.992 -4.871 -5.887 1 79.44 145 HIS B N 1
ATOM 2764 C CA . HIS B 1 145 ? 9.18 -4.984 -5.043 1 79.44 145 HIS B CA 1
ATOM 2765 C C . HIS B 1 145 ? 9.492 -6.441 -4.727 1 79.44 145 HIS B C 1
ATOM 2767 O O . HIS B 1 145 ? 8.719 -7.34 -5.074 1 79.44 145 HIS B O 1
ATOM 2773 N N . ARG B 1 146 ? 10.75 -6.582 -4.16 1 83.31 146 ARG B N 1
ATOM 2774 C CA . ARG B 1 146 ? 11.07 -7.895 -3.611 1 83.31 146 ARG B CA 1
ATOM 2775 C C . ARG B 1 146 ? 10.203 -8.203 -2.391 1 83.31 146 ARG B C 1
ATOM 2777 O O . ARG B 1 146 ? 10.141 -7.406 -1.452 1 83.31 146 ARG B O 1
ATOM 2784 N N . LEU B 1 147 ? 9.602 -9.375 -2.498 1 87.38 147 LEU B N 1
ATOM 2785 C CA . LEU B 1 147 ? 8.672 -9.727 -1.431 1 87.38 147 LEU B CA 1
ATOM 2786 C C . LEU B 1 147 ? 9.133 -10.977 -0.695 1 87.38 147 LEU B C 1
ATOM 2788 O O . LEU B 1 147 ? 9.609 -11.93 -1.319 1 87.38 147 LEU B O 1
ATOM 2792 N N . LEU B 1 148 ? 9.109 -10.867 0.594 1 84.75 148 LEU B N 1
ATOM 2793 C CA . LEU B 1 148 ? 9.211 -12.023 1.474 1 84.75 148 LEU B CA 1
ATOM 2794 C C . LEU B 1 148 ? 7.852 -12.391 2.057 1 84.75 148 LEU B C 1
ATOM 2796 O O . LEU B 1 148 ? 7.188 -11.547 2.672 1 84.75 148 LEU B O 1
ATOM 2800 N N . ILE B 1 149 ? 7.445 -13.633 1.81 1 88 149 ILE B N 1
ATOM 2801 C CA . ILE B 1 149 ? 6.109 -14.055 2.205 1 88 149 ILE B CA 1
ATOM 2802 C C . ILE B 1 149 ? 6.207 -15.125 3.293 1 88 149 ILE B C 1
ATOM 2804 O O . ILE B 1 149 ? 6.91 -16.125 3.129 1 88 149 ILE B O 1
ATOM 2808 N N . TYR B 1 150 ? 5.434 -14.859 4.367 1 83.62 150 TYR B N 1
ATOM 2809 C CA . TYR B 1 150 ? 5.457 -15.758 5.516 1 83.62 150 TYR B CA 1
ATOM 2810 C C . TYR B 1 150 ? 4.051 -16.234 5.867 1 83.62 150 TYR B C 1
ATOM 2812 O O . TYR B 1 150 ? 3.098 -15.453 5.824 1 83.62 150 TYR B O 1
ATOM 2820 N N . SER B 1 151 ? 3.971 -17.531 6.172 1 83.56 151 SER B N 1
ATOM 2821 C CA . SER B 1 151 ? 2.729 -18.078 6.707 1 83.56 151 SER B CA 1
ATOM 2822 C C . SER B 1 151 ? 2.775 -18.156 8.227 1 83.56 151 SER B C 1
ATOM 2824 O O . SER B 1 151 ? 3.814 -18.484 8.805 1 83.56 151 SER B O 1
ATOM 2826 N N . LYS B 1 152 ? 1.599 -17.828 8.836 1 75.31 152 LYS B N 1
ATOM 2827 C CA . LYS B 1 152 ? 1.484 -17.875 10.289 1 75.31 152 LYS B CA 1
ATOM 2828 C C . LYS B 1 152 ? 1.838 -19.25 10.82 1 75.31 152 LYS B C 1
ATOM 2830 O O . LYS B 1 152 ? 2.449 -19.375 11.883 1 75.31 152 LYS B O 1
ATOM 2835 N N . ASP B 1 153 ? 1.345 -20.297 10.266 1 68.44 153 ASP B N 1
ATOM 2836 C CA . ASP B 1 153 ? 1.502 -21.656 10.75 1 68.44 153 ASP B CA 1
ATOM 2837 C C . ASP B 1 153 ? 2.975 -22.047 10.812 1 68.44 153 ASP B C 1
ATOM 2839 O O . ASP B 1 153 ? 3.354 -22.938 11.586 1 68.44 153 ASP B O 1
ATOM 2843 N N . LYS B 1 154 ? 3.836 -21.453 10.148 1 55.84 154 LYS B N 1
ATOM 2844 C CA . LYS B 1 154 ? 5.223 -21.906 10.062 1 55.84 154 LYS B CA 1
ATOM 2845 C C . LYS B 1 154 ? 6.176 -20.875 10.641 1 55.84 154 LYS B C 1
ATOM 2847 O O . LYS B 1 154 ? 7.371 -21.125 10.781 1 55.84 154 LYS B O 1
ATOM 2852 N N . THR B 1 155 ? 5.699 -19.703 10.82 1 55.66 155 THR B N 1
ATOM 2853 C CA . THR B 1 155 ? 6.648 -18.656 11.188 1 55.66 155 THR B CA 1
ATOM 2854 C C . THR B 1 155 ? 6.219 -17.969 12.477 1 55.66 155 THR B C 1
ATOM 2856 O O . THR B 1 155 ? 5.023 -17.859 12.766 1 55.66 155 THR B O 1
ATOM 2859 N N . PRO B 1 156 ? 7.453 -17.625 13.117 1 55.56 156 PRO B N 1
ATOM 2860 C CA . PRO B 1 156 ? 7.273 -16.766 14.297 1 55.56 156 PRO B CA 1
ATOM 2861 C C . PRO B 1 156 ? 6.363 -15.578 14.031 1 55.56 156 PRO B C 1
ATOM 2863 O O . PRO B 1 156 ? 6.176 -15.18 12.875 1 55.56 156 PRO B O 1
ATOM 2866 N N . ASP B 1 157 ? 5.723 -15.062 14.984 1 66.94 157 ASP B N 1
ATOM 2867 C CA . ASP B 1 157 ? 4.824 -13.914 14.906 1 66.94 157 ASP B CA 1
ATOM 2868 C C . ASP B 1 157 ? 5.504 -12.734 14.219 1 66.94 157 ASP B C 1
ATOM 2870 O O . ASP B 1 157 ? 6.715 -12.758 13.984 1 66.94 157 ASP B O 1
ATOM 2874 N N . VAL B 1 158 ? 4.863 -11.961 13.57 1 69.19 158 VAL B N 1
ATOM 2875 C CA . VAL B 1 158 ? 5.285 -10.789 12.82 1 69.19 158 VAL B CA 1
ATOM 2876 C C . VAL B 1 158 ? 6.383 -10.047 13.578 1 69.19 158 VAL B C 1
ATOM 2878 O O . VAL B 1 158 ? 7.293 -9.477 12.969 1 69.19 158 VAL B O 1
ATOM 2881 N N . VAL B 1 159 ? 6.387 -10.281 14.852 1 72.12 159 VAL B N 1
ATOM 2882 C CA . VAL B 1 159 ? 7.371 -9.609 15.695 1 72.12 159 VAL B CA 1
ATOM 2883 C C . VAL B 1 159 ? 8.742 -10.25 15.492 1 72.12 159 VAL B C 1
ATOM 2885 O O . VAL B 1 159 ? 9.75 -9.555 15.375 1 72.12 159 VAL B O 1
ATOM 2888 N N . GLN B 1 160 ? 8.695 -11.484 15.398 1 72.19 160 GLN B N 1
ATOM 2889 C CA . GLN B 1 160 ? 9.945 -12.203 15.203 1 72.19 160 GLN B CA 1
ATOM 2890 C C . GLN B 1 160 ? 10.531 -11.922 13.82 1 72.19 160 GLN B C 1
ATOM 2892 O O . GLN B 1 160 ? 11.742 -11.734 13.68 1 72.19 160 GLN B O 1
ATOM 2897 N N . VAL B 1 161 ? 9.742 -11.852 12.906 1 69.88 161 VAL B N 1
ATOM 2898 C CA . VAL B 1 161 ? 10.172 -11.57 11.547 1 69.88 161 VAL B CA 1
ATOM 2899 C C . VAL B 1 161 ? 10.781 -10.172 11.469 1 69.88 161 VAL B C 1
ATOM 2901 O O . VAL B 1 161 ? 11.859 -9.977 10.898 1 69.88 161 VAL B O 1
ATOM 2904 N N . MET B 1 162 ? 10.133 -9.289 12.102 1 71.94 162 MET B N 1
ATOM 2905 C CA . MET B 1 162 ? 10.602 -7.91 12.07 1 71.94 162 MET B CA 1
ATOM 2906 C C . MET B 1 162 ? 11.938 -7.773 12.797 1 71.94 162 MET B C 1
ATOM 2908 O O . MET B 1 162 ? 12.828 -7.051 12.336 1 71.94 162 MET B O 1
ATOM 2912 N N . ASN B 1 163 ? 12.016 -8.484 13.883 1 70.88 163 ASN B N 1
ATOM 2913 C CA . ASN B 1 163 ? 13.281 -8.492 14.609 1 70.88 163 ASN B CA 1
ATOM 2914 C C . ASN B 1 163 ? 14.422 -9.016 13.742 1 70.88 163 ASN B C 1
ATOM 2916 O O . ASN B 1 163 ? 15.516 -8.445 13.734 1 70.88 163 ASN B O 1
ATOM 2920 N N . GLY B 1 164 ? 14.117 -10.07 13.133 1 70.44 164 GLY B N 1
ATOM 2921 C CA . GLY B 1 164 ? 15.117 -10.641 12.25 1 70.44 164 GLY B CA 1
ATOM 2922 C C . GLY B 1 164 ? 15.516 -9.703 11.117 1 70.44 164 GLY B C 1
ATOM 2923 O O . GLY B 1 164 ? 16.703 -9.578 10.797 1 70.44 164 GLY B O 1
ATOM 2924 N N . LEU B 1 165 ? 14.625 -9.039 10.586 1 69.94 165 LEU B N 1
ATOM 2925 C CA . LEU B 1 165 ? 14.867 -8.148 9.461 1 69.94 165 LEU B CA 1
ATOM 2926 C C . LEU B 1 165 ? 15.641 -6.91 9.898 1 69.94 165 LEU B C 1
ATOM 2928 O O . LEU B 1 165 ? 16.531 -6.441 9.18 1 69.94 165 LEU B O 1
ATOM 2932 N N . MET B 1 166 ? 15.258 -6.418 11.039 1 69.38 166 MET B N 1
ATOM 2933 C CA . MET B 1 166 ? 15.938 -5.23 11.547 1 69.38 166 MET B CA 1
ATOM 2934 C C . MET B 1 166 ? 17.406 -5.52 11.828 1 69.38 166 MET B C 1
ATOM 2936 O O . MET B 1 166 ? 18.25 -4.621 11.766 1 69.38 166 MET B O 1
ATOM 2940 N N . LYS B 1 167 ? 17.594 -6.727 12.172 1 70.38 167 LYS B N 1
ATOM 2941 C CA . LYS B 1 167 ? 18.969 -7.133 12.469 1 70.38 167 LYS B CA 1
ATOM 2942 C C . LYS B 1 167 ? 19.734 -7.418 11.18 1 70.38 167 LYS B C 1
ATOM 2944 O O . LYS B 1 167 ? 20.969 -7.48 11.195 1 70.38 167 LYS B O 1
ATOM 2949 N N . SER B 1 168 ? 18.969 -7.512 10.195 1 70.81 168 SER B N 1
ATOM 2950 C CA . SER B 1 168 ? 19.594 -7.781 8.906 1 70.81 168 SER B CA 1
ATOM 2951 C C . SER B 1 168 ? 19.859 -6.492 8.141 1 70.81 168 SER B C 1
ATOM 2953 O O . SER B 1 168 ? 19.484 -5.406 8.594 1 70.81 168 SER B O 1
ATOM 2955 N N . ASN B 1 169 ? 20.641 -6.504 7.047 1 71.81 169 ASN B N 1
ATOM 2956 C CA . ASN B 1 169 ? 20.906 -5.363 6.176 1 71.81 169 ASN B CA 1
ATOM 2957 C C . ASN B 1 169 ? 19.812 -5.203 5.125 1 71.81 169 ASN B C 1
ATOM 2959 O O . ASN B 1 169 ? 20.047 -4.648 4.051 1 71.81 169 ASN B O 1
ATOM 2963 N N . VAL B 1 170 ? 18.703 -5.73 5.438 1 74.19 170 VAL B N 1
ATOM 2964 C CA . VAL B 1 170 ? 17.578 -5.629 4.5 1 74.19 170 VAL B CA 1
ATOM 2965 C C . VAL B 1 170 ? 16.719 -4.418 4.855 1 74.19 170 VAL B C 1
ATOM 2967 O O . VAL B 1 170 ? 16.344 -4.238 6.012 1 74.19 170 VAL B O 1
ATOM 2970 N N . MET B 1 171 ? 16.547 -3.541 3.852 1 81.38 171 MET B N 1
ATOM 2971 C CA . MET B 1 171 ? 15.68 -2.383 4.074 1 81.38 171 MET B CA 1
ATOM 2972 C C . MET B 1 171 ? 14.219 -2.738 3.842 1 81.38 171 MET B C 1
ATOM 2974 O O . MET B 1 171 ? 13.828 -3.09 2.729 1 81.38 171 MET B O 1
ATOM 2978 N N . VAL B 1 172 ? 13.422 -2.648 4.883 1 85.62 172 VAL B N 1
ATOM 2979 C CA . VAL B 1 172 ? 12 -2.988 4.816 1 85.62 172 VAL B CA 1
ATOM 2980 C C . VAL B 1 172 ? 11.203 -1.771 4.367 1 85.62 172 VAL B C 1
ATOM 2982 O O . VAL B 1 172 ? 11.297 -0.699 4.969 1 85.62 172 VAL B O 1
ATOM 2985 N N . ASN B 1 173 ? 10.43 -1.96 3.281 1 89.69 173 ASN B N 1
ATOM 2986 C CA . ASN B 1 173 ? 9.531 -0.906 2.826 1 89.69 173 ASN B CA 1
ATOM 2987 C C . ASN B 1 173 ? 8.203 -0.935 3.586 1 89.69 173 ASN B C 1
ATOM 2989 O O . ASN B 1 173 ? 7.73 0.102 4.051 1 89.69 173 ASN B O 1
ATOM 2993 N N . ALA B 1 174 ? 7.672 -2.123 3.691 1 90.69 174 ALA B N 1
ATOM 2994 C CA . ALA B 1 174 ? 6.367 -2.299 4.316 1 90.69 174 ALA B CA 1
ATOM 2995 C C . ALA B 1 174 ? 6.137 -3.756 4.711 1 90.69 174 ALA B C 1
ATOM 2997 O O . ALA B 1 174 ? 6.746 -4.66 4.137 1 90.69 174 ALA B O 1
ATOM 2998 N N . VAL B 1 175 ? 5.352 -3.924 5.668 1 88.44 175 VAL B N 1
ATOM 2999 C CA . VAL B 1 175 ? 4.855 -5.23 6.086 1 88.44 175 VAL B CA 1
ATOM 3000 C C . VAL B 1 175 ? 3.334 -5.266 5.973 1 88.44 175 VAL B C 1
ATOM 3002 O O . VAL B 1 175 ? 2.645 -4.391 6.5 1 88.44 175 VAL B O 1
ATOM 3005 N N . TYR B 1 176 ? 2.838 -6.289 5.312 1 91.06 176 TYR B N 1
ATOM 3006 C CA . TYR B 1 176 ? 1.4 -6.445 5.125 1 91.06 176 TYR B CA 1
ATOM 3007 C C . TYR B 1 176 ? 0.881 -7.664 5.875 1 91.06 176 TYR B C 1
ATOM 3009 O O . TYR B 1 176 ? 1.494 -8.734 5.832 1 91.06 176 TYR B O 1
ATOM 3017 N N . CYS B 1 177 ? -0.256 -7.441 6.516 1 88.44 177 CYS B N 1
ATOM 3018 C CA . CYS B 1 177 ? -0.891 -8.516 7.266 1 88.44 177 CYS B CA 1
ATOM 3019 C C . CYS B 1 177 ? -2.238 -8.883 6.656 1 88.44 177 CYS B C 1
ATOM 3021 O O . CYS B 1 177 ? -3.074 -8.016 6.414 1 88.44 177 CYS B O 1
ATOM 3023 N N . SER B 1 178 ? -2.365 -10.195 6.457 1 91.19 178 SER B N 1
ATOM 3024 C CA . SER B 1 178 ? -3.631 -10.625 5.875 1 91.19 178 SER B CA 1
ATOM 3025 C C . SER B 1 178 ? -4.719 -10.734 6.938 1 91.19 178 SER B C 1
ATOM 3027 O O . SER B 1 178 ? -4.426 -10.781 8.133 1 91.19 178 SER B O 1
ATOM 3029 N N . LYS B 1 179 ? -5.949 -10.656 6.57 1 88.44 179 LYS B N 1
ATOM 3030 C CA . LYS B 1 179 ? -7.133 -10.766 7.418 1 88.44 179 LYS B CA 1
ATOM 3031 C C . LYS B 1 179 ? -7.957 -12 7.055 1 88.44 179 LYS B C 1
ATOM 3033 O O . LYS B 1 179 ? -7.895 -12.477 5.918 1 88.44 179 LYS B O 1
ATOM 3038 N N . PRO B 1 180 ? -8.711 -12.531 8.008 1 83 180 PRO B N 1
ATOM 3039 C CA . PRO B 1 180 ? -8.961 -12.008 9.352 1 83 180 PRO B CA 1
ATOM 3040 C C . PRO B 1 180 ? -7.941 -12.508 10.375 1 83 180 PRO B C 1
ATOM 3042 O O . PRO B 1 180 ? -7.812 -11.93 11.461 1 83 180 PRO B O 1
ATOM 3045 N N . ASN B 1 181 ? -7.102 -13.539 10.086 1 79.75 181 ASN B N 1
ATOM 3046 C CA . ASN B 1 181 ? -6.348 -14.227 11.125 1 79.75 181 ASN B CA 1
ATOM 3047 C C . ASN B 1 181 ? -4.848 -13.977 10.984 1 79.75 181 ASN B C 1
ATOM 3049 O O . ASN B 1 181 ? -4.043 -14.617 11.664 1 79.75 181 ASN B O 1
ATOM 3053 N N . ASN B 1 182 ? -4.508 -13.086 10.156 1 81.88 182 ASN B N 1
ATOM 3054 C CA . ASN B 1 182 ? -3.09 -12.875 9.883 1 81.88 182 ASN B CA 1
ATOM 3055 C C . ASN B 1 182 ? -2.406 -14.172 9.453 1 81.88 182 ASN B C 1
ATOM 3057 O O . ASN B 1 182 ? -1.341 -14.516 9.969 1 81.88 182 ASN B O 1
ATOM 3061 N N . ASP B 1 183 ? -3.033 -14.852 8.578 1 87.19 183 ASP B N 1
ATOM 3062 C CA . ASP B 1 183 ? -2.488 -16.125 8.117 1 87.19 183 ASP B CA 1
ATOM 3063 C C . ASP B 1 183 ? -1.217 -15.914 7.297 1 87.19 183 ASP B C 1
ATOM 3065 O O . ASP B 1 183 ? -0.366 -16.797 7.219 1 87.19 183 ASP B O 1
ATOM 3069 N N . TRP B 1 184 ? -1.138 -14.719 6.719 1 87.62 184 TRP B N 1
ATOM 3070 C CA . TRP B 1 184 ? -0.009 -14.398 5.852 1 87.62 184 TRP B CA 1
ATOM 3071 C C . TRP B 1 184 ? 0.572 -13.031 6.199 1 87.62 184 TRP B C 1
ATOM 3073 O O . TRP B 1 184 ? -0.171 -12.078 6.461 1 87.62 184 TRP B O 1
ATOM 3083 N N . PHE B 1 185 ? 1.912 -12.977 6.184 1 85.75 185 PHE B N 1
ATOM 3084 C CA . PHE B 1 185 ? 2.67 -11.727 6.254 1 85.75 185 PHE B CA 1
ATOM 3085 C C . PHE B 1 185 ? 3.531 -11.555 5.008 1 85.75 185 PHE B C 1
ATOM 3087 O O . PHE B 1 185 ? 4.207 -12.484 4.574 1 85.75 185 PHE B O 1
ATOM 3094 N N . VAL B 1 186 ? 3.418 -10.383 4.457 1 89.19 186 VAL B N 1
ATOM 3095 C CA . VAL B 1 186 ? 4.254 -10.078 3.299 1 89.19 186 VAL B CA 1
ATOM 3096 C C . VAL B 1 186 ? 5.148 -8.875 3.609 1 89.19 186 VAL B C 1
ATOM 3098 O O . VAL B 1 186 ? 4.664 -7.824 4.035 1 89.19 186 VAL B O 1
ATOM 3101 N N . VAL B 1 187 ? 6.422 -9.062 3.43 1 86.38 187 VAL B N 1
ATOM 3102 C CA . VAL B 1 187 ? 7.395 -7.996 3.656 1 86.38 187 VAL B CA 1
ATOM 3103 C C . VAL B 1 187 ? 7.945 -7.508 2.318 1 86.38 187 VAL B C 1
ATOM 3105 O O . VAL B 1 187 ? 8.492 -8.289 1.542 1 86.38 187 VAL B O 1
ATOM 3108 N N . SER B 1 188 ? 7.641 -6.266 2.057 1 90.06 188 SER B N 1
ATOM 3109 C CA . SER B 1 188 ? 8.234 -5.617 0.893 1 90.06 188 SER B CA 1
ATOM 3110 C C . SER B 1 188 ? 9.594 -5.016 1.23 1 90.06 188 SER B C 1
ATOM 3112 O O . SER B 1 188 ? 9.734 -4.285 2.215 1 90.06 188 SER B O 1
ATOM 3114 N N . THR B 1 189 ? 10.594 -5.387 0.398 1 85.75 189 THR B N 1
ATOM 3115 C CA . THR B 1 189 ? 11.953 -4.957 0.712 1 85.75 189 THR B CA 1
ATOM 3116 C C . THR B 1 189 ? 12.578 -4.242 -0.48 1 85.75 189 THR B C 1
ATOM 3118 O O . THR B 1 189 ? 12.094 -4.355 -1.607 1 85.75 189 THR B O 1
ATOM 3121 N N . SER B 1 190 ? 13.477 -3.305 -0.165 1 75.5 190 SER B N 1
ATOM 3122 C CA . SER B 1 190 ? 14.352 -2.697 -1.167 1 75.5 190 SER B CA 1
ATOM 3123 C C . SER B 1 190 ? 15.812 -3.049 -0.915 1 75.5 190 SER B C 1
ATOM 3125 O O . SER B 1 190 ? 16.188 -3.396 0.206 1 75.5 190 SER B O 1
ATOM 3127 N N . THR B 1 191 ? 16.594 -3.561 -1.987 1 58.44 191 THR B N 1
ATOM 3128 C CA . THR B 1 191 ? 18.016 -3.826 -1.833 1 58.44 191 THR B CA 1
ATOM 3129 C C . THR B 1 191 ? 18.797 -2.523 -1.667 1 58.44 191 THR B C 1
ATOM 3131 O O . THR B 1 191 ? 18.391 -1.48 -2.182 1 58.44 191 THR B O 1
ATOM 3134 N N . GLU B 1 192 ? 19.641 -2.402 -0.592 1 50.59 192 GLU B N 1
ATOM 3135 C CA . GLU B 1 192 ? 20.625 -1.328 -0.606 1 50.59 192 GLU B CA 1
ATOM 3136 C C . GLU B 1 192 ? 21.266 -1.184 -1.984 1 50.59 192 GLU B C 1
ATOM 3138 O O . GLU B 1 192 ? 21.344 -2.152 -2.742 1 50.59 192 GLU B O 1
ATOM 3143 N N . LYS B 1 193 ? 21.641 0.066 -2.494 1 41.03 193 LYS B N 1
ATOM 3144 C CA . LYS B 1 193 ? 22.344 0.332 -3.746 1 41.03 193 LYS B CA 1
ATOM 3145 C C . LYS B 1 193 ? 23.422 -0.708 -3.998 1 41.03 193 LYS B C 1
ATOM 3147 O O . LYS B 1 193 ? 24.297 -0.512 -4.852 1 41.03 193 LYS B O 1
ATOM 3152 N N . LYS B 1 194 ? 24.031 -1.51 -3.197 1 38.59 194 LYS B N 1
ATOM 3153 C CA . LYS B 1 194 ? 25.188 -2.164 -3.797 1 38.59 194 LYS B CA 1
ATOM 3154 C C . LYS B 1 194 ? 24.828 -2.811 -5.129 1 38.59 194 LYS B C 1
ATOM 3156 O O . LYS B 1 194 ? 23.656 -3.117 -5.383 1 38.59 194 LYS B O 1
ATOM 3161 N N . ASN B 1 195 ? 26 -3.33 -5.859 1 31.83 195 ASN B N 1
ATOM 3162 C CA . ASN B 1 195 ? 26.281 -3.992 -7.129 1 31.83 195 ASN B CA 1
ATOM 3163 C C . ASN B 1 195 ? 25.359 -5.188 -7.352 1 31.83 195 ASN B C 1
ATOM 3165 O O . ASN B 1 195 ? 25.828 -6.332 -7.391 1 31.83 195 ASN B O 1
ATOM 3169 N N . ASN B 1 196 ? 24.469 -5.355 -6.586 1 31.53 196 ASN B N 1
ATOM 3170 C CA . ASN B 1 196 ? 23.938 -6.645 -7.004 1 31.53 196 ASN B CA 1
ATOM 3171 C C . ASN B 1 196 ? 23.594 -6.656 -8.492 1 31.53 196 ASN B C 1
ATOM 3173 O O . ASN B 1 196 ? 22.766 -5.867 -8.953 1 31.53 196 ASN B O 1
ATOM 3177 N N . PRO B 1 197 ? 24.516 -7.086 -9.297 1 29.22 197 PRO B N 1
ATOM 3178 C CA . PRO B 1 197 ? 24.344 -7.258 -10.742 1 29.22 197 PRO B CA 1
ATOM 3179 C C . PRO B 1 197 ? 22.922 -7.68 -11.117 1 29.22 197 PRO B C 1
ATOM 3181 O O . PRO B 1 197 ? 22.625 -7.879 -12.297 1 29.22 197 PRO B O 1
ATOM 3184 N N . LEU B 1 198 ? 22.406 -8.641 -10.336 1 30.53 198 LEU B N 1
ATOM 3185 C CA . LEU B 1 198 ? 21.172 -9.07 -10.969 1 30.53 198 LEU B CA 1
ATOM 3186 C C . LEU B 1 198 ? 20.188 -7.906 -11.086 1 30.53 198 LEU B C 1
ATOM 3188 O O . LEU B 1 198 ? 20 -7.145 -10.133 1 30.53 198 LEU B O 1
ATOM 3192 N N . GLY B 1 199 ? 20.25 -7.184 -12.125 1 27.5 199 GLY B N 1
ATOM 3193 C CA . GLY B 1 199 ? 19.422 -6.109 -12.648 1 27.5 199 GLY B CA 1
ATOM 3194 C C . GLY B 1 199 ? 18.188 -5.836 -11.797 1 27.5 199 GLY B C 1
ATOM 3195 O O . GLY B 1 199 ? 18.094 -6.32 -10.672 1 27.5 199 GLY B O 1
ATOM 3196 N N . GLU B 1 200 ? 17.047 -5.609 -12.617 1 31.36 200 GLU B N 1
ATOM 3197 C CA . GLU B 1 200 ? 15.75 -4.969 -12.727 1 31.36 200 GLU B CA 1
ATOM 3198 C C . GLU B 1 200 ? 14.812 -5.43 -11.609 1 31.36 200 GLU B C 1
ATOM 3200 O O . GLU B 1 200 ? 14.156 -4.609 -10.969 1 31.36 200 GLU B O 1
ATOM 3205 N N . GLY B 1 201 ? 14.008 -6.535 -11.922 1 29.75 201 GLY B N 1
ATOM 3206 C CA . GLY B 1 201 ? 12.641 -6.867 -11.562 1 29.75 201 GLY B CA 1
ATOM 3207 C C . GLY B 1 201 ? 12.477 -7.215 -10.094 1 29.75 201 GLY B C 1
ATOM 3208 O O . GLY B 1 201 ? 13.461 -7.445 -9.391 1 29.75 201 GLY B O 1
ATOM 3209 N N . MET B 1 202 ? 11.281 -6.887 -9.586 1 34.78 202 MET B N 1
ATOM 3210 C CA . MET B 1 202 ? 10.453 -7.242 -8.438 1 34.78 202 MET B CA 1
ATOM 3211 C C . MET B 1 202 ? 10.656 -8.703 -8.047 1 34.78 202 MET B C 1
ATOM 3213 O O . MET B 1 202 ? 9.992 -9.586 -8.586 1 34.78 202 MET B O 1
ATOM 3217 N N . LYS B 1 203 ? 11.836 -9.359 -8.297 1 35.03 203 LYS B N 1
ATOM 3218 C CA . LYS B 1 203 ? 11.531 -10.773 -8.109 1 35.03 203 LYS B CA 1
ATOM 3219 C C . LYS B 1 203 ? 10.969 -11.031 -6.715 1 35.03 203 LYS B C 1
ATOM 3221 O O . LYS B 1 203 ? 11.578 -10.641 -5.715 1 35.03 203 LYS B O 1
ATOM 3226 N N . PRO B 1 204 ? 9.688 -11.141 -6.578 1 34.69 204 PRO B N 1
ATOM 3227 C CA . PRO B 1 204 ? 9.227 -11.742 -5.328 1 34.69 204 PRO B CA 1
ATOM 3228 C C . PRO B 1 204 ? 10.133 -12.867 -4.848 1 34.69 204 PRO B C 1
ATOM 3230 O O . PRO B 1 204 ? 10.406 -13.805 -5.602 1 34.69 204 PRO B O 1
ATOM 3233 N N . SER B 1 205 ? 11.359 -12.719 -4.594 1 35.25 205 SER B N 1
ATOM 3234 C CA . SER B 1 205 ? 11.922 -13.922 -3.979 1 35.25 205 SER B CA 1
ATOM 3235 C C . SER B 1 205 ? 11.102 -14.344 -2.762 1 35.25 205 SER B C 1
ATOM 3237 O O . SER B 1 205 ? 10.969 -13.578 -1.802 1 35.25 205 SER B O 1
ATOM 3239 N N . VAL B 1 206 ? 9.898 -14.891 -3.021 1 35.78 206 VAL B N 1
ATOM 3240 C CA . VAL B 1 206 ? 9.266 -15.633 -1.936 1 35.78 206 VAL B CA 1
ATOM 3241 C C . VAL B 1 206 ? 10.305 -16.469 -1.204 1 35.78 206 VAL B C 1
ATOM 3243 O O . VAL B 1 206 ? 10.711 -17.531 -1.689 1 35.78 206 VAL B O 1
ATOM 3246 N N . ASP B 1 207 ? 11.383 -16.016 -1.149 1 35.47 207 ASP B N 1
ATOM 3247 C CA . ASP B 1 207 ? 12.258 -16.875 -0.356 1 35.47 207 ASP B CA 1
ATOM 3248 C C . ASP B 1 207 ? 11.508 -17.469 0.836 1 35.47 207 ASP B C 1
ATOM 3250 O O . ASP B 1 207 ? 10.742 -16.766 1.5 1 35.47 207 ASP B O 1
ATOM 3254 N N . GLU B 1 208 ? 11.336 -18.781 0.68 1 33.78 208 GLU B N 1
ATOM 3255 C CA . GLU B 1 208 ? 10.891 -19.828 1.601 1 33.78 208 GLU B CA 1
ATOM 3256 C C . GLU B 1 208 ? 11.289 -19.5 3.037 1 33.78 208 GLU B C 1
ATOM 3258 O O . GLU B 1 208 ? 12.344 -19.938 3.506 1 33.78 208 GLU B O 1
ATOM 3263 N N . PHE B 1 209 ? 11.508 -18.5 3.555 1 31.12 209 PHE B N 1
ATOM 3264 C CA . PHE B 1 209 ? 11.641 -18.922 4.945 1 31.12 209 PHE B CA 1
ATOM 3265 C C . PHE B 1 209 ? 10.367 -19.609 5.43 1 31.12 209 PHE B C 1
ATOM 3267 O O . PHE B 1 209 ? 9.508 -18.953 6.031 1 31.12 209 PHE B O 1
ATOM 3274 N N . ILE B 1 210 ? 9.547 -20.047 4.59 1 29.62 210 ILE B N 1
ATOM 3275 C CA . ILE B 1 210 ? 8.727 -21.094 5.188 1 29.62 210 ILE B CA 1
ATOM 3276 C C . ILE B 1 210 ? 9.617 -22.094 5.922 1 29.62 210 ILE B C 1
ATOM 3278 O O . ILE B 1 210 ? 10.273 -22.922 5.293 1 29.62 210 ILE B O 1
ATOM 3282 N N . ARG B 1 211 ? 10.438 -21.719 6.703 1 24.58 211 ARG B N 1
ATOM 3283 C CA . ARG B 1 211 ? 11.219 -22.703 7.445 1 24.58 211 ARG B CA 1
ATOM 3284 C C . ARG B 1 211 ? 10.328 -23.812 7.977 1 24.58 211 ARG B C 1
ATOM 3286 O O . ARG B 1 211 ? 9.344 -23.547 8.672 1 24.58 211 ARG B O 1
ATOM 3293 N N . SER B 1 212 ? 10.328 -24.953 7.301 1 21.62 212 SER B N 1
ATOM 3294 C CA . SER B 1 212 ? 10.039 -26.234 7.914 1 21.62 212 SER B CA 1
ATOM 3295 C C . SER B 1 212 ? 10.5 -26.281 9.367 1 21.62 212 SER B C 1
ATOM 3297 O O . SER B 1 212 ? 11.609 -25.844 9.68 1 21.62 212 SER B O 1
ATOM 3299 N N . SER B 1 213 ? 9.461 -26.312 10.25 1 18.5 213 SER B N 1
ATOM 3300 C CA . SER B 1 213 ? 9.867 -27.109 11.414 1 18.5 213 SER B CA 1
ATOM 3301 C C . SER B 1 213 ? 10.508 -28.422 10.984 1 18.5 213 SER B C 1
ATOM 3303 O O . SER B 1 213 ? 10.055 -29.062 10.031 1 18.5 213 SER B O 1
#

Solvent-accessible surface area (backbone atoms only — not comparable to full-atom values): 22526 Å² total; per-residue (Å²): 132,80,73,70,71,50,83,83,48,47,33,50,37,52,36,26,19,52,50,20,28,50,47,39,52,56,41,42,73,73,73,42,78,60,48,60,34,40,34,42,36,30,63,35,74,85,53,58,82,42,41,65,57,38,46,25,22,19,36,9,17,24,45,20,55,76,66,69,42,95,43,48,58,86,49,11,60,61,54,27,57,76,50,53,38,44,79,46,62,46,71,36,79,65,67,63,83,87,54,93,66,72,34,32,36,41,40,32,32,81,50,97,91,49,74,46,40,36,33,34,36,53,56,97,72,35,28,28,42,36,29,56,65,83,27,33,30,83,58,60,40,68,53,69,35,31,28,40,49,35,39,44,94,56,35,72,56,71,37,51,54,44,44,55,38,67,74,38,88,56,43,59,31,30,38,37,26,20,35,93,77,41,54,34,37,38,35,32,37,47,76,64,85,66,80,61,75,71,69,90,66,34,51,54,49,60,50,70,53,58,41,75,123,130,80,73,70,72,49,82,83,47,48,34,51,37,51,37,25,18,52,50,20,28,50,48,40,54,56,41,42,73,73,74,42,80,60,47,61,34,40,33,42,35,30,64,35,74,86,52,59,82,42,40,63,58,37,46,25,20,19,36,10,19,24,46,19,54,77,67,70,41,94,44,47,59,86,51,12,60,61,54,27,57,76,51,53,37,45,78,46,63,48,72,36,79,65,66,61,83,86,54,94,65,72,34,33,38,42,38,32,32,80,49,98,90,49,73,47,41,37,33,33,33,54,56,97,73,36,28,28,42,36,29,57,65,84,29,34,30,82,59,60,40,70,52,71,36,32,28,38,48,36,45,44,94,56,36,71,57,70,37,50,52,43,45,53,38,69,74,40,89,58,44,61,31,32,37,35,26,20,35,93,76,41,53,36,37,37,36,33,36,46,80,64,86,68,81,62,74,74,73,84,76,30,52,53,49,58,49,67,60,55,44,75,126

Nearest PDB structures (foldseek):
  1c3v-assembly1_A  TM=4.427E-01  e=5.282E-01  Mycobacterium tuberculosis
  1yl5-assembly1_A  TM=4.899E-01  e=1.143E+00  Mycobacterium tuberculosis
  5tek-assembly1_A  TM=4.328E-01  e=6.698E-01  Mycobacterium tuberculosis H37Ra
  5z2e-assembly1_A  TM=5.257E-01  e=1.950E+00  Paenisporosarcina sp. TG-14
  1jki-assembly1_A  TM=3.556E-01  e=2.750E-01  Saccharomyces cerevisiae

Foldseek 3Di:
DVPPCPLLCVQLLLQLLQVLLVQLLVVVVVVDLAAEKEKEKAAAPVCVVCFLVSQLSSLQNNLCNSVVHGRDSVCSVVSCVVRNYHYGYYYDHHDDPVDPARIWMWMWTDDPVDIWIWTWGADPSFIWTADTPPFGWPDTHTLFFAKAKEFPVQDDDPVVVVVVCVVDPWAWDDWIATDDPSRMIMTGTDDDPDPPVPDDTSNNCNPPPSDDD/DVPPCPLLCVQLLLQLLQVLLVQLVVVVVVVDQAAEKEKEKAAAPVCVVCFLVSQLSSLQNNLCNSVVHGGDSVCSVVSCVVRNYHYGYDYDHHDDPVDPARIWMWMWTDDPVDIWIWIWGADPSFIWTADTPPFGWPDTHTLFFAKAKDFPVQDDDPVVVVVVCVPPQWAWPDWIATDDPSRMIMTGTDDDPDPPVPDDGSNNCNVPPSVDD

pLDDT: mean 81.8, std 20.53, range [18.5, 98.75]

Radius of gyration: 23.1 Å; Cα contacts (8 Å, |Δi|>4): 886; chains: 2; bounding box: 52×66×60 Å

Sequence (426 aa):
MSATMSTENQPWVELSQSLGQLLAALVSKEGKNEFSANITIYGGPELENLIELVRVSALSGIMSYILKRKCTIINSSVLAHENNVKMTVEVAPTIPSHYRFGEGMIMGVNEKEWTESLVGFIRQGFAVLYSINNSVFETPVPLSHRLLIYSKDKTPDVVQVMNGLMKSNVMVNAVYCSKPNNDWFVVSTSTEKKNNPLGEGMKPSVDEFIRSSMSATMSTENQPWVELSQSLGQLLAALVSKEGKNEFSANITIYGGPELENLIELVRVSALSGIMSYILKRKCTIINSSVLAHENNVKMTVEVAPTIPSHYRFGEGMIMGVNEKEWTESLVGFIRQGFAVLYSINNSVFETPVPLSHRLLIYSKDKTPDVVQVMNGLMKSNVMVNAVYCSKPNNDWFVVSTSTEKKNNPLGEGMKPSVDEFIRSS